Protein AF-A0A9Q8SFB6-F1 (afdb_monomer_lite)

Structure (mmCIF, N/CA/C/O backbone):
data_AF-A0A9Q8SFB6-F1
#
_entry.id   AF-A0A9Q8SFB6-F1
#
loop_
_atom_site.group_PDB
_atom_site.id
_atom_site.type_symbol
_atom_site.label_atom_id
_atom_site.label_alt_id
_atom_site.label_comp_id
_atom_site.label_asym_id
_atom_site.label_entity_id
_atom_site.label_seq_id
_atom_site.pdbx_PDB_ins_code
_atom_site.Cartn_x
_atom_site.Cartn_y
_atom_site.Cartn_z
_atom_site.occupancy
_atom_site.B_iso_or_equiv
_atom_site.auth_seq_id
_atom_site.auth_comp_id
_atom_site.auth_asym_id
_atom_site.auth_atom_id
_atom_site.pdbx_PDB_model_num
ATOM 1 N N . MET A 1 1 ? -14.618 -20.989 0.904 1.00 83.88 1 MET A N 1
ATOM 2 C CA . MET A 1 1 ? -14.887 -22.367 0.418 1.00 83.88 1 MET A CA 1
ATOM 3 C C . MET A 1 1 ? -16.384 -22.543 0.199 1.00 83.88 1 MET A C 1
ATOM 5 O O . MET A 1 1 ? -17.144 -21.898 0.906 1.00 83.88 1 MET A O 1
ATOM 9 N N . TYR A 1 2 ? -16.826 -23.369 -0.749 1.00 93.81 2 TYR A N 1
ATOM 10 C CA . TYR A 1 2 ? -18.252 -23.542 -1.074 1.00 93.81 2 TYR A CA 1
ATOM 11 C C . TYR A 1 2 ? -18.615 -25.008 -1.316 1.00 93.81 2 TYR A C 1
ATOM 13 O O . TYR A 1 2 ? -17.734 -25.842 -1.514 1.00 93.81 2 TYR A O 1
ATOM 21 N N . GLY A 1 3 ? -19.912 -25.303 -1.316 1.00 96.56 3 GLY A N 1
ATOM 22 C CA . GLY A 1 3 ? -20.476 -26.582 -1.735 1.00 96.56 3 GLY A CA 1
ATOM 23 C C . GLY A 1 3 ? -21.276 -26.470 -3.030 1.00 96.56 3 GLY A C 1
ATOM 24 O O . GLY A 1 3 ? -21.770 -25.393 -3.387 1.00 96.56 3 GLY A O 1
ATOM 25 N N . ARG A 1 4 ? -21.423 -27.603 -3.723 1.00 97.38 4 ARG A N 1
ATOM 26 C CA . ARG A 1 4 ? -22.316 -27.753 -4.881 1.00 97.38 4 ARG A CA 1
ATOM 27 C C . ARG A 1 4 ? -23.401 -28.768 -4.588 1.00 97.38 4 ARG A C 1
ATOM 29 O O . ARG A 1 4 ? -23.108 -29.861 -4.103 1.00 97.38 4 ARG A O 1
ATOM 36 N N . GLY A 1 5 ? -24.642 -28.390 -4.869 1.00 96.94 5 GLY A N 1
ATOM 37 C CA . GLY A 1 5 ? -25.808 -29.166 -4.468 1.00 96.94 5 GLY A CA 1
ATOM 38 C C . GLY A 1 5 ? -26.804 -29.418 -5.585 1.00 96.94 5 GLY A C 1
ATOM 39 O O . GLY A 1 5 ? -26.827 -28.726 -6.607 1.00 96.94 5 GLY A O 1
ATOM 40 N N . TYR A 1 6 ? -27.654 -30.412 -5.347 1.00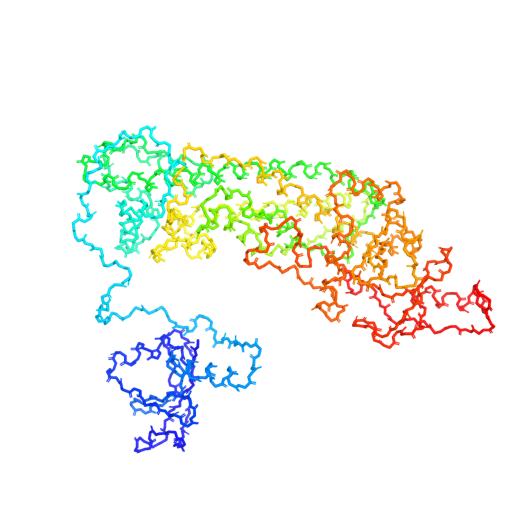 97.38 6 TYR A N 1
ATOM 41 C CA . TYR A 1 6 ? -28.653 -30.923 -6.272 1.00 97.38 6 TYR A CA 1
ATOM 42 C C . TYR A 1 6 ? -29.978 -31.204 -5.563 1.00 97.38 6 TYR A C 1
ATOM 44 O O . TYR A 1 6 ? -30.011 -31.518 -4.373 1.00 97.38 6 TYR A O 1
ATOM 52 N N . THR A 1 7 ? -31.073 -31.107 -6.314 1.00 97.69 7 THR A N 1
ATOM 53 C CA . THR A 1 7 ? -32.379 -31.635 -5.910 1.00 97.69 7 THR A CA 1
ATOM 54 C C . THR A 1 7 ? -32.471 -33.085 -6.381 1.00 97.69 7 THR A C 1
ATOM 56 O O . THR A 1 7 ? -32.359 -33.334 -7.583 1.00 97.69 7 THR A O 1
ATOM 59 N N . VAL A 1 8 ? -32.644 -34.045 -5.472 1.00 97.00 8 VAL A N 1
ATOM 60 C CA . VAL A 1 8 ? -32.699 -35.476 -5.818 1.00 97.00 8 VAL A CA 1
ATOM 61 C C . VAL A 1 8 ? -34.002 -35.821 -6.541 1.00 97.00 8 VAL A C 1
ATOM 63 O O . VAL A 1 8 ? -35.068 -35.302 -6.207 1.00 97.00 8 VAL A O 1
ATOM 66 N N . SER A 1 9 ? -33.930 -36.699 -7.545 1.00 95.69 9 SER A N 1
ATOM 67 C CA . SER A 1 9 ? -35.108 -37.160 -8.297 1.00 95.69 9 SER A CA 1
ATOM 68 C C . SER A 1 9 ? -35.996 -38.092 -7.475 1.00 95.69 9 SER A C 1
ATOM 70 O O . SER A 1 9 ? -37.211 -38.105 -7.660 1.00 95.69 9 SER A O 1
ATOM 72 N N . ASP A 1 10 ? -35.388 -38.865 -6.576 1.00 93.69 10 ASP A N 1
ATOM 73 C CA . ASP A 1 10 ? -36.061 -39.794 -5.677 1.00 93.69 10 ASP A CA 1
ATOM 74 C C . ASP A 1 10 ? -35.590 -39.524 -4.247 1.00 93.69 10 ASP A C 1
ATOM 76 O O . ASP A 1 10 ? -34.417 -39.690 -3.930 1.00 93.69 10 ASP A O 1
ATOM 80 N N . LYS A 1 11 ? -36.509 -39.119 -3.366 1.00 91.81 11 LYS A N 1
ATOM 81 C CA . LYS A 1 11 ? -36.201 -38.829 -1.955 1.00 91.81 11 LYS A CA 1
ATOM 82 C C . LYS A 1 11 ? -35.720 -40.053 -1.174 1.00 91.81 11 LYS A C 1
ATOM 84 O O . LYS A 1 11 ? -35.138 -39.878 -0.108 1.00 91.81 11 LYS A O 1
ATOM 89 N N . SER A 1 12 ? -35.980 -41.265 -1.667 1.00 93.31 12 SER A N 1
ATOM 90 C CA . SER A 1 12 ? -35.462 -42.498 -1.068 1.00 93.31 12 SER A CA 1
ATOM 91 C C . SER A 1 12 ? -33.989 -42.760 -1.407 1.00 93.31 12 SER A C 1
ATOM 93 O O . SER A 1 12 ? -33.356 -43.563 -0.729 1.00 93.31 12 SER A O 1
ATOM 95 N N . CYS A 1 13 ? -33.433 -42.050 -2.398 1.00 91.44 13 CYS A N 1
ATOM 96 C CA . CYS A 1 13 ? -32.020 -42.069 -2.765 1.00 91.44 13 CYS A CA 1
ATOM 97 C C . CYS A 1 13 ? -31.427 -40.669 -2.553 1.00 91.44 13 CYS A C 1
ATOM 99 O O . CYS A 1 13 ? -31.510 -39.797 -3.420 1.00 91.44 13 CYS A O 1
ATOM 101 N N . ASN A 1 14 ? -30.819 -40.447 -1.390 1.00 87.00 14 ASN A N 1
ATOM 102 C CA . ASN A 1 14 ? -30.248 -39.160 -0.998 1.00 87.00 14 ASN A CA 1
ATOM 103 C C . ASN A 1 14 ? -28.756 -39.252 -0.649 1.00 87.00 14 ASN A C 1
ATOM 105 O O . ASN A 1 14 ? -28.289 -38.522 0.208 1.00 87.00 14 ASN A O 1
ATOM 109 N N . GLU A 1 15 ? -28.000 -40.113 -1.319 1.00 89.00 15 GLU A N 1
ATOM 110 C CA . GLU A 1 15 ? -26.552 -40.256 -1.133 1.00 89.00 15 GLU A CA 1
ATOM 111 C C . GLU A 1 15 ? -25.795 -39.840 -2.402 1.00 89.00 15 GLU A C 1
ATOM 113 O O . GLU A 1 15 ? -26.385 -39.590 -3.463 1.00 89.00 15 GLU A O 1
ATOM 118 N N . LEU A 1 16 ? -24.466 -39.771 -2.310 1.00 88.62 16 LEU A N 1
ATOM 119 C CA . LEU A 1 16 ? -23.606 -39.644 -3.484 1.00 88.62 16 LEU A CA 1
ATOM 120 C C . LEU A 1 16 ? -23.986 -40.696 -4.554 1.00 88.62 16 LEU A C 1
ATOM 122 O O . LEU A 1 16 ? -24.222 -41.857 -4.240 1.00 88.62 16 LEU A O 1
ATOM 126 N N . LEU A 1 17 ? -23.996 -40.287 -5.830 1.00 89.06 17 LEU A N 1
ATOM 127 C CA . LEU A 1 17 ? -24.394 -41.081 -7.013 1.00 89.06 17 LEU A CA 1
ATOM 128 C C . LEU A 1 17 ? -25.907 -41.272 -7.238 1.00 89.06 17 LEU A C 1
ATOM 130 O O . LEU A 1 17 ? -26.291 -41.852 -8.257 1.00 89.06 17 LEU A O 1
ATOM 134 N N . CYS A 1 18 ? -26.777 -40.737 -6.381 1.00 92.38 18 CYS A N 1
ATOM 135 C CA . CYS A 1 18 ? -28.214 -40.696 -6.665 1.00 92.38 18 CYS A CA 1
ATOM 136 C C . CYS A 1 18 ? -28.558 -39.750 -7.834 1.00 92.38 18 CYS A C 1
ATOM 138 O O . CYS A 1 18 ? -27.891 -38.742 -8.077 1.00 92.38 18 CYS A O 1
ATOM 140 N N . SER A 1 19 ? -29.630 -40.069 -8.573 1.00 93.62 19 SER A N 1
ATOM 141 C CA . SER A 1 19 ? -30.113 -39.232 -9.685 1.00 93.62 19 SER A CA 1
ATOM 142 C C . SER A 1 19 ? -30.708 -37.912 -9.182 1.00 93.62 19 SER A C 1
ATOM 144 O O . SER A 1 19 ? -31.393 -37.888 -8.158 1.00 93.62 19 SER A O 1
ATOM 146 N N . PHE A 1 20 ? -30.490 -36.820 -9.920 1.00 96.62 20 PHE A N 1
ATOM 147 C CA . PHE A 1 20 ? -30.992 -35.485 -9.585 1.00 96.62 20 PHE A CA 1
ATOM 148 C C . PHE A 1 20 ? -31.896 -34.901 -10.676 1.00 96.62 20 PHE A C 1
ATOM 150 O O . PHE A 1 20 ? -31.687 -35.116 -11.868 1.00 96.62 20 PHE A O 1
ATOM 157 N N . SER A 1 21 ? -32.892 -34.113 -10.267 1.00 95.62 21 SER A N 1
ATOM 158 C CA . SER A 1 21 ? -33.804 -33.396 -11.167 1.00 95.62 21 SER A CA 1
ATOM 159 C C . SER A 1 21 ? -33.327 -31.982 -11.506 1.00 95.62 21 SER A C 1
ATOM 161 O O . SER A 1 21 ? -33.874 -31.349 -12.408 1.00 95.62 21 SER A O 1
ATOM 163 N N . GLY A 1 22 ? -32.326 -31.463 -10.790 1.00 95.81 22 GLY A N 1
ATOM 164 C CA . GLY A 1 22 ? -31.778 -30.130 -11.021 1.00 95.81 22 GLY A CA 1
ATOM 165 C C . GLY A 1 22 ? -30.812 -29.668 -9.927 1.00 95.81 22 GLY A C 1
ATOM 166 O O . GLY A 1 22 ? -30.510 -30.437 -9.012 1.00 95.81 22 GLY A O 1
ATOM 167 N N . PRO A 1 23 ? -30.318 -28.418 -10.003 1.00 97.12 23 PRO A N 1
ATOM 168 C CA . PRO A 1 23 ? -29.475 -27.839 -8.959 1.00 97.12 23 PRO A CA 1
ATOM 169 C C . PRO A 1 23 ? -30.231 -27.727 -7.626 1.00 97.12 23 PRO A C 1
ATOM 171 O O . PRO A 1 23 ? -31.465 -27.683 -7.599 1.00 97.12 23 PRO A O 1
ATOM 174 N N . SER A 1 24 ? -29.502 -27.663 -6.511 1.00 97.31 24 SER A N 1
ATOM 175 C CA . SER A 1 24 ? -30.114 -27.367 -5.215 1.00 97.31 24 SER A CA 1
ATOM 176 C C . SER A 1 24 ? -30.698 -25.956 -5.198 1.00 97.31 24 SER A C 1
ATOM 178 O O . SER A 1 24 ? -30.277 -25.063 -5.941 1.00 97.31 24 SER A O 1
ATOM 180 N N . LYS A 1 25 ? -31.652 -25.734 -4.300 1.00 96.00 25 LYS A N 1
ATOM 181 C CA . LYS A 1 25 ? -32.193 -24.412 -3.986 1.00 96.00 25 LYS A CA 1
ATOM 182 C C . LYS A 1 25 ? -31.049 -23.483 -3.560 1.00 96.00 25 LYS A C 1
ATOM 184 O O . LYS A 1 25 ? -30.144 -23.904 -2.839 1.00 96.00 25 LYS A O 1
ATOM 189 N N . LYS A 1 26 ? -31.084 -22.238 -4.039 1.00 94.25 26 LYS A N 1
ATOM 190 C CA . LYS A 1 26 ? -30.093 -21.202 -3.718 1.00 94.25 26 LYS A CA 1
ATOM 191 C C . LYS A 1 26 ? -29.981 -20.920 -2.217 1.00 94.25 26 LYS A C 1
ATOM 193 O O . LYS A 1 26 ? -30.991 -20.940 -1.513 1.00 94.25 26 LYS A O 1
ATOM 198 N N . GLY A 1 27 ? -28.767 -20.612 -1.763 1.00 87.88 27 GLY A N 1
ATOM 199 C CA . GLY A 1 27 ? -28.519 -20.065 -0.429 1.00 87.88 27 GLY A CA 1
ATOM 200 C C . GLY A 1 27 ? -28.997 -18.614 -0.282 1.00 87.88 27 GLY A C 1
ATOM 201 O O . GLY A 1 27 ? -29.212 -17.914 -1.276 1.00 87.88 27 GLY A O 1
ATOM 202 N N . GLU A 1 28 ? -29.193 -18.177 0.963 1.00 85.56 28 GLU A N 1
ATOM 203 C CA . GLU A 1 28 ? -29.707 -16.843 1.307 1.00 85.56 28 GLU A CA 1
ATOM 204 C C . GLU A 1 28 ? -28.760 -15.702 0.901 1.00 85.56 28 GLU A C 1
ATOM 206 O O . GLU A 1 28 ? -29.216 -14.646 0.467 1.00 85.56 28 GLU A O 1
ATOM 211 N N . CYS A 1 29 ? -27.449 -15.913 1.007 1.00 83.94 29 CYS A N 1
ATOM 212 C CA . CYS A 1 29 ? -26.411 -14.927 0.716 1.00 83.94 29 CYS A CA 1
ATOM 213 C C . CYS A 1 29 ? -25.871 -15.065 -0.711 1.00 83.94 29 CYS A C 1
ATOM 215 O O . CYS A 1 29 ? -25.777 -14.078 -1.436 1.00 83.94 29 CYS A O 1
ATOM 217 N N . THR A 1 30 ? -25.520 -16.283 -1.133 1.00 87.19 30 THR A N 1
ATOM 218 C CA . THR A 1 30 ? -24.964 -16.539 -2.474 1.00 87.19 30 THR A CA 1
ATOM 219 C C . THR A 1 30 ? -26.005 -16.375 -3.575 1.00 87.19 30 THR A C 1
ATOM 221 O O . THR A 1 30 ? -25.642 -16.079 -4.713 1.00 87.19 30 THR A O 1
ATOM 224 N N . ASN A 1 31 ? -27.294 -16.548 -3.252 1.00 92.25 31 ASN A N 1
ATOM 225 C CA . ASN A 1 31 ? -28.438 -16.295 -4.132 1.00 92.25 31 ASN A CA 1
ATOM 226 C C . ASN A 1 31 ? -28.326 -16.970 -5.521 1.00 92.25 31 ASN A C 1
ATOM 228 O O . ASN A 1 31 ? -28.889 -16.492 -6.506 1.00 92.25 31 ASN A O 1
ATOM 232 N N . SER A 1 32 ? -27.624 -18.105 -5.597 1.00 91.94 32 SER A N 1
ATOM 233 C CA . SER A 1 32 ? -27.374 -18.866 -6.822 1.00 91.94 32 SER A CA 1
ATOM 234 C C . SER A 1 32 ? -27.757 -20.335 -6.637 1.00 91.94 32 SER A C 1
ATOM 236 O O . SER A 1 32 ? -27.365 -20.964 -5.657 1.00 91.94 32 SER A O 1
ATOM 238 N N . ASN A 1 33 ? -28.553 -20.894 -7.555 1.00 95.62 33 ASN A N 1
ATOM 239 C CA . ASN A 1 33 ? -28.966 -22.297 -7.466 1.00 95.62 33 ASN A CA 1
ATOM 240 C C . ASN A 1 33 ? -27.755 -23.228 -7.638 1.00 95.62 33 ASN A C 1
ATOM 242 O O . ASN A 1 33 ? -26.897 -23.005 -8.491 1.00 95.62 33 ASN A O 1
ATOM 246 N N . GLY A 1 34 ? -27.714 -24.301 -6.852 1.00 95.44 34 GLY A N 1
ATOM 247 C CA . GLY A 1 34 ? -26.655 -25.308 -6.903 1.00 95.44 34 GLY A CA 1
ATOM 248 C C . GLY A 1 34 ? -25.343 -24.889 -6.243 1.00 95.44 34 GLY A C 1
ATOM 249 O O . GLY A 1 34 ? -24.379 -25.649 -6.319 1.00 95.44 34 GLY A O 1
ATOM 250 N N . VAL A 1 35 ? -25.283 -23.714 -5.607 1.00 96.62 35 VAL A N 1
ATOM 251 C CA . VAL A 1 35 ? -24.105 -23.212 -4.887 1.00 96.62 35 VAL A CA 1
ATOM 252 C C . VAL A 1 35 ? -24.526 -22.716 -3.507 1.00 96.62 35 VAL A C 1
ATOM 254 O O . VAL A 1 35 ? -25.525 -22.014 -3.374 1.00 96.62 35 VAL A O 1
ATOM 257 N N . MET A 1 36 ? -23.744 -23.063 -2.486 1.00 95.88 36 MET A N 1
ATOM 258 C CA . MET A 1 36 ? -23.828 -22.451 -1.158 1.00 95.88 36 MET A CA 1
ATOM 259 C C . MET A 1 36 ? -22.422 -22.207 -0.614 1.00 95.88 36 MET A C 1
ATOM 261 O O . MET A 1 36 ? -21.542 -23.059 -0.749 1.00 95.88 36 MET A O 1
ATOM 265 N N . SER A 1 37 ? -22.205 -21.058 0.016 1.00 94.88 37 SER A N 1
ATOM 266 C CA . SER A 1 37 ? -20.987 -20.782 0.782 1.00 94.88 37 SER A CA 1
ATOM 267 C C . SER A 1 37 ? -20.881 -21.715 1.993 1.00 94.88 37 SER A C 1
ATOM 269 O O . SER A 1 37 ? -21.890 -22.215 2.497 1.00 94.88 37 SER A O 1
ATOM 271 N N . LEU A 1 38 ? -19.669 -21.941 2.508 1.00 93.06 38 LEU A N 1
ATOM 272 C CA . LEU A 1 38 ? -19.486 -22.722 3.734 1.00 93.06 38 LEU A CA 1
ATOM 273 C C . LEU A 1 38 ? -20.235 -22.093 4.920 1.00 93.06 38 LEU A C 1
ATOM 275 O O . LEU A 1 38 ? -20.809 -22.820 5.728 1.00 93.06 38 LEU A O 1
ATOM 279 N N . GLY A 1 39 ? -20.289 -20.760 4.994 1.00 88.62 39 GLY A N 1
ATOM 280 C CA . GLY A 1 39 ? -21.095 -20.049 5.991 1.00 88.62 39 GLY A CA 1
ATOM 281 C C . GLY A 1 39 ? -22.582 -20.414 5.930 1.00 88.62 39 GLY A C 1
ATOM 282 O O . GLY A 1 39 ? -23.176 -20.768 6.947 1.00 88.62 39 GLY A O 1
ATOM 283 N N . GLU A 1 40 ? -23.175 -20.405 4.734 1.00 93.50 40 GLU A N 1
ATOM 284 C CA . GLU A 1 40 ? -24.574 -20.811 4.534 1.00 93.50 40 GLU A CA 1
ATOM 285 C C . GLU A 1 40 ? -24.804 -22.286 4.867 1.00 93.50 40 GLU A C 1
ATOM 287 O O . GLU A 1 40 ? -25.806 -22.616 5.498 1.00 93.50 40 GLU A O 1
ATOM 292 N N . ILE A 1 41 ? -23.870 -23.170 4.504 1.00 95.19 41 ILE A N 1
ATOM 293 C CA . ILE A 1 41 ? -23.963 -24.602 4.817 1.00 95.19 41 ILE A CA 1
ATOM 294 C C . ILE A 1 41 ? -23.915 -24.823 6.334 1.00 95.19 41 ILE A C 1
ATOM 296 O O . ILE A 1 41 ? -24.733 -25.569 6.868 1.00 95.19 41 ILE A O 1
ATOM 300 N N . LYS A 1 42 ? -23.017 -24.143 7.058 1.00 92.06 42 LYS A N 1
ATOM 301 C CA . LYS A 1 42 ? -22.950 -24.210 8.530 1.00 92.06 42 LYS A CA 1
ATOM 302 C C . LYS A 1 42 ? -24.231 -23.699 9.186 1.00 92.06 42 LYS A C 1
ATOM 304 O O . LYS A 1 42 ? -24.751 -24.351 10.092 1.00 92.06 42 LYS A O 1
ATOM 309 N N . ASN A 1 43 ? -24.775 -22.585 8.698 1.00 88.81 43 ASN A N 1
ATOM 310 C CA . ASN A 1 43 ? -26.053 -22.058 9.176 1.00 88.81 43 ASN A CA 1
ATOM 311 C C . ASN A 1 43 ? -27.202 -23.035 8.908 1.00 88.81 43 ASN A C 1
ATOM 313 O O . ASN A 1 43 ? -28.033 -23.253 9.785 1.00 88.81 43 ASN A O 1
ATOM 317 N N . LEU A 1 44 ? -27.227 -23.679 7.740 1.00 92.69 44 LEU A N 1
ATOM 318 C CA . LEU A 1 44 ? -28.223 -24.690 7.390 1.00 92.69 44 LEU A CA 1
ATOM 319 C C . LEU A 1 44 ? -28.155 -25.908 8.322 1.00 92.69 44 LEU A C 1
ATOM 321 O O . LEU A 1 44 ? -29.189 -26.333 8.838 1.00 92.69 44 LEU A O 1
ATOM 325 N N 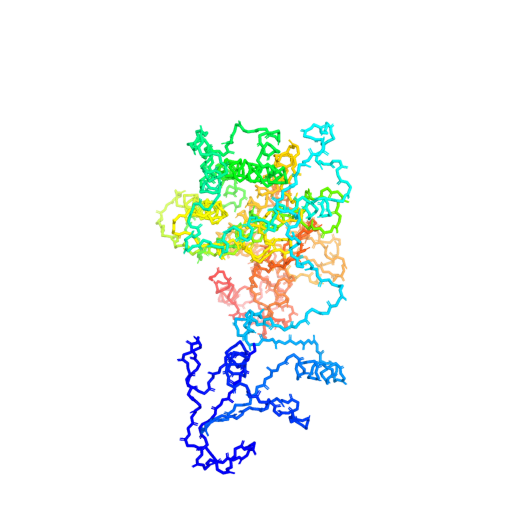. ILE A 1 45 ? -26.950 -26.433 8.575 1.00 93.69 45 ILE A N 1
ATOM 326 C CA . ILE A 1 45 ? -26.707 -27.538 9.517 1.00 93.69 45 ILE A CA 1
ATOM 327 C C . ILE A 1 45 ? -27.250 -27.177 10.896 1.00 93.69 45 ILE A C 1
ATOM 329 O O . ILE A 1 45 ? -28.036 -27.938 11.460 1.00 93.69 45 ILE A O 1
ATOM 333 N N . LYS A 1 46 ? -26.879 -25.999 11.410 1.00 87.56 46 LYS A N 1
ATOM 334 C CA . LYS A 1 46 ? -27.307 -25.519 12.726 1.00 87.56 46 LYS A CA 1
ATOM 335 C C . LYS A 1 46 ? -28.822 -25.339 12.809 1.00 87.56 46 LYS A C 1
ATOM 337 O O . LYS A 1 46 ? -29.450 -25.867 13.719 1.00 87.56 46 LYS A O 1
ATOM 342 N N . ASN A 1 47 ? -29.413 -24.616 11.860 1.00 87.12 47 ASN A N 1
ATOM 343 C CA . ASN A 1 47 ? -30.827 -24.240 11.902 1.00 87.12 47 ASN A CA 1
ATOM 344 C C . ASN A 1 47 ? -31.763 -25.443 11.740 1.00 87.12 47 ASN A C 1
ATOM 346 O O . ASN A 1 47 ? -32.869 -25.431 12.275 1.00 87.12 47 ASN A O 1
ATOM 350 N N . LYS A 1 48 ? -31.333 -26.478 11.011 1.00 91.81 48 LYS A N 1
ATOM 351 C CA . LYS A 1 48 ? -32.122 -27.697 10.780 1.00 91.81 48 LYS A CA 1
ATOM 352 C C . LYS A 1 48 ? -31.682 -28.899 11.626 1.00 91.81 48 LYS A C 1
ATOM 354 O O . LYS A 1 48 ? -32.297 -29.955 11.513 1.00 91.81 48 LYS A O 1
ATOM 359 N N . GLY A 1 49 ? -30.643 -28.766 12.454 1.00 92.25 49 GLY A N 1
ATOM 360 C CA . GLY A 1 49 ? -30.104 -29.868 13.261 1.00 92.25 49 GLY A CA 1
ATOM 361 C C . GLY A 1 49 ? -29.609 -31.053 12.422 1.00 92.25 49 GLY A C 1
ATOM 362 O O . GLY A 1 49 ? -29.783 -32.207 12.814 1.00 92.25 49 GLY A O 1
ATOM 363 N N . LEU A 1 50 ? -29.051 -30.782 11.240 1.00 93.12 50 LEU A N 1
ATOM 364 C CA . LEU A 1 50 ? -28.629 -31.818 10.294 1.00 93.12 50 LEU A CA 1
ATOM 365 C C . LEU A 1 50 ? -27.278 -32.414 10.699 1.00 93.12 50 LEU A C 1
ATOM 367 O O . LEU A 1 50 ? -26.455 -31.756 11.331 1.00 93.12 50 LEU A O 1
ATOM 371 N N . LYS A 1 51 ? -27.020 -33.658 10.291 1.00 92.50 51 LYS A N 1
ATOM 372 C CA . LYS A 1 51 ? -25.740 -34.334 10.529 1.00 92.50 51 LYS A CA 1
ATOM 373 C C . LYS A 1 51 ? -25.003 -34.544 9.205 1.00 92.50 51 LYS A C 1
ATOM 375 O O . LYS A 1 51 ? -25.488 -35.320 8.387 1.00 92.50 51 LYS A O 1
ATOM 380 N N . PRO A 1 52 ? -23.852 -33.887 8.988 1.00 94.94 52 PRO A N 1
ATOM 381 C CA . PRO A 1 52 ? -23.023 -34.154 7.819 1.00 94.94 52 PRO A CA 1
ATOM 382 C C . PRO A 1 52 ? -22.434 -35.564 7.854 1.00 94.94 52 PRO A C 1
ATOM 384 O O . PRO A 1 52 ? -21.950 -36.003 8.901 1.00 94.94 52 PRO A O 1
ATOM 387 N N . ASN A 1 53 ? -22.397 -36.238 6.709 1.00 94.75 53 ASN A N 1
ATOM 388 C CA . ASN A 1 53 ? -21.697 -37.508 6.549 1.00 94.75 53 ASN A CA 1
ATOM 389 C C . ASN A 1 53 ? -20.306 -37.268 5.941 1.00 94.75 53 ASN A C 1
ATOM 391 O O . ASN A 1 53 ? -20.148 -36.462 5.024 1.00 94.75 53 ASN A O 1
ATOM 395 N N . TYR A 1 54 ? -19.278 -37.933 6.477 1.00 96.06 54 TYR A N 1
ATOM 396 C CA . TYR A 1 54 ? -17.914 -37.824 5.958 1.00 96.06 54 TYR A CA 1
ATOM 397 C C . TYR A 1 54 ? -17.600 -38.976 5.005 1.00 96.06 54 TYR A C 1
ATOM 399 O O . TYR A 1 54 ? -17.366 -40.105 5.435 1.00 96.06 54 TYR A O 1
ATOM 407 N N . LEU A 1 55 ? -17.505 -38.659 3.716 1.00 94.31 55 LEU A N 1
ATOM 408 C CA . LEU A 1 55 ? -17.043 -39.564 2.673 1.00 94.31 55 LEU A CA 1
ATOM 409 C C . LEU A 1 55 ? -15.507 -39.582 2.638 1.00 94.31 55 LEU A C 1
ATOM 411 O O . LEU A 1 55 ? -14.879 -38.840 1.878 1.00 94.31 55 LEU A O 1
ATOM 415 N N . ARG A 1 56 ? -14.897 -40.422 3.486 1.00 91.56 56 ARG A N 1
ATOM 416 C CA . ARG A 1 56 ? -13.430 -40.506 3.650 1.00 91.56 56 ARG A CA 1
ATOM 417 C C . ARG A 1 56 ? -12.690 -40.808 2.349 1.00 91.56 56 ARG A C 1
ATOM 419 O O . ARG A 1 56 ? -11.678 -40.174 2.084 1.00 91.56 56 ARG A O 1
ATOM 426 N N . ASP A 1 57 ? -13.227 -41.695 1.515 1.00 90.06 57 ASP A N 1
ATOM 427 C CA . ASP A 1 57 ? -12.597 -42.070 0.241 1.00 90.06 57 ASP A CA 1
ATOM 428 C C . ASP A 1 57 ? -12.496 -40.891 -0.741 1.00 90.06 57 ASP A C 1
ATOM 430 O O . ASP A 1 57 ? -11.633 -40.873 -1.613 1.00 90.06 57 ASP A O 1
ATOM 434 N N . SER A 1 58 ? -13.370 -39.889 -0.596 1.00 90.25 58 SER A N 1
ATOM 435 C CA . SER A 1 58 ? -13.410 -38.690 -1.444 1.00 90.25 58 SER A CA 1
ATOM 436 C C . SER A 1 58 ? -12.905 -37.426 -0.742 1.00 90.25 58 SER A C 1
ATOM 438 O O . SER A 1 58 ? -12.917 -36.353 -1.348 1.00 90.25 58 SER A O 1
ATOM 440 N N . LEU A 1 59 ? -12.494 -37.528 0.529 1.00 93.19 59 LEU A N 1
ATOM 441 C CA . LEU A 1 59 ? -12.104 -36.399 1.380 1.00 93.19 59 LEU A CA 1
ATOM 442 C C . LEU A 1 59 ? -13.107 -35.229 1.304 1.00 93.19 59 LEU A C 1
ATOM 444 O O . LEU A 1 59 ? -12.716 -34.073 1.158 1.00 93.19 59 LEU A O 1
ATOM 448 N N . MET A 1 60 ? -14.412 -35.520 1.342 1.00 95.88 60 MET A N 1
ATOM 449 C CA . MET A 1 60 ? -15.471 -34.502 1.297 1.00 95.88 60 MET A CA 1
ATOM 450 C C . MET A 1 60 ? -16.608 -34.815 2.270 1.00 95.88 60 MET A C 1
ATOM 452 O O . MET A 1 60 ? -16.815 -35.969 2.651 1.00 95.88 60 MET A O 1
ATOM 456 N N . LYS A 1 61 ? -17.385 -33.798 2.638 1.00 96.62 61 LYS A N 1
ATOM 457 C CA . LYS A 1 61 ? -18.630 -33.969 3.388 1.00 96.62 61 LYS A CA 1
ATOM 458 C C . LYS A 1 61 ? -19.813 -33.978 2.431 1.00 96.62 61 LYS A C 1
ATOM 460 O O . LYS A 1 61 ? -19.840 -33.222 1.460 1.00 96.62 61 LYS A O 1
ATOM 465 N N . GLU A 1 62 ? -20.813 -34.779 2.757 1.00 96.25 62 GLU A N 1
ATOM 466 C CA . GLU A 1 62 ? -22.145 -34.667 2.176 1.00 96.25 62 GLU A CA 1
ATOM 467 C C . GLU A 1 62 ? -23.164 -34.271 3.246 1.00 96.25 62 GLU A C 1
ATOM 469 O O . GLU A 1 62 ? -23.007 -34.562 4.438 1.00 96.25 62 GLU A O 1
ATOM 474 N N . LEU A 1 63 ? -24.212 -33.577 2.818 1.00 96.69 63 LEU A N 1
ATOM 475 C CA . LEU A 1 63 ? -25.309 -33.149 3.671 1.00 96.69 63 LEU A CA 1
ATOM 476 C C . LEU A 1 63 ? -26.625 -33.230 2.898 1.00 96.69 63 LEU A C 1
ATOM 478 O O . LEU A 1 63 ? -26.703 -32.800 1.748 1.00 96.69 63 LEU A O 1
ATOM 482 N N . THR A 1 64 ? -27.666 -33.745 3.549 1.00 95.75 64 THR A N 1
ATOM 483 C CA . THR A 1 64 ? -28.988 -33.971 2.953 1.00 95.75 64 THR A CA 1
ATOM 484 C C . THR A 1 64 ? -30.089 -33.320 3.774 1.00 95.75 64 THR A C 1
ATOM 486 O O . THR A 1 64 ? -30.029 -33.291 5.004 1.00 95.75 64 THR A O 1
ATOM 489 N N . TRP A 1 65 ? -31.103 -32.770 3.102 1.00 94.69 65 TRP A N 1
ATOM 490 C CA . TRP A 1 65 ? -32.307 -32.229 3.739 1.00 94.69 65 TRP A CA 1
ATOM 491 C C . TRP A 1 65 ? -33.461 -32.143 2.740 1.00 94.69 65 TRP A C 1
ATOM 493 O O . TRP A 1 65 ? -33.256 -31.767 1.596 1.00 94.69 65 TRP A O 1
ATOM 503 N N . ASP A 1 66 ? -34.694 -32.415 3.165 1.00 93.50 66 ASP A N 1
ATOM 504 C CA . ASP A 1 66 ? -35.887 -32.376 2.304 1.00 93.50 66 ASP A CA 1
ATOM 505 C C . ASP A 1 66 ? -35.739 -33.214 1.007 1.00 93.50 66 ASP A C 1
ATOM 507 O O . ASP A 1 66 ? -35.823 -34.437 1.035 1.00 93.50 66 ASP A O 1
ATOM 511 N N . ASP A 1 67 ? -35.568 -32.551 -0.137 1.00 95.75 67 ASP A N 1
ATOM 512 C CA . ASP A 1 67 ? -35.274 -33.097 -1.467 1.00 95.75 67 ASP A CA 1
ATOM 513 C C . ASP A 1 67 ? -33.890 -32.660 -1.979 1.00 95.75 67 ASP A C 1
ATOM 515 O O . ASP A 1 67 ? -33.646 -32.671 -3.179 1.00 95.75 67 ASP A O 1
ATOM 519 N N . GLN A 1 68 ? -33.000 -32.217 -1.095 1.00 97.56 68 GLN A N 1
ATOM 520 C CA . GLN A 1 68 ? -31.730 -31.574 -1.411 1.00 97.56 68 GLN A CA 1
ATOM 521 C C . GLN A 1 68 ? -30.546 -32.400 -0.900 1.00 97.56 68 GLN A C 1
ATOM 523 O O . GLN A 1 68 ? -30.586 -32.971 0.193 1.00 97.56 68 GLN A O 1
ATOM 528 N N . TRP A 1 69 ? -29.470 -32.397 -1.678 1.00 97.44 69 TRP A N 1
ATOM 529 C CA . TRP A 1 69 ? -28.167 -32.959 -1.334 1.00 97.44 69 TRP A CA 1
ATOM 530 C C . TRP A 1 69 ? -27.081 -31.935 -1.683 1.00 97.44 69 TRP A C 1
ATOM 532 O O . TRP A 1 69 ? -27.180 -31.265 -2.714 1.00 97.44 69 TRP A O 1
ATOM 542 N N . ILE A 1 70 ? -26.045 -31.789 -0.855 1.00 97.62 70 ILE A N 1
ATOM 543 C CA . ILE A 1 70 ? -24.886 -30.932 -1.141 1.00 97.62 70 ILE A CA 1
ATOM 544 C C . ILE A 1 70 ? -23.579 -31.620 -0.751 1.00 97.62 70 ILE A C 1
ATOM 546 O O . ILE A 1 70 ? -23.432 -32.112 0.368 1.00 97.62 70 ILE A O 1
ATOM 550 N N . GLY A 1 71 ? -22.621 -31.614 -1.678 1.00 97.25 71 GLY A N 1
ATOM 551 C CA . GLY A 1 71 ? -21.235 -31.997 -1.430 1.00 97.25 71 GLY A CA 1
ATOM 552 C C . GLY A 1 71 ? -20.402 -30.751 -1.150 1.00 97.25 71 GLY A C 1
ATOM 553 O O . GLY A 1 71 ? -20.501 -29.759 -1.883 1.00 97.25 71 GLY A O 1
ATOM 554 N N . TYR A 1 72 ? -19.610 -30.767 -0.081 1.00 96.69 72 TYR A N 1
ATOM 555 C CA . TYR A 1 72 ? -18.867 -29.592 0.368 1.00 96.69 72 TYR A CA 1
ATOM 556 C C . TYR A 1 72 ? -17.597 -29.940 1.152 1.00 96.69 72 TYR A C 1
ATOM 558 O O . TYR A 1 72 ? -17.373 -31.082 1.558 1.00 96.69 72 TYR A O 1
ATOM 566 N N . ASP A 1 73 ? -16.774 -28.916 1.373 1.00 95.00 73 ASP A N 1
ATOM 567 C CA . ASP A 1 73 ? -15.587 -28.967 2.221 1.00 95.00 73 ASP A CA 1
ATOM 568 C C . ASP A 1 73 ? -15.775 -28.151 3.500 1.00 95.00 73 ASP A C 1
ATOM 570 O O . ASP A 1 73 ? -16.332 -27.052 3.463 1.00 95.00 73 ASP A O 1
ATOM 574 N N . ASN A 1 74 ? -15.267 -28.663 4.619 1.00 87.88 74 ASN A N 1
ATOM 575 C CA . ASN A 1 74 ? -15.152 -27.945 5.887 1.00 87.88 74 ASN A CA 1
ATOM 576 C C . ASN A 1 74 ? -13.705 -28.000 6.403 1.00 87.88 74 ASN A C 1
ATOM 578 O O . ASN A 1 74 ? -12.803 -28.481 5.723 1.00 87.88 74 ASN A O 1
ATOM 582 N N . GLU A 1 75 ? -13.468 -27.509 7.615 1.00 88.56 75 GLU A N 1
ATOM 583 C CA . GLU A 1 75 ? -12.139 -27.501 8.232 1.00 88.56 75 GLU A CA 1
ATOM 584 C C . GLU A 1 75 ? -11.508 -28.900 8.326 1.00 88.56 75 GLU A C 1
ATOM 586 O O . GLU A 1 75 ? -10.297 -29.034 8.161 1.00 88.56 75 GLU A O 1
ATOM 591 N N . GLU A 1 76 ? -12.316 -29.942 8.553 1.00 91.50 76 GLU A N 1
ATOM 592 C CA . GLU A 1 76 ? -11.849 -31.330 8.659 1.00 91.50 76 GLU A CA 1
ATOM 593 C C . GLU A 1 76 ? -11.378 -31.867 7.302 1.00 91.50 76 GLU A C 1
ATOM 595 O O . GLU A 1 76 ? -10.243 -32.323 7.180 1.00 91.50 76 GLU A O 1
ATOM 600 N N . THR A 1 77 ? -12.194 -31.737 6.252 1.00 93.06 77 THR A N 1
ATOM 601 C CA . THR A 1 77 ? -11.809 -32.207 4.910 1.00 93.06 77 THR A CA 1
ATOM 602 C C . THR A 1 77 ? -10.693 -31.366 4.304 1.00 93.06 77 THR A C 1
ATOM 604 O O . THR A 1 77 ? -9.832 -31.896 3.605 1.00 93.06 77 THR A O 1
ATOM 607 N N . PHE A 1 78 ? -10.652 -30.065 4.604 1.00 92.81 78 PHE A N 1
ATOM 608 C CA . PHE A 1 78 ? -9.557 -29.187 4.204 1.00 92.81 78 PHE A CA 1
ATOM 609 C C . PHE A 1 78 ? -8.234 -29.606 4.852 1.00 92.81 78 PHE A C 1
ATOM 611 O O . PHE A 1 78 ? -7.214 -29.679 4.163 1.00 92.81 78 PHE A O 1
ATOM 618 N N . LYS A 1 79 ? -8.244 -29.932 6.152 1.00 90.06 79 LYS A N 1
ATOM 619 C CA . LYS A 1 79 ? -7.070 -30.463 6.860 1.00 90.06 79 LYS A CA 1
ATOM 620 C C . LYS A 1 79 ? -6.575 -31.758 6.217 1.00 90.06 79 LYS A C 1
ATOM 622 O O . LYS A 1 79 ? -5.377 -31.879 5.969 1.00 90.06 79 LYS A O 1
ATOM 627 N N . ASP A 1 80 ? -7.478 -32.682 5.902 1.00 93.25 80 ASP A N 1
ATOM 628 C CA . ASP A 1 80 ? -7.106 -33.969 5.308 1.00 93.25 80 ASP A CA 1
ATOM 629 C C . ASP A 1 80 ? -6.610 -33.817 3.861 1.00 93.25 80 ASP A C 1
ATOM 631 O O . ASP A 1 80 ? -5.614 -34.432 3.480 1.00 93.25 80 ASP A O 1
ATOM 635 N N . LYS A 1 81 ? -7.218 -32.925 3.067 1.00 95.44 81 LYS A N 1
ATOM 636 C CA . LYS A 1 81 ? -6.735 -32.570 1.720 1.00 95.44 81 LYS A CA 1
ATOM 637 C C . LYS A 1 81 ? -5.361 -31.916 1.752 1.00 95.44 81 LYS A C 1
ATOM 639 O O . LYS A 1 81 ? -4.532 -32.213 0.895 1.00 95.44 81 LYS A O 1
ATOM 644 N N . LYS A 1 82 ? -5.105 -31.052 2.736 1.00 92.75 82 LYS A N 1
ATOM 645 C CA . LYS A 1 82 ? -3.787 -30.446 2.937 1.00 92.75 82 LYS A CA 1
ATOM 646 C C . LYS A 1 82 ? -2.751 -31.506 3.305 1.00 92.75 82 LYS A C 1
ATOM 648 O O . LYS A 1 82 ? -1.711 -31.560 2.666 1.00 92.75 82 LYS A O 1
ATOM 653 N N . ALA A 1 83 ? -3.063 -32.394 4.250 1.00 92.75 83 ALA A N 1
ATOM 654 C CA . ALA A 1 83 ? -2.173 -33.494 4.621 1.00 92.75 83 ALA A CA 1
ATOM 655 C C . ALA A 1 83 ? -1.878 -34.428 3.433 1.00 92.75 83 ALA A C 1
ATOM 657 O O . ALA A 1 83 ? -0.739 -34.850 3.238 1.00 92.75 83 ALA A O 1
ATOM 658 N N . TRP A 1 84 ? -2.886 -34.712 2.605 1.00 94.50 84 TRP A N 1
ATOM 659 C CA . TRP A 1 84 ? -2.706 -35.467 1.368 1.00 94.50 84 TRP A CA 1
ATOM 660 C C . TRP A 1 84 ? -1.793 -34.730 0.373 1.00 94.50 84 TRP A C 1
ATOM 662 O O . TRP A 1 84 ? -0.861 -35.336 -0.150 1.00 94.50 84 TRP A O 1
ATOM 672 N N . ALA A 1 85 ? -2.007 -33.427 0.155 1.00 94.31 85 ALA A N 1
ATOM 673 C CA . ALA A 1 85 ? -1.200 -32.598 -0.746 1.00 94.31 85 ALA A CA 1
ATOM 674 C C . ALA A 1 85 ? 0.260 -32.456 -0.280 1.00 94.31 85 ALA A C 1
ATOM 676 O O . ALA A 1 85 ? 1.176 -32.543 -1.101 1.00 94.31 85 ALA A O 1
ATOM 677 N N . ASP A 1 86 ? 0.481 -32.306 1.028 1.00 91.62 86 ASP A N 1
ATOM 678 C CA . ASP A 1 86 ? 1.810 -32.299 1.647 1.00 91.62 86 ASP A CA 1
ATOM 679 C C . ASP A 1 86 ? 2.529 -33.633 1.376 1.00 91.62 86 ASP A C 1
ATOM 681 O O . ASP A 1 86 ? 3.697 -33.651 0.982 1.00 91.62 86 ASP A O 1
ATOM 685 N N . GLY A 1 87 ? 1.806 -34.755 1.476 1.00 92.44 87 GLY A N 1
ATOM 686 C CA . GLY A 1 87 ? 2.307 -36.086 1.124 1.00 92.44 87 GLY A CA 1
ATOM 687 C C . GLY A 1 87 ? 2.648 -36.277 -0.361 1.00 92.44 87 GLY A C 1
ATOM 688 O O . GLY A 1 87 ? 3.357 -37.224 -0.695 1.00 92.44 87 GLY A O 1
ATOM 689 N N . GLN A 1 88 ? 2.172 -35.397 -1.249 1.00 95.38 88 GLN A N 1
ATOM 690 C CA . GLN A 1 88 ? 2.483 -35.388 -2.687 1.00 95.38 88 GLN A CA 1
ATOM 691 C C . GLN A 1 88 ? 3.474 -34.276 -3.084 1.00 95.38 88 GLN A C 1
ATOM 693 O O . GLN A 1 88 ? 3.736 -34.083 -4.271 1.00 95.38 88 GLN A O 1
ATOM 698 N N . CYS A 1 89 ? 4.029 -33.542 -2.112 1.00 90.62 89 CYS A N 1
ATOM 699 C CA . CYS A 1 89 ? 4.964 -32.432 -2.329 1.00 90.62 89 CYS A CA 1
ATOM 700 C C . CYS A 1 89 ? 4.408 -31.297 -3.214 1.00 90.62 89 CYS A C 1
ATOM 702 O O . CYS A 1 89 ? 5.137 -30.709 -4.016 1.00 90.62 89 CYS A O 1
ATOM 704 N N . PHE A 1 90 ? 3.122 -30.964 -3.084 1.00 91.31 90 PHE A N 1
ATOM 705 C CA . PHE A 1 90 ? 2.555 -29.801 -3.772 1.00 91.31 90 PHE A CA 1
ATOM 706 C C . PHE A 1 90 ? 3.113 -28.481 -3.214 1.00 91.31 90 PHE A C 1
ATOM 708 O O . PHE A 1 90 ? 3.318 -28.332 -2.015 1.00 91.31 90 PHE A O 1
ATOM 715 N N . GLY A 1 91 ? 3.334 -27.495 -4.092 1.00 86.19 91 GLY A N 1
ATOM 716 C CA . GLY A 1 91 ? 3.979 -26.219 -3.741 1.00 86.19 91 GLY A CA 1
ATOM 717 C C . GLY A 1 91 ? 3.122 -25.234 -2.932 1.00 86.19 91 GLY A C 1
ATOM 718 O O . GLY A 1 91 ? 3.590 -24.141 -2.621 1.00 86.19 91 GLY A O 1
ATOM 719 N N . GLY A 1 92 ? 1.871 -25.579 -2.617 1.00 83.56 92 GLY A N 1
ATOM 720 C CA . GLY A 1 92 ? 0.963 -24.739 -1.836 1.00 83.56 92 GLY A CA 1
ATOM 721 C C . GLY A 1 92 ? -0.514 -25.087 -2.030 1.00 83.56 92 GLY A C 1
ATOM 722 O O . GLY A 1 92 ? -0.868 -26.049 -2.710 1.00 83.56 92 GLY A O 1
ATOM 723 N N . THR A 1 93 ? -1.395 -24.282 -1.432 1.00 86.75 93 THR A N 1
ATOM 724 C CA . THR A 1 93 ? -2.857 -24.423 -1.521 1.00 86.75 93 THR A CA 1
ATOM 725 C C . THR A 1 93 ? -3.481 -23.100 -1.953 1.00 86.75 93 THR A C 1
ATOM 727 O O . THR A 1 93 ? -3.112 -22.046 -1.445 1.00 86.75 93 THR A O 1
ATOM 730 N N . MET A 1 94 ? -4.452 -23.154 -2.864 1.00 88.12 94 MET A N 1
ATOM 731 C CA . MET A 1 94 ? -5.282 -22.013 -3.255 1.00 88.12 94 MET A CA 1
ATOM 732 C C . MET A 1 94 ? -6.711 -22.245 -2.756 1.00 88.12 94 MET A C 1
ATOM 734 O O . MET A 1 94 ? -7.233 -23.353 -2.870 1.00 88.12 94 MET A O 1
ATOM 738 N N . ILE A 1 95 ? -7.336 -21.213 -2.184 1.00 83.12 95 ILE A N 1
ATOM 739 C CA . ILE A 1 95 ? -8.708 -21.270 -1.667 1.00 83.12 95 ILE A CA 1
ATOM 740 C C . ILE A 1 95 ? -9.603 -20.385 -2.531 1.00 83.12 95 ILE A C 1
ATOM 742 O O . ILE A 1 95 ? -9.379 -19.181 -2.631 1.00 83.12 95 ILE A O 1
ATOM 746 N N . TRP A 1 96 ? -10.670 -20.970 -3.080 1.00 81.88 96 TRP A N 1
ATOM 747 C CA . TRP A 1 96 ? -11.726 -20.233 -3.772 1.00 81.88 96 TRP A CA 1
ATOM 748 C C . TRP A 1 96 ? -13.049 -20.287 -2.989 1.00 81.88 96 TRP A C 1
ATOM 750 O O . TRP A 1 96 ? -13.631 -21.357 -2.790 1.00 81.88 96 TRP A O 1
ATOM 760 N N . SER A 1 97 ? -13.593 -19.170 -2.518 1.00 82.31 97 SER A N 1
ATOM 761 C CA . SER A 1 97 ? -12.958 -17.874 -2.243 1.00 82.31 97 SER A CA 1
ATOM 762 C C . SER A 1 97 ? -13.082 -17.545 -0.749 1.00 82.31 97 SER A C 1
ATOM 764 O O . SER A 1 97 ? -13.727 -18.289 0.010 1.00 82.31 97 SER A O 1
ATOM 766 N N . ILE A 1 98 ? -12.403 -16.482 -0.309 1.00 75.81 98 ILE A N 1
ATOM 767 C CA . ILE A 1 98 ? -12.332 -16.079 1.104 1.00 75.81 98 ILE A CA 1
ATOM 768 C C . ILE A 1 98 ? -13.691 -15.612 1.647 1.00 75.81 98 ILE A C 1
ATOM 770 O O . ILE A 1 98 ? -14.061 -15.971 2.762 1.00 75.81 98 ILE A O 1
ATOM 774 N N . ASP A 1 99 ? -14.488 -14.929 0.827 1.00 77.94 99 ASP A N 1
ATOM 775 C CA . ASP A 1 99 ? -15.833 -14.438 1.150 1.00 77.94 99 ASP A CA 1
ATOM 776 C C . ASP A 1 99 ? -16.841 -15.566 1.434 1.00 77.94 99 ASP A C 1
ATOM 778 O O . ASP A 1 99 ? -17.822 -15.364 2.147 1.00 77.94 99 ASP A O 1
ATOM 782 N N . PHE A 1 100 ? -16.572 -16.790 0.970 1.00 83.81 100 PHE A N 1
ATOM 783 C CA . PHE A 1 100 ? -17.442 -17.940 1.216 1.00 83.81 100 PHE A CA 1
ATOM 784 C C . PHE A 1 100 ? -17.181 -18.671 2.546 1.00 83.81 100 PHE A C 1
ATOM 786 O O . PHE A 1 100 ? -17.876 -19.641 2.844 1.00 83.81 100 PHE A O 1
ATOM 793 N N . GLN A 1 101 ? -16.188 -18.269 3.348 1.00 71.38 101 GLN A N 1
ATOM 794 C CA . GLN A 1 101 ? -15.850 -18.971 4.601 1.00 71.38 101 GLN A CA 1
ATOM 795 C C . GLN A 1 101 ? -16.907 -18.806 5.709 1.00 71.38 101 GLN A C 1
ATOM 797 O O . GLN A 1 101 ? -16.994 -19.667 6.582 1.00 71.38 101 GLN A O 1
ATOM 802 N N . GLY A 1 102 ? -17.752 -17.767 5.640 1.00 60.91 102 GLY A N 1
ATOM 803 C CA . GLY A 1 102 ? -18.682 -17.396 6.710 1.00 60.91 102 GLY A CA 1
ATOM 804 C C . GLY A 1 102 ? -17.943 -16.932 7.968 1.00 60.91 102 GLY A C 1
ATOM 805 O O . GLY A 1 102 ? -17.013 -17.587 8.434 1.00 60.91 102 GLY A O 1
ATOM 806 N N . SER A 1 103 ? -18.346 -15.808 8.563 1.00 47.56 103 SER A N 1
ATOM 807 C CA . SER A 1 103 ? -17.906 -15.526 9.929 1.00 47.56 103 SER A CA 1
ATOM 808 C C . SER A 1 103 ? -18.542 -16.583 10.833 1.00 47.56 103 SER A C 1
ATOM 810 O O . SER A 1 103 ? -19.752 -16.801 10.815 1.00 47.56 103 SER A O 1
ATOM 812 N N . SER A 1 104 ? -17.731 -17.317 11.582 1.00 38.94 104 SER A N 1
ATOM 813 C CA . SER A 1 104 ? -18.216 -18.258 12.584 1.00 38.94 104 SER A CA 1
ATOM 814 C C . SER A 1 104 ? -18.899 -17.486 13.720 1.00 38.94 104 SER A C 1
ATOM 816 O O . SER A 1 104 ? -18.292 -17.141 14.731 1.00 38.94 104 SER A O 1
ATOM 818 N N . THR A 1 105 ? -20.189 -17.199 13.561 1.00 39.47 105 THR A N 1
ATOM 819 C CA . THR A 1 105 ? -21.094 -16.800 14.644 1.00 39.47 105 THR A CA 1
ATOM 820 C C . THR A 1 105 ? -22.171 -17.861 14.831 1.00 39.47 105 THR A C 1
ATOM 822 O O . THR A 1 105 ? -23.360 -17.681 14.585 1.00 39.47 105 THR A O 1
ATOM 825 N N . SER A 1 106 ? -21.746 -18.997 15.375 1.00 32.31 106 SER A N 1
ATOM 826 C CA . SER A 1 106 ? -22.614 -19.837 16.187 1.00 32.31 106 SER A CA 1
ATOM 827 C C . SER A 1 106 ? -21.825 -20.396 17.357 1.00 32.31 106 SER A C 1
ATOM 829 O O . SER A 1 106 ? -20.970 -21.255 17.171 1.00 32.31 106 SER A O 1
ATOM 831 N N . ALA A 1 107 ? -22.122 -19.862 18.539 1.00 42.78 107 ALA A N 1
ATOM 832 C CA . ALA A 1 107 ? -21.625 -20.324 19.821 1.00 42.78 107 ALA A CA 1
ATOM 833 C C . ALA A 1 107 ? -21.930 -21.816 20.048 1.00 42.78 107 ALA A C 1
ATOM 835 O O . ALA A 1 107 ? -23.085 -22.225 19.943 1.00 42.78 107 ALA A O 1
ATOM 836 N N . GLU A 1 108 ? -20.893 -22.572 20.403 1.00 27.47 108 GLU A N 1
ATOM 837 C CA . GLU A 1 108 ? -20.922 -23.803 21.201 1.00 27.47 108 GLU A CA 1
ATOM 838 C C . GLU A 1 108 ? -19.711 -23.770 22.164 1.00 27.47 108 GLU A C 1
ATOM 840 O O . GLU A 1 108 ? -18.797 -22.968 21.948 1.00 27.47 108 GLU A O 1
ATOM 845 N N . PRO A 1 109 ? -19.755 -24.502 23.295 1.00 32.31 109 PRO A N 1
ATOM 846 C CA . PRO A 1 109 ? -19.146 -24.066 24.547 1.00 32.31 109 PRO A CA 1
ATOM 847 C C . PRO A 1 109 ? -17.615 -24.138 24.574 1.00 32.31 109 PRO A C 1
ATOM 849 O O . PRO A 1 109 ? -16.991 -25.071 24.083 1.00 32.31 109 PRO A O 1
ATOM 852 N N . VAL A 1 110 ? -17.076 -23.112 25.230 1.00 32.19 110 VAL A N 1
ATOM 853 C CA . VAL A 1 110 ? -15.695 -22.815 25.625 1.00 32.19 110 VAL A CA 1
ATOM 854 C C . VAL A 1 110 ? -14.808 -24.050 25.853 1.00 32.19 110 VAL A C 1
ATOM 856 O O . VAL A 1 110 ? -14.985 -24.775 26.833 1.00 32.19 110 VAL A O 1
ATOM 859 N N . GLU A 1 111 ? -13.765 -24.209 25.030 1.00 28.67 111 GLU A N 1
ATOM 860 C CA . GLU A 1 111 ? -12.529 -24.866 25.471 1.00 28.67 111 GLU A CA 1
ATOM 861 C C . GLU A 1 111 ? -11.745 -23.895 26.367 1.00 28.67 111 GLU A C 1
ATOM 863 O O . GLU A 1 111 ? -11.554 -22.720 26.048 1.00 28.67 111 GLU A O 1
ATOM 868 N N . GLN A 1 112 ? -11.326 -24.381 27.536 1.00 32.44 112 GLN A N 1
ATOM 869 C CA . GLN A 1 112 ? -10.587 -23.595 28.518 1.00 32.44 112 GLN A CA 1
ATOM 870 C C . GLN A 1 112 ? -9.197 -23.210 27.979 1.00 32.44 112 GLN A C 1
ATOM 872 O O . GLN A 1 112 ? -8.404 -24.082 27.635 1.00 32.44 112 GLN A O 1
ATOM 877 N N . ASN A 1 113 ? -8.905 -21.900 28.035 1.00 39.31 113 ASN A N 1
ATOM 878 C CA . ASN A 1 113 ? -7.625 -21.215 27.771 1.00 39.31 113 ASN A CA 1
ATOM 879 C C . ASN A 1 113 ? -7.321 -20.763 26.321 1.00 39.31 113 ASN A C 1
ATOM 881 O O . ASN A 1 113 ? -6.345 -21.219 25.731 1.00 39.31 113 ASN A O 1
ATOM 885 N N . SER A 1 114 ? -8.092 -19.785 25.803 1.00 29.00 114 SER A N 1
ATOM 886 C CA . SER A 1 114 ? -7.674 -18.556 25.053 1.00 29.00 114 SER A CA 1
ATOM 887 C C . SER A 1 114 ? -8.841 -17.984 24.214 1.00 29.00 114 SER A C 1
ATOM 889 O O . SER A 1 114 ? -9.592 -18.772 23.651 1.00 29.00 114 SER A O 1
ATOM 891 N N . PRO A 1 115 ? -8.935 -16.663 23.953 1.00 37.00 115 PRO A N 1
ATOM 892 C CA . PRO A 1 115 ? -8.954 -15.506 24.844 1.00 37.00 115 PRO A CA 1
ATOM 893 C C . PRO A 1 115 ? -10.390 -14.961 25.069 1.00 37.00 115 PRO A C 1
ATOM 895 O O . PRO A 1 115 ? -11.090 -14.598 24.130 1.00 37.00 115 PRO A O 1
ATOM 898 N N . GLY A 1 116 ? -10.764 -14.848 26.348 1.00 33.59 116 GLY A N 1
ATOM 899 C CA . GLY A 1 116 ? -11.569 -13.750 26.901 1.00 33.59 116 GLY A CA 1
ATOM 900 C C . GLY A 1 116 ? -13.061 -13.665 26.570 1.00 33.59 116 GLY A C 1
ATOM 901 O O . GLY A 1 116 ? -13.471 -12.827 25.777 1.00 33.59 116 GLY A O 1
ATOM 902 N N . GLU A 1 117 ? -13.897 -14.399 27.307 1.00 34.06 117 GLU A N 1
ATOM 903 C CA . GLU A 1 117 ? -15.248 -13.912 27.616 1.00 34.06 117 GLU A CA 1
ATOM 904 C C . GLU A 1 117 ? -15.113 -12.719 28.586 1.00 34.06 117 GLU A C 1
ATOM 906 O O . GLU A 1 117 ? -14.378 -12.816 29.573 1.00 34.06 117 GLU A O 1
ATOM 911 N N . ILE A 1 118 ? -15.766 -11.586 28.293 1.00 41.25 118 ILE A N 1
ATOM 912 C CA . ILE A 1 118 ? -15.686 -10.352 29.094 1.00 41.25 118 ILE A CA 1
ATOM 913 C C . ILE A 1 118 ? -16.272 -10.622 30.492 1.00 41.25 118 ILE A C 1
ATOM 915 O O . ILE A 1 118 ? -17.477 -10.856 30.629 1.00 41.25 118 ILE A O 1
ATOM 919 N N . PRO A 1 119 ? -15.473 -10.558 31.572 1.00 41.16 119 PRO A N 1
ATOM 920 C CA . PRO A 1 119 ? -15.997 -10.634 32.924 1.00 41.16 119 PRO A CA 1
ATOM 921 C C . PRO A 1 119 ? -16.890 -9.423 33.203 1.00 41.16 119 PRO A C 1
ATOM 923 O O . PRO A 1 119 ? -16.463 -8.279 33.047 1.00 41.16 119 PRO A O 1
ATOM 926 N N . LYS A 1 120 ? -18.098 -9.649 33.733 1.00 43.72 120 LYS A N 1
ATOM 927 C CA . LYS A 1 120 ? -19.007 -8.578 34.204 1.00 43.72 120 LYS A CA 1
ATOM 928 C C . LYS A 1 120 ? -18.363 -7.627 35.234 1.00 43.72 120 LYS A C 1
ATOM 930 O O . LYS A 1 120 ? -18.876 -6.539 35.468 1.00 43.72 120 LYS A O 1
ATOM 935 N N . SER A 1 121 ? -17.233 -8.015 35.829 1.00 46.47 121 SER A N 1
ATOM 936 C CA . SER A 1 121 ? -16.407 -7.199 36.724 1.00 46.47 121 SER A CA 1
ATOM 937 C C . SER A 1 121 ? -15.513 -6.165 36.021 1.00 46.47 121 SER A C 1
ATOM 939 O O . SER A 1 121 ? -15.021 -5.262 36.693 1.00 46.47 121 SER A O 1
ATOM 941 N N . LEU A 1 122 ? -15.300 -6.247 34.700 1.00 45.81 122 LEU A N 1
ATOM 942 C CA . LEU A 1 122 ? -14.443 -5.313 33.947 1.00 45.81 122 LEU A CA 1
ATOM 943 C C . LEU A 1 122 ? -15.154 -4.023 33.514 1.00 45.81 122 LEU A C 1
ATOM 945 O O . LEU A 1 122 ? -14.514 -3.116 32.992 1.00 45.81 122 LEU A O 1
ATOM 949 N N . LEU A 1 123 ? -16.455 -3.904 33.779 1.00 54.19 123 LEU A N 1
ATOM 950 C CA . LEU A 1 123 ? -17.253 -2.746 33.387 1.00 54.19 123 LEU A CA 1
ATOM 951 C C . LEU A 1 123 ? -17.121 -1.540 34.325 1.00 54.19 123 LEU A C 1
ATOM 953 O O . LEU A 1 123 ? -17.467 -0.449 33.897 1.00 54.19 123 LEU A O 1
ATOM 957 N N . ASN A 1 124 ? -16.593 -1.688 35.541 1.00 60.09 124 ASN A N 1
ATOM 958 C CA . ASN A 1 124 ? -16.460 -0.590 36.502 1.00 60.09 124 ASN A CA 1
ATOM 959 C C . ASN A 1 124 ? -15.044 -0.566 37.107 1.00 60.09 124 ASN A C 1
ATOM 961 O O . ASN A 1 124 ? -14.837 -0.984 38.247 1.00 60.09 124 ASN A O 1
ATOM 965 N N . LYS A 1 125 ? -14.038 -0.149 36.329 1.00 57.81 125 LYS A N 1
ATOM 966 C CA . LYS A 1 125 ? -12.634 -0.148 36.760 1.00 57.81 125 LYS A CA 1
ATOM 967 C C . LYS A 1 125 ? -12.150 1.273 37.025 1.00 57.81 125 LYS A C 1
ATOM 969 O O . LYS A 1 125 ? -11.861 2.027 36.097 1.00 57.81 125 LYS A O 1
ATOM 974 N N . LYS A 1 126 ? -12.000 1.610 38.310 1.00 59.69 126 LYS A N 1
ATOM 975 C CA . LYS A 1 126 ? -11.207 2.767 38.739 1.00 59.69 126 LYS A CA 1
ATOM 976 C C . LYS A 1 126 ? -9.729 2.477 38.488 1.00 59.69 126 LYS A C 1
ATOM 978 O O . LYS A 1 126 ? -9.201 1.482 38.985 1.00 59.69 126 LYS A O 1
ATOM 983 N N . LEU A 1 127 ? -9.061 3.333 37.726 1.00 61.56 127 LEU A N 1
ATOM 984 C CA . LEU A 1 127 ? -7.614 3.313 37.547 1.00 61.56 127 LEU A CA 1
ATOM 985 C C . LEU A 1 127 ? -6.957 3.903 38.806 1.00 61.56 127 LEU A C 1
ATOM 987 O O . LEU A 1 127 ? -7.167 5.085 39.078 1.00 61.56 127 LEU A O 1
ATOM 991 N N . PRO A 1 128 ? -6.178 3.124 39.587 1.00 51.94 128 PRO A N 1
ATOM 992 C CA . PRO A 1 128 ? -5.647 3.579 40.877 1.00 51.94 128 PRO A CA 1
ATOM 993 C C . PRO A 1 128 ? -4.720 4.795 40.757 1.00 51.94 128 PRO A C 1
ATOM 995 O O . PRO A 1 128 ? -4.603 5.569 41.699 1.00 51.94 128 PRO A O 1
ATOM 998 N N . ASN A 1 129 ? -4.100 4.969 39.586 1.00 57.19 129 ASN A N 1
ATOM 999 C CA . ASN A 1 129 ? -3.117 6.004 39.302 1.00 57.19 129 ASN A CA 1
ATOM 1000 C C . ASN A 1 129 ? -3.492 6.757 38.019 1.00 57.19 129 ASN A C 1
ATOM 1002 O O . ASN A 1 129 ? -2.816 6.634 37.003 1.00 57.19 129 ASN A O 1
ATOM 1006 N N . CYS A 1 130 ? -4.531 7.594 38.067 1.00 60.09 130 CYS A N 1
ATOM 1007 C CA . CYS A 1 130 ? -4.805 8.560 36.989 1.00 60.09 130 CYS A CA 1
ATOM 1008 C C . CYS A 1 130 ? -3.672 9.573 36.746 1.00 60.09 130 CYS A C 1
ATOM 1010 O O . CYS A 1 130 ? -3.712 10.347 35.792 1.00 60.09 130 CYS A O 1
ATOM 1012 N N . LYS A 1 131 ? -2.639 9.535 37.593 1.00 53.06 131 LYS A N 1
ATOM 1013 C CA . LYS A 1 131 ? -1.320 10.110 37.367 1.00 53.06 131 LYS A CA 1
ATOM 1014 C C . LYS A 1 131 ? -0.267 9.012 37.508 1.00 53.06 131 LYS A C 1
ATOM 1016 O O . LYS A 1 131 ? 0.218 8.779 38.611 1.00 53.06 131 LYS A O 1
ATOM 1021 N N . SER A 1 132 ? 0.142 8.371 36.428 1.00 47.88 132 SER A N 1
ATOM 1022 C CA . SER A 1 132 ? 1.504 7.842 36.370 1.00 47.88 132 SER A CA 1
ATOM 1023 C C . SER A 1 132 ? 2.231 8.697 35.356 1.00 47.88 132 SER A C 1
ATOM 1025 O O . SER A 1 132 ? 1.962 8.587 34.168 1.00 47.88 132 SER A O 1
ATOM 1027 N N . GLY A 1 133 ? 3.125 9.574 35.823 1.00 53.84 133 GLY A N 1
ATOM 1028 C CA . GLY A 1 133 ? 4.081 10.316 34.986 1.00 53.84 133 GLY A CA 1
ATOM 1029 C C . GLY A 1 133 ? 5.108 9.402 34.305 1.00 53.84 133 GLY A C 1
ATOM 1030 O O . GLY A 1 133 ? 6.262 9.777 34.134 1.00 53.84 133 GLY A O 1
ATOM 1031 N N . GLU A 1 134 ? 4.684 8.183 33.991 1.00 63.94 134 GLU A N 1
ATOM 1032 C CA . GLU A 1 134 ? 5.365 7.205 33.181 1.00 63.94 134 GLU A CA 1
ATOM 1033 C C . GLU A 1 134 ? 4.852 7.414 31.764 1.00 63.94 134 GLU A C 1
ATOM 1035 O O . GLU A 1 134 ? 3.653 7.343 31.499 1.00 63.94 134 GLU A O 1
ATOM 1040 N N . SER A 1 135 ? 5.791 7.737 30.889 1.00 77.50 135 SER A N 1
ATOM 1041 C CA . SER A 1 135 ? 5.592 7.819 29.451 1.00 77.50 135 SER A CA 1
ATOM 1042 C C . SER A 1 135 ? 4.874 6.563 28.938 1.00 77.50 135 SER A C 1
ATOM 1044 O O . SER A 1 135 ? 5.269 5.446 29.289 1.00 77.50 135 SER A O 1
ATOM 1046 N N . TYR A 1 136 ? 3.844 6.720 28.101 1.00 78.31 136 TYR A N 1
ATOM 1047 C CA . TYR A 1 136 ? 3.227 5.590 27.398 1.00 78.31 136 TYR A CA 1
ATOM 1048 C C . TYR A 1 136 ? 4.267 4.815 26.579 1.00 78.31 136 TYR A C 1
ATOM 1050 O O . TYR A 1 136 ? 4.226 3.585 26.530 1.00 78.31 136 TYR A O 1
ATOM 1058 N N . ASP A 1 137 ? 5.261 5.517 26.028 1.00 74.25 137 ASP A N 1
ATOM 1059 C CA . ASP A 1 137 ? 6.373 4.904 25.295 1.00 74.25 137 ASP A CA 1
ATOM 1060 C C . ASP A 1 137 ? 7.308 4.064 26.204 1.00 74.25 137 ASP A C 1
ATOM 1062 O O . ASP A 1 137 ? 8.094 3.256 25.706 1.00 74.25 137 ASP A O 1
ATOM 1066 N N . ALA A 1 138 ? 7.222 4.198 27.536 1.00 79.19 138 ALA A N 1
ATOM 1067 C CA . ALA A 1 138 ? 7.982 3.397 28.504 1.00 79.19 138 ALA A CA 1
ATOM 1068 C C . ALA A 1 138 ? 7.285 2.080 28.913 1.00 79.19 138 ALA A C 1
ATOM 1070 O O . ALA A 1 138 ? 7.871 1.267 29.641 1.00 79.19 138 ALA A O 1
ATOM 1071 N N . ILE A 1 139 ? 6.052 1.836 28.453 1.00 76.62 139 ILE A N 1
ATOM 1072 C CA . ILE A 1 139 ? 5.296 0.616 28.760 1.00 76.62 139 ILE A CA 1
ATOM 1073 C C . ILE A 1 139 ? 5.909 -0.572 28.005 1.00 76.62 139 ILE A C 1
ATOM 1075 O O . ILE A 1 139 ? 5.794 -0.693 26.789 1.00 76.62 139 ILE A O 1
ATOM 1079 N N . LYS A 1 140 ? 6.544 -1.494 28.744 1.00 75.50 140 LYS A N 1
ATOM 1080 C CA . LYS A 1 140 ? 7.261 -2.648 28.162 1.00 75.50 140 LYS A CA 1
ATOM 1081 C C . LYS A 1 140 ? 6.365 -3.636 27.410 1.00 75.50 140 LYS A C 1
ATOM 1083 O O . LYS A 1 140 ? 6.824 -4.254 26.457 1.00 75.50 140 LYS A O 1
ATOM 1088 N N . ASP A 1 141 ? 5.128 -3.813 27.866 1.00 76.19 141 ASP A N 1
ATOM 1089 C CA . ASP A 1 141 ? 4.144 -4.709 27.252 1.00 76.19 141 ASP A CA 1
ATOM 1090 C C . ASP A 1 141 ? 2.831 -3.951 27.031 1.00 76.19 141 ASP A C 1
ATOM 1092 O O . ASP A 1 141 ? 1.888 -4.027 27.826 1.00 76.19 141 ASP A O 1
ATOM 1096 N N . MET A 1 142 ? 2.817 -3.154 25.959 1.00 79.00 142 MET A N 1
ATOM 1097 C CA . MET A 1 142 ? 1.673 -2.320 25.590 1.00 79.00 142 MET A CA 1
ATOM 1098 C C . MET A 1 142 ? 0.433 -3.161 25.271 1.00 79.00 142 MET A C 1
ATOM 1100 O O . MET A 1 142 ? -0.668 -2.789 25.662 1.00 79.00 142 MET A O 1
ATOM 1104 N N . GLY A 1 143 ? 0.598 -4.324 24.635 1.00 77.19 143 GLY A N 1
ATOM 1105 C CA . GLY A 1 143 ? -0.519 -5.208 24.298 1.00 77.19 143 GLY A CA 1
ATOM 1106 C C . GLY A 1 143 ? -1.243 -5.713 25.546 1.00 77.19 143 GLY A C 1
ATOM 1107 O O . GLY A 1 143 ? -2.465 -5.587 25.645 1.00 77.19 143 GLY A O 1
ATOM 1108 N N . THR A 1 144 ? -0.496 -6.211 26.536 1.00 73.31 144 THR A N 1
ATOM 1109 C CA . THR A 1 144 ? -1.065 -6.644 27.820 1.00 73.31 144 THR A CA 1
ATOM 1110 C C . THR A 1 144 ? -1.652 -5.471 28.599 1.00 73.31 144 THR A C 1
ATOM 1112 O O . THR A 1 144 ? -2.736 -5.596 29.172 1.00 73.31 144 THR A O 1
ATOM 1115 N N . PHE A 1 145 ? -0.972 -4.322 28.627 1.00 78.00 145 PHE A N 1
ATOM 1116 C CA . PHE A 1 145 ? -1.484 -3.111 29.271 1.00 78.00 145 PHE A CA 1
ATOM 1117 C C . PHE A 1 145 ? -2.829 -2.679 28.673 1.00 78.00 145 PHE A C 1
ATOM 1119 O O . PHE A 1 145 ? -3.806 -2.492 29.404 1.00 78.00 145 PHE A O 1
ATOM 1126 N N . TRP A 1 146 ? -2.890 -2.592 27.345 1.00 81.19 146 TRP A N 1
ATOM 1127 C CA . TRP A 1 146 ? -4.077 -2.231 26.587 1.00 81.19 146 TRP A CA 1
ATOM 1128 C C . TRP A 1 146 ? -5.215 -3.218 26.820 1.00 81.19 146 TRP A C 1
ATOM 1130 O O . TRP A 1 146 ? -6.306 -2.810 27.211 1.00 81.19 146 TRP A O 1
ATOM 1140 N N . TYR A 1 147 ? -4.956 -4.519 26.691 1.00 78.75 147 TYR A N 1
ATOM 1141 C CA . TYR A 1 147 ? -5.964 -5.547 26.940 1.00 78.75 147 TYR A CA 1
ATOM 1142 C C . TYR A 1 147 ? -6.520 -5.460 28.372 1.00 78.75 147 TYR A C 1
ATOM 1144 O O . TYR A 1 147 ? -7.734 -5.485 28.577 1.00 78.75 147 TYR A O 1
ATOM 1152 N N . ASN A 1 148 ? -5.644 -5.273 29.366 1.00 76.06 148 ASN A N 1
ATOM 1153 C CA . ASN A 1 148 ? -6.017 -5.148 30.779 1.00 76.06 148 ASN A CA 1
ATOM 1154 C C . ASN A 1 148 ? -6.758 -3.846 31.116 1.00 76.06 148 ASN A C 1
ATOM 1156 O O . ASN A 1 148 ? -7.361 -3.750 32.196 1.00 76.06 148 ASN A O 1
ATOM 1160 N N . SER A 1 149 ? -6.708 -2.840 30.241 1.00 78.38 149 SER A N 1
ATOM 1161 C CA . SER A 1 149 ? -7.516 -1.629 30.387 1.00 78.38 149 SER A CA 1
ATOM 1162 C C . SER A 1 149 ? -9.008 -1.903 30.174 1.00 78.38 149 SER A C 1
ATOM 1164 O O . SER A 1 149 ? -9.833 -1.204 30.760 1.00 78.38 149 SER A O 1
ATOM 1166 N N . GLY A 1 150 ? -9.354 -2.929 29.387 1.00 77.50 150 GLY A N 1
ATOM 1167 C CA . GLY A 1 150 ? -10.732 -3.242 29.004 1.00 77.50 150 GLY A CA 1
ATOM 1168 C C . GLY A 1 150 ? -11.325 -2.284 27.963 1.00 77.50 150 GLY A C 1
ATOM 1169 O O . GLY A 1 150 ? -12.516 -2.374 27.666 1.00 77.50 150 GLY A O 1
ATOM 1170 N N . ALA A 1 151 ? -10.536 -1.334 27.450 1.00 77.50 151 ALA A N 1
ATOM 1171 C CA . ALA A 1 151 ? -11.052 -0.216 26.673 1.00 77.50 151 ALA A CA 1
ATOM 1172 C C . ALA A 1 151 ? -11.534 -0.630 25.273 1.00 77.50 151 ALA A C 1
ATOM 1174 O O . ALA A 1 151 ? -12.619 -0.220 24.859 1.00 77.50 151 ALA A O 1
ATOM 1175 N N . GLU A 1 152 ? -10.768 -1.473 24.567 1.00 79.75 152 GLU A N 1
ATOM 1176 C CA . GLU A 1 152 ? -11.162 -1.982 23.245 1.00 79.75 152 GLU A CA 1
ATOM 1177 C C . GLU A 1 152 ? -12.399 -2.880 23.328 1.00 79.75 152 GLU A C 1
ATOM 1179 O O . GLU A 1 152 ? -13.318 -2.749 22.529 1.00 79.75 152 GLU A O 1
ATOM 1184 N N . GLN A 1 153 ? -12.474 -3.749 24.334 1.00 81.19 153 GLN A N 1
ATOM 1185 C CA . GLN A 1 153 ? -13.573 -4.699 24.486 1.00 81.19 153 GLN A CA 1
ATOM 1186 C C . GLN A 1 153 ? -14.876 -3.966 24.799 1.00 81.19 153 GLN A C 1
ATOM 1188 O O . GLN A 1 153 ? -15.923 -4.285 24.241 1.00 81.19 153 GLN A O 1
ATOM 1193 N N . TRP A 1 154 ? -14.798 -2.944 25.654 1.00 80.69 154 TRP A N 1
ATOM 1194 C CA . TRP A 1 154 ? -15.946 -2.117 25.995 1.00 80.69 154 TRP A CA 1
ATOM 1195 C C . TRP A 1 154 ? -16.476 -1.357 24.775 1.00 80.69 154 TRP A C 1
ATOM 1197 O O . TRP A 1 154 ? -17.681 -1.344 24.532 1.00 80.69 154 TRP A O 1
ATOM 1207 N N . ALA A 1 155 ? -15.591 -0.731 23.993 1.00 85.50 155 ALA A N 1
ATOM 1208 C CA . ALA A 1 155 ? -16.005 0.012 22.806 1.00 85.50 155 ALA A CA 1
ATOM 1209 C C . ALA A 1 155 ? -16.555 -0.902 21.707 1.00 85.50 155 ALA A C 1
ATOM 1211 O O . ALA A 1 155 ? -17.538 -0.541 21.066 1.00 85.50 155 ALA A O 1
ATOM 1212 N N . ASP A 1 156 ? -15.972 -2.087 21.523 1.00 85.81 156 ASP A N 1
ATOM 1213 C CA . ASP A 1 156 ? -16.482 -3.099 20.594 1.00 85.81 156 ASP A CA 1
ATOM 1214 C C . ASP A 1 156 ? -17.910 -3.519 20.971 1.00 85.81 156 ASP A C 1
ATOM 1216 O O . ASP A 1 156 ? -18.810 -3.472 20.131 1.00 85.81 156 ASP A O 1
ATOM 1220 N N . GLU A 1 157 ? -18.151 -3.833 22.248 1.00 80.69 157 GLU A N 1
ATOM 1221 C CA . GLU A 1 157 ? -19.483 -4.176 22.758 1.00 80.69 157 GLU A CA 1
ATOM 1222 C C . GLU A 1 157 ? -20.473 -3.014 22.602 1.00 80.69 157 GLU A C 1
ATOM 1224 O O . GLU A 1 157 ? -21.589 -3.221 22.120 1.00 80.69 157 GLU A O 1
ATOM 1229 N N . TYR A 1 158 ? -20.061 -1.787 22.944 1.00 83.44 158 TYR A N 1
ATOM 1230 C CA . TYR A 1 158 ? -20.890 -0.596 22.775 1.00 83.44 158 TYR A CA 1
ATOM 1231 C C . TYR A 1 158 ? -21.333 -0.437 21.324 1.00 83.44 158 TYR A C 1
ATOM 1233 O O . TYR A 1 158 ? -22.536 -0.389 21.077 1.00 83.44 158 TYR A O 1
ATOM 1241 N N . ILE A 1 159 ? -20.399 -0.415 20.369 1.00 84.81 159 ILE A N 1
ATOM 1242 C CA . ILE A 1 159 ? -20.728 -0.230 18.949 1.00 84.81 159 ILE A CA 1
ATOM 1243 C C . ILE A 1 159 ? -21.650 -1.348 18.463 1.00 84.81 159 ILE A C 1
ATOM 1245 O O . ILE A 1 159 ? -22.661 -1.059 17.832 1.00 84.81 159 ILE A O 1
ATOM 1249 N N . ASN A 1 160 ? -21.344 -2.605 18.793 1.00 82.25 160 ASN A N 1
ATOM 1250 C CA . ASN A 1 160 ? -22.134 -3.759 18.357 1.00 82.25 160 ASN A CA 1
ATOM 1251 C C . ASN A 1 160 ? -23.545 -3.794 18.975 1.00 82.25 160 ASN A C 1
ATOM 1253 O O . ASN A 1 160 ? -24.431 -4.458 18.440 1.00 82.25 160 ASN A O 1
ATOM 1257 N N . SER A 1 161 ? -23.762 -3.102 20.098 1.00 78.56 161 SER A N 1
ATOM 1258 C CA . SER A 1 161 ? -25.085 -2.955 20.712 1.00 78.56 161 SER A CA 1
ATOM 1259 C C . SER A 1 161 ? -25.956 -1.882 20.048 1.00 78.56 161 SER A C 1
ATOM 1261 O O . SER A 1 161 ? -27.169 -1.867 20.268 1.00 78.56 161 SER A O 1
ATOM 1263 N N . GLN A 1 162 ? -25.368 -0.993 19.238 1.00 75.44 162 GLN A N 1
ATOM 1264 C CA . GLN A 1 162 ? -26.100 0.092 18.591 1.00 75.44 162 GLN A CA 1
ATOM 1265 C C . GLN A 1 162 ? -26.741 -0.365 17.271 1.00 75.44 162 GLN A C 1
ATOM 1267 O O . GLN A 1 162 ? -26.112 -1.068 16.484 1.00 75.44 162 GLN A O 1
ATOM 1272 N N . PRO A 1 163 ? -27.976 0.074 16.962 1.00 70.25 163 PRO A N 1
ATOM 1273 C CA . PRO A 1 163 ? -28.609 -0.197 15.670 1.00 70.25 163 PRO A CA 1
ATOM 1274 C C . PRO A 1 163 ? -28.009 0.635 14.523 1.00 70.25 163 PRO A C 1
ATOM 1276 O O . PRO A 1 163 ? -28.156 0.273 13.358 1.00 70.25 163 PRO A O 1
ATOM 1279 N N . ASP A 1 164 ? -27.358 1.754 14.852 1.00 76.19 164 ASP A N 1
ATOM 1280 C CA . ASP A 1 164 ? -26.656 2.639 13.928 1.00 76.19 164 ASP A CA 1
ATOM 1281 C C . ASP A 1 164 ? -25.253 2.912 14.475 1.00 76.19 164 ASP A C 1
ATOM 1283 O O . ASP A 1 164 ? -25.086 3.383 15.599 1.00 76.19 164 ASP A O 1
ATOM 1287 N N . HIS A 1 165 ? -24.237 2.597 13.675 1.00 81.31 165 HIS A N 1
ATOM 1288 C CA . HIS A 1 165 ? -22.835 2.796 14.042 1.00 81.31 165 HIS A CA 1
ATOM 1289 C C . HIS A 1 165 ? -22.341 4.200 13.646 1.00 81.31 165 HIS A C 1
ATOM 1291 O O . HIS A 1 165 ? -21.166 4.535 13.840 1.00 81.31 165 HIS A O 1
ATOM 1297 N N . SER A 1 166 ? -23.221 5.026 13.072 1.00 82.56 166 SER A N 1
ATOM 1298 C CA . SER A 1 166 ? -22.913 6.402 12.717 1.00 82.56 166 SER A CA 1
ATOM 1299 C C . SER A 1 166 ? -22.636 7.227 13.974 1.00 82.56 166 SER A C 1
ATOM 1301 O O . SER A 1 166 ? -23.356 7.165 14.968 1.00 82.56 166 SER A O 1
ATOM 1303 N N . ASN A 1 167 ? -21.581 8.032 13.922 1.00 86.31 167 ASN A N 1
ATOM 1304 C CA . ASN A 1 167 ? -21.081 8.895 14.983 1.00 86.31 167 ASN A CA 1
ATOM 1305 C C . ASN A 1 167 ? -20.787 8.150 16.294 1.00 86.31 167 ASN A C 1
ATOM 1307 O O . ASN A 1 167 ? -20.847 8.770 17.354 1.00 86.31 167 ASN A O 1
ATOM 1311 N N . TRP A 1 168 ? -20.467 6.848 16.248 1.00 88.94 168 TRP A N 1
ATOM 1312 C CA . TRP A 1 168 ? -20.343 6.018 17.453 1.00 88.94 168 TRP A CA 1
ATOM 1313 C C . TRP A 1 168 ? -19.434 6.640 18.522 1.00 88.94 168 TRP A C 1
ATOM 1315 O O . TRP A 1 168 ? -19.792 6.637 19.692 1.00 88.94 168 TRP A O 1
ATOM 1325 N N . ALA A 1 169 ? -18.296 7.228 18.134 1.00 91.25 169 ALA A N 1
ATOM 1326 C CA . ALA A 1 169 ? -17.337 7.801 19.077 1.00 91.25 169 ALA A CA 1
ATOM 1327 C C . ALA A 1 169 ? -17.892 9.058 19.767 1.00 91.25 169 ALA A C 1
ATOM 1329 O O . ALA A 1 169 ? -17.713 9.253 20.970 1.00 91.25 169 ALA A O 1
ATOM 1330 N N . GLN A 1 170 ? -18.614 9.899 19.022 1.00 89.50 170 GLN A N 1
ATOM 1331 C CA . GLN A 1 170 ? -19.259 11.090 19.572 1.00 89.50 170 GLN A CA 1
ATOM 1332 C C . GLN A 1 170 ? -20.494 10.730 20.410 1.00 89.50 170 GLN A C 1
ATOM 1334 O O . GLN A 1 170 ? -20.729 11.348 21.449 1.00 89.50 170 GLN A O 1
ATOM 1339 N N . ASN A 1 171 ? -21.266 9.723 19.993 1.00 87.06 171 ASN A N 1
ATOM 1340 C CA . ASN A 1 171 ? -22.399 9.200 20.759 1.00 87.06 171 ASN A CA 1
ATOM 1341 C C . ASN A 1 171 ? -21.917 8.592 22.076 1.00 87.06 171 ASN A C 1
ATOM 1343 O O . ASN A 1 171 ? -22.451 8.926 23.130 1.00 87.06 171 ASN A O 1
ATOM 1347 N N . LEU A 1 172 ? -20.828 7.823 22.028 1.00 87.81 172 LEU A N 1
ATOM 1348 C CA . LEU A 1 172 ? -20.177 7.282 23.209 1.00 87.81 172 LEU A CA 1
ATOM 1349 C C . LEU A 1 172 ? -19.785 8.395 24.188 1.00 87.81 172 LEU A C 1
ATOM 1351 O O . LEU A 1 172 ? -20.137 8.352 25.367 1.00 87.81 172 LEU A O 1
ATOM 1355 N N . TYR A 1 173 ? -19.094 9.427 23.701 1.00 88.75 173 TYR A N 1
ATOM 1356 C CA . TYR A 1 173 ? -18.724 10.578 24.524 1.00 88.75 173 TYR A CA 1
ATOM 1357 C C . TYR A 1 173 ? -19.947 11.257 25.161 1.00 88.75 173 TYR A C 1
ATOM 1359 O O . TYR A 1 173 ? -19.956 11.540 26.362 1.00 88.75 173 TYR A O 1
ATOM 1367 N N . ARG A 1 174 ? -21.005 11.470 24.371 1.00 88.12 174 ARG A N 1
ATOM 1368 C CA . ARG A 1 174 ? -22.260 12.092 24.808 1.00 88.12 174 ARG A CA 1
ATOM 1369 C C . ARG A 1 174 ? -22.975 11.283 25.886 1.00 88.12 174 ARG A C 1
ATOM 1371 O O . ARG A 1 174 ? -23.489 11.873 26.834 1.00 88.12 174 ARG A O 1
ATOM 1378 N N . GLU A 1 175 ? -23.016 9.964 25.743 1.00 86.06 175 GLU A N 1
ATOM 1379 C CA . GLU A 1 175 ? -23.673 9.061 26.690 1.00 86.06 175 GLU A CA 1
ATOM 1380 C C . GLU A 1 175 ? -22.913 8.956 28.013 1.00 86.06 175 GLU A C 1
ATOM 1382 O O . GLU A 1 175 ? -23.529 9.001 29.078 1.00 86.06 175 GLU A O 1
ATOM 1387 N N . LEU A 1 176 ? -21.580 8.875 27.962 1.00 85.56 176 LEU A N 1
ATOM 1388 C CA . LEU A 1 176 ? -20.748 8.831 29.167 1.00 85.56 176 LEU A CA 1
ATOM 1389 C C . LEU A 1 176 ? -20.764 10.163 29.927 1.00 85.56 176 LEU A C 1
ATOM 1391 O O . LEU A 1 176 ? -20.757 10.175 31.159 1.00 85.56 176 LEU A O 1
ATOM 1395 N N . PHE A 1 177 ? -20.805 11.290 29.208 1.00 88.00 177 PHE A N 1
ATOM 1396 C CA . PHE A 1 177 ? -20.651 12.624 29.789 1.00 88.00 177 PHE A CA 1
ATOM 1397 C C . PHE A 1 177 ? -21.724 13.612 29.301 1.00 88.00 177 PHE A C 1
ATOM 1399 O O . PHE A 1 177 ? -21.409 14.619 28.661 1.00 88.00 177 PHE A O 1
ATOM 1406 N N . PRO A 1 178 ? -23.004 13.424 29.670 1.00 86.44 178 PRO A N 1
ATOM 1407 C CA . PRO A 1 178 ? -24.126 14.188 29.109 1.00 86.44 178 PRO A CA 1
ATOM 1408 C C . PRO A 1 178 ? -24.101 15.692 29.423 1.00 86.44 178 PRO A C 1
ATOM 1410 O O . PRO A 1 178 ? -24.798 16.465 28.775 1.00 86.44 178 PRO A O 1
ATOM 1413 N N . LYS A 1 179 ? -23.318 16.122 30.422 1.00 86.81 179 LYS A N 1
ATOM 1414 C CA . LYS A 1 179 ? -23.210 17.527 30.858 1.00 86.81 179 LYS A CA 1
ATOM 1415 C C . LYS A 1 179 ? -22.036 18.291 30.231 1.00 86.81 179 LYS A C 1
ATOM 1417 O O . LYS A 1 179 ? -21.868 19.469 30.536 1.00 86.81 179 LYS A O 1
ATOM 1422 N N . LYS A 1 180 ? -21.184 17.625 29.449 1.00 86.31 180 LYS A N 1
ATOM 1423 C CA . LYS A 1 180 ? -20.000 18.233 28.823 1.00 86.31 180 LYS A CA 1
ATOM 1424 C C . LYS A 1 180 ? -20.342 18.801 27.445 1.00 86.31 180 LYS A C 1
ATOM 1426 O O . LYS A 1 180 ? -21.373 18.470 26.870 1.00 86.31 180 LYS A O 1
ATOM 1431 N N . ASP A 1 181 ? -19.482 19.680 26.939 1.00 84.38 181 ASP A N 1
ATOM 1432 C CA . ASP A 1 181 ? -19.609 20.228 25.590 1.00 84.38 181 ASP A CA 1
ATOM 1433 C C . ASP A 1 181 ? -19.141 19.194 24.557 1.00 84.38 181 ASP A C 1
ATOM 1435 O O . ASP A 1 181 ? -17.958 18.879 24.461 1.00 84.38 181 ASP A O 1
ATOM 1439 N N . HIS A 1 182 ? -20.080 18.653 23.780 1.00 83.19 182 HIS A N 1
ATOM 1440 C CA . HIS A 1 182 ? -19.801 17.606 22.789 1.00 83.19 182 HIS A CA 1
ATOM 1441 C C . HIS A 1 182 ? -19.319 18.137 21.439 1.00 83.19 182 HIS A C 1
ATOM 1443 O O . HIS A 1 182 ? -18.970 17.339 20.570 1.00 83.19 182 HIS A O 1
ATOM 1449 N N . THR A 1 183 ? -19.286 19.458 21.242 1.00 82.94 183 THR A N 1
ATOM 1450 C CA . THR A 1 183 ? -18.853 20.062 19.969 1.00 82.94 183 THR A CA 1
ATOM 1451 C C . THR A 1 183 ? -17.344 19.963 19.748 1.00 82.94 183 THR A C 1
ATOM 1453 O O . THR A 1 183 ? -16.887 20.003 18.607 1.00 82.94 183 THR A O 1
ATOM 1456 N N . LYS A 1 184 ? -16.575 19.774 20.824 1.00 82.62 184 LYS A N 1
ATOM 1457 C CA . LYS A 1 184 ? -15.111 19.663 20.791 1.00 82.62 184 LYS A CA 1
ATOM 1458 C C . LYS A 1 184 ? -14.600 18.271 20.418 1.00 82.62 184 LYS A C 1
ATOM 1460 O O . LYS A 1 184 ? -13.471 18.152 19.949 1.00 82.62 184 LYS A O 1
ATOM 1465 N N . PHE A 1 185 ? -15.443 17.246 20.561 1.00 89.81 185 PHE A N 1
ATOM 1466 C CA . PHE A 1 185 ? -15.116 15.859 20.238 1.00 89.81 185 PHE A CA 1
ATOM 1467 C C . PHE A 1 185 ? -15.839 15.424 18.955 1.00 89.81 185 PHE A C 1
ATOM 1469 O O . PHE A 1 185 ? -16.855 14.727 18.979 1.00 89.81 185 PHE A O 1
ATOM 1476 N N . SER A 1 186 ? -15.334 15.897 17.817 1.00 88.25 186 SER A N 1
ATOM 1477 C CA . SER A 1 186 ? -15.893 15.717 16.473 1.00 88.25 186 SER A CA 1
ATOM 1478 C C . SER A 1 186 ? -14.822 15.221 15.490 1.00 88.25 186 SER A C 1
ATOM 1480 O O . SER A 1 186 ? -14.589 15.809 14.436 1.00 88.25 186 SER A O 1
ATOM 1482 N N . CYS A 1 187 ? -14.195 14.093 15.818 1.00 92.06 187 CYS A N 1
ATOM 1483 C CA . CYS A 1 187 ? -13.019 13.521 15.147 1.00 92.06 187 CYS A CA 1
ATOM 1484 C C . CYS A 1 187 ? -13.240 13.008 13.705 1.00 92.06 187 CYS A C 1
ATOM 1486 O O . CYS A 1 187 ? -12.417 12.282 13.165 1.00 92.06 187 CYS A O 1
ATOM 1488 N N . GLN A 1 188 ? -14.372 13.303 13.074 1.00 91.19 188 GLN A N 1
ATOM 1489 C CA . GLN A 1 188 ? -14.823 12.610 11.860 1.00 91.19 188 GLN A CA 1
ATOM 1490 C C . GLN A 1 188 ? -14.164 13.098 10.571 1.00 91.19 188 GLN A C 1
ATOM 1492 O O . GLN A 1 188 ? -14.297 12.455 9.534 1.00 91.19 188 GLN A O 1
ATOM 1497 N N . GLU A 1 189 ? -13.462 14.225 10.639 1.00 90.31 189 GLU A N 1
ATOM 1498 C CA . GLU A 1 189 ? -12.709 14.805 9.534 1.00 90.31 189 GLU A CA 1
ATOM 1499 C C . GLU A 1 189 ? -11.294 15.150 9.998 1.00 90.31 189 GLU A C 1
ATOM 1501 O O . GLU A 1 189 ? -11.132 15.625 11.128 1.00 90.31 189 GLU A O 1
ATOM 1506 N N . PRO A 1 190 ? -10.269 14.982 9.146 1.00 88.12 190 PRO A N 1
ATOM 1507 C CA . PRO A 1 190 ? -8.945 15.536 9.408 1.00 88.12 190 PRO A CA 1
ATOM 1508 C C . PRO A 1 190 ? -9.027 17.036 9.733 1.00 88.12 190 PRO A C 1
ATOM 1510 O O . PRO A 1 190 ? -9.723 17.789 9.051 1.00 88.12 190 PRO A O 1
ATOM 1513 N N . GLY A 1 191 ? -8.337 17.469 10.788 1.00 87.19 191 GLY A N 1
ATOM 1514 C CA . GLY A 1 191 ? -8.326 18.858 11.260 1.00 87.19 191 GLY A CA 1
ATOM 1515 C C . GLY A 1 191 ? -9.568 19.302 12.044 1.00 87.19 191 GLY A C 1
ATOM 1516 O O . GLY A 1 191 ? -9.590 20.426 12.544 1.00 87.19 191 GLY A O 1
ATOM 1517 N N . ALA A 1 192 ? -10.594 18.456 12.186 1.00 90.50 192 ALA A N 1
ATOM 1518 C CA . ALA A 1 192 ? -11.720 18.752 13.068 1.00 90.50 192 ALA A CA 1
ATOM 1519 C C . ALA A 1 192 ? -11.308 18.689 14.553 1.00 90.50 192 ALA A C 1
ATOM 1521 O O . ALA A 1 192 ? -10.360 17.984 14.896 1.00 90.50 192 ALA A O 1
ATOM 1522 N N . PRO A 1 193 ? -12.017 19.378 15.462 1.00 88.00 193 PRO A N 1
ATOM 1523 C CA . PRO A 1 193 ? -11.786 19.221 16.893 1.00 88.00 193 PRO A CA 1
ATOM 1524 C C . PRO A 1 193 ? -11.953 17.753 17.314 1.00 88.00 193 PRO A C 1
ATOM 1526 O O . PRO A 1 193 ? -12.994 17.151 17.057 1.00 88.00 193 PRO A O 1
ATOM 1529 N N . CYS A 1 194 ? -10.934 17.177 17.949 1.00 90.56 194 CYS A N 1
ATOM 1530 C CA . CYS A 1 194 ? -10.964 15.826 18.515 1.00 90.56 194 CYS A CA 1
ATOM 1531 C C . CYS A 1 194 ? -10.455 15.843 19.965 1.00 90.56 194 CYS A C 1
ATOM 1533 O O . CYS A 1 194 ? -9.626 15.032 20.370 1.00 90.56 194 CYS A O 1
ATOM 1535 N N . ASP A 1 195 ? -10.940 16.815 20.737 1.00 84.06 195 ASP A N 1
ATOM 1536 C CA . ASP A 1 195 ? -10.621 16.983 22.153 1.00 84.06 195 ASP A CA 1
ATOM 1537 C C . ASP A 1 195 ? -11.879 16.756 22.995 1.00 84.06 195 ASP A C 1
ATOM 1539 O O . ASP A 1 195 ? -12.995 17.088 22.597 1.00 84.06 195 ASP A O 1
ATOM 1543 N N . HIS A 1 196 ? -11.706 16.161 24.164 1.00 83.56 196 HIS A N 1
ATOM 1544 C CA . HIS A 1 196 ? -12.783 15.873 25.094 1.00 83.56 196 HIS A CA 1
ATOM 1545 C C . HIS A 1 196 ? -12.720 16.716 26.378 1.00 83.56 196 HIS A C 1
ATOM 1547 O O . HIS A 1 196 ? -13.675 16.650 27.150 1.00 83.56 196 HIS A O 1
ATOM 1553 N N . ASP A 1 197 ? -11.664 17.504 26.639 1.00 82.62 197 ASP A N 1
ATOM 1554 C CA . ASP A 1 197 ? -11.495 18.311 27.872 1.00 82.62 197 ASP A CA 1
ATOM 1555 C C . ASP A 1 197 ? -11.741 17.505 29.172 1.00 82.62 197 ASP A C 1
ATOM 1557 O O . ASP A 1 197 ? -12.216 18.020 30.193 1.00 82.62 197 ASP A O 1
ATOM 1561 N N . LEU A 1 198 ? -11.479 16.198 29.123 1.00 86.38 198 LEU A N 1
ATOM 1562 C CA . LEU A 1 198 ? -11.648 15.290 30.257 1.00 86.38 198 LEU A CA 1
ATOM 1563 C C . LEU A 1 198 ? -10.296 14.846 30.768 1.00 86.38 198 LEU A C 1
ATOM 1565 O O . LEU A 1 198 ? -9.319 14.776 30.027 1.00 86.38 198 LEU A O 1
ATOM 1569 N N . THR A 1 199 ? -10.282 14.490 32.037 1.00 87.75 199 THR A N 1
ATOM 1570 C CA . THR A 1 199 ? -9.159 13.880 32.730 1.00 87.75 199 THR A CA 1
ATOM 1571 C C . THR A 1 199 ? -9.458 12.409 32.992 1.00 87.75 199 THR A C 1
ATOM 1573 O O . THR A 1 199 ? -10.615 11.990 33.019 1.00 87.75 199 THR A O 1
ATOM 1576 N N . CYS A 1 200 ? -8.426 11.612 33.262 1.00 86.31 200 CYS A N 1
ATOM 1577 C CA . CYS A 1 200 ? -8.621 10.244 33.741 1.00 86.31 200 CYS A CA 1
ATOM 1578 C C . CYS A 1 200 ? -9.512 10.195 35.003 1.00 86.31 200 CYS A C 1
ATOM 1580 O O . CYS A 1 200 ? -10.321 9.278 35.148 1.00 86.31 200 CYS A O 1
ATOM 1582 N N . ASP A 1 201 ? -9.431 11.206 35.881 1.00 87.69 201 ASP A N 1
ATOM 1583 C CA . ASP A 1 201 ? -10.267 11.294 37.083 1.00 87.69 201 ASP A CA 1
ATOM 1584 C C . ASP A 1 201 ? -11.762 11.425 36.741 1.00 87.69 201 ASP A C 1
ATOM 1586 O O . ASP A 1 201 ? -12.595 10.814 37.413 1.00 87.69 201 ASP A O 1
ATOM 1590 N N . ASP A 1 202 ? -12.112 12.136 35.662 1.00 89.12 202 ASP A N 1
ATOM 1591 C CA . ASP A 1 202 ? -13.495 12.217 35.172 1.00 89.12 202 ASP A CA 1
ATOM 1592 C C . ASP A 1 202 ? -14.018 10.836 34.736 1.00 89.12 202 ASP A C 1
ATOM 1594 O O . ASP A 1 202 ? -15.144 10.462 35.069 1.00 89.12 202 ASP A O 1
ATOM 1598 N N . PHE A 1 203 ? -13.195 10.045 34.038 1.00 88.25 203 PHE A N 1
ATOM 1599 C CA . PHE A 1 203 ? -13.540 8.673 33.644 1.00 88.25 203 PHE A CA 1
ATOM 1600 C C . PHE A 1 203 ? -13.646 7.738 34.853 1.00 88.25 203 PHE A C 1
ATOM 1602 O O . PHE A 1 203 ? -14.562 6.918 34.936 1.00 88.25 203 PHE A O 1
ATOM 1609 N N . ASN A 1 204 ? -12.754 7.879 35.832 1.00 86.25 204 ASN A N 1
ATOM 1610 C CA . ASN A 1 204 ? -12.816 7.137 37.090 1.00 86.25 204 ASN A CA 1
ATOM 1611 C C . ASN A 1 204 ? -14.061 7.461 37.920 1.00 86.25 204 ASN A C 1
ATOM 1613 O O . ASN A 1 204 ? -14.567 6.580 38.617 1.00 86.25 204 ASN A O 1
ATOM 1617 N N . ALA A 1 205 ? -14.553 8.700 37.871 1.00 87.88 205 ALA A N 1
ATOM 1618 C CA . ALA A 1 205 ? -15.733 9.123 38.621 1.00 87.88 205 ALA A CA 1
ATOM 1619 C C . ALA A 1 205 ? -17.015 8.398 38.176 1.00 87.88 205 ALA A C 1
ATOM 1621 O O . ALA A 1 205 ? -17.939 8.259 38.975 1.00 87.88 205 ALA A O 1
ATOM 1622 N N . ILE A 1 206 ? -17.051 7.906 36.934 1.00 86.06 206 ILE A N 1
ATOM 1623 C CA . ILE A 1 206 ? -18.138 7.081 36.382 1.00 86.06 206 ILE A CA 1
ATOM 1624 C C . ILE A 1 206 ? -17.773 5.588 36.314 1.00 86.06 206 ILE A C 1
ATOM 1626 O O . ILE A 1 206 ? -18.412 4.821 35.599 1.00 86.06 206 ILE A O 1
ATOM 1630 N N . ASP A 1 207 ? -16.718 5.184 37.029 1.00 83.12 207 ASP A N 1
ATOM 1631 C CA . ASP A 1 207 ? -16.136 3.840 37.029 1.00 83.12 207 ASP A CA 1
ATOM 1632 C C . ASP A 1 207 ? -15.666 3.344 35.641 1.00 83.12 207 ASP A C 1
ATOM 1634 O O . ASP A 1 207 ? -15.432 2.156 35.440 1.00 83.12 207 ASP A O 1
ATOM 1638 N N . LYS A 1 208 ? -15.447 4.235 34.669 1.00 81.81 208 LYS A N 1
ATOM 1639 C CA . LYS A 1 208 ? -14.979 3.899 33.310 1.00 81.81 208 LYS A CA 1
ATOM 1640 C C . LYS A 1 208 ? -13.526 4.294 33.061 1.00 81.81 208 LYS A C 1
ATOM 1642 O O . LYS A 1 208 ? -13.176 4.657 31.942 1.00 81.81 208 LYS A O 1
ATOM 1647 N N . GLY A 1 209 ? -12.666 4.197 34.076 1.00 83.06 209 GLY A N 1
ATOM 1648 C CA . GLY A 1 209 ? -11.264 4.614 33.997 1.00 83.06 209 GLY A CA 1
ATOM 1649 C C . GLY A 1 209 ? -10.527 4.065 32.774 1.00 83.06 209 GLY A C 1
ATOM 1650 O O . GLY A 1 209 ? -9.852 4.818 32.086 1.00 83.06 209 GLY A O 1
ATOM 1651 N N . GLY A 1 210 ? -10.721 2.786 32.434 1.00 80.44 210 GLY A N 1
ATOM 1652 C CA . GLY A 1 210 ? -10.094 2.158 31.263 1.00 80.44 210 GLY A CA 1
ATOM 1653 C C . GLY A 1 210 ? -10.357 2.871 29.929 1.00 80.44 210 GLY A C 1
ATOM 1654 O O . GLY A 1 210 ? -9.453 2.954 29.101 1.00 80.44 210 GLY A O 1
ATOM 1655 N N . LEU A 1 211 ? -11.546 3.465 29.744 1.00 86.50 211 LEU A N 1
ATOM 1656 C CA . LEU A 1 211 ? -11.897 4.189 28.514 1.00 86.50 211 LEU A CA 1
ATOM 1657 C C . LEU A 1 211 ? -11.053 5.447 28.298 1.00 86.50 211 LEU A C 1
ATOM 1659 O O . LEU A 1 211 ? -10.939 5.893 27.160 1.00 86.50 211 LEU A O 1
ATOM 1663 N N . TRP A 1 212 ? -10.399 5.971 29.337 1.00 88.69 212 TRP A N 1
ATOM 1664 C CA . TRP A 1 212 ? -9.414 7.042 29.199 1.00 88.69 212 TRP A CA 1
ATOM 1665 C C . TRP A 1 212 ? -8.387 6.742 28.101 1.00 88.69 212 TRP A C 1
ATOM 1667 O O . TRP A 1 212 ? -8.159 7.571 27.224 1.00 88.69 212 TRP A O 1
ATOM 1677 N N . TYR A 1 213 ? -7.811 5.536 28.103 1.00 87.25 213 TYR A N 1
ATOM 1678 C CA . TYR A 1 213 ? -6.769 5.159 27.145 1.00 87.25 213 TYR A CA 1
ATOM 1679 C C . TYR A 1 213 ? -7.298 5.047 25.712 1.00 87.25 213 TYR A C 1
ATOM 1681 O O . TYR A 1 213 ? -6.573 5.358 24.766 1.00 87.25 213 TYR A O 1
ATOM 1689 N N . LEU A 1 214 ? -8.568 4.667 25.541 1.00 88.88 214 LEU A N 1
ATOM 1690 C CA . LEU A 1 214 ? -9.215 4.675 24.231 1.00 88.88 214 LEU A CA 1
ATOM 1691 C C . LEU A 1 214 ? -9.411 6.100 23.717 1.00 88.88 214 LEU A C 1
ATOM 1693 O O . LEU A 1 214 ? -9.084 6.371 22.568 1.00 88.88 214 LEU A O 1
ATOM 1697 N N . PHE A 1 215 ? -9.893 7.019 24.556 1.00 91.12 215 PHE A N 1
ATOM 1698 C CA . PHE A 1 215 ? -10.056 8.422 24.169 1.00 91.12 215 PHE A CA 1
ATOM 1699 C C . PHE A 1 215 ? -8.717 9.097 23.844 1.00 91.12 215 PHE A C 1
ATOM 1701 O O . PHE A 1 215 ? -8.629 9.807 22.842 1.00 91.12 215 PHE A O 1
ATOM 1708 N N . GLN A 1 216 ? -7.656 8.783 24.593 1.00 88.75 216 GLN A N 1
ATOM 1709 C CA . GLN A 1 216 ? -6.293 9.212 24.262 1.00 88.75 216 GLN A CA 1
ATOM 1710 C C . GLN A 1 216 ? -5.812 8.647 22.921 1.00 88.75 216 GLN A C 1
ATOM 1712 O O . GLN A 1 216 ? -5.288 9.385 22.092 1.00 88.75 216 GLN A O 1
ATOM 1717 N N . SER A 1 217 ? -6.056 7.360 22.665 1.00 88.88 217 SER A N 1
ATOM 1718 C CA . SER A 1 217 ? -5.704 6.713 21.393 1.00 88.88 217 SER A CA 1
ATOM 1719 C C . SER A 1 217 ? -6.477 7.301 20.208 1.00 88.88 217 SER A C 1
ATOM 1721 O O . SER A 1 217 ? -5.904 7.518 19.143 1.00 88.88 217 SER A O 1
ATOM 1723 N N . MET A 1 218 ? -7.763 7.613 20.395 1.00 92.31 218 MET A N 1
ATOM 1724 C CA . MET A 1 218 ? -8.601 8.289 19.401 1.00 92.31 218 MET A CA 1
ATOM 1725 C C . MET A 1 218 ? -8.054 9.677 19.049 1.00 92.31 218 MET A C 1
ATOM 1727 O O . MET A 1 218 ? -7.901 9.987 17.867 1.00 92.31 218 MET A O 1
ATOM 1731 N N . ALA A 1 219 ? -7.713 10.487 20.055 1.00 90.62 219 ALA A N 1
ATOM 1732 C CA . ALA A 1 219 ? -7.142 11.817 19.851 1.00 90.62 219 ALA A CA 1
ATOM 1733 C C . ALA A 1 219 ? -5.758 11.755 19.179 1.00 90.62 219 ALA A C 1
ATOM 1735 O O . ALA A 1 219 ? -5.491 12.493 18.231 1.00 90.62 219 ALA A O 1
ATOM 1736 N N . ALA A 1 220 ? -4.896 10.832 19.614 1.00 87.88 220 ALA A N 1
ATOM 1737 C CA . ALA A 1 220 ? -3.577 10.599 19.031 1.00 87.88 220 ALA A CA 1
ATOM 1738 C C . ALA A 1 220 ? -3.654 10.184 17.553 1.00 87.88 220 ALA A C 1
ATOM 1740 O O . ALA A 1 220 ? -2.967 10.767 16.712 1.00 87.88 220 ALA A O 1
ATOM 1741 N N . PHE A 1 221 ? -4.525 9.226 17.225 1.00 89.00 221 PHE A N 1
ATOM 1742 C CA . PHE A 1 221 ? -4.792 8.805 15.849 1.00 89.00 221 PHE A CA 1
ATOM 1743 C C . PHE A 1 221 ? -5.289 9.959 14.983 1.00 89.00 221 PHE A C 1
ATOM 1745 O O . PHE A 1 221 ? -4.774 10.190 13.890 1.00 89.00 221 PHE A O 1
ATOM 1752 N N . HIS A 1 222 ? -6.285 10.700 15.471 1.00 91.50 222 HIS A N 1
ATOM 1753 C CA . HIS A 1 222 ? -6.862 11.822 14.739 1.00 91.50 222 HIS A CA 1
ATOM 1754 C C . HIS A 1 222 ? -5.831 12.924 14.476 1.00 91.50 222 HIS A C 1
ATOM 1756 O O . HIS A 1 222 ? -5.723 13.402 13.345 1.00 91.50 222 HIS A O 1
ATOM 1762 N N . SER A 1 223 ? -5.032 13.269 15.489 1.00 89.25 223 SER A N 1
ATOM 1763 C CA . SER A 1 223 ? -3.940 14.240 15.382 1.00 89.25 223 SER A CA 1
ATOM 1764 C C . SER A 1 223 ? -2.916 13.810 14.331 1.00 89.25 223 SER A C 1
ATOM 1766 O O . SER A 1 223 ? -2.603 14.576 13.419 1.00 89.25 223 SER A O 1
ATOM 1768 N N . PHE A 1 224 ? -2.480 12.548 14.381 1.00 87.31 224 PHE A N 1
ATOM 1769 C CA . PHE A 1 224 ? -1.557 11.994 13.397 1.00 87.31 224 PHE A CA 1
ATOM 1770 C C . PHE A 1 224 ? -2.121 12.045 11.974 1.00 87.31 224 PHE A C 1
ATOM 1772 O O . PHE A 1 224 ? -1.460 12.547 11.071 1.00 87.31 224 PHE A O 1
ATOM 1779 N N . MET A 1 225 ? -3.352 11.571 11.757 1.00 85.06 225 MET A N 1
ATOM 1780 C CA . MET A 1 225 ? -3.975 11.562 10.426 1.00 85.06 225 MET A CA 1
ATOM 1781 C C . MET A 1 225 ? -4.214 12.976 9.885 1.00 85.06 225 MET A C 1
ATOM 1783 O O . MET A 1 225 ? -4.119 13.205 8.678 1.00 85.06 225 MET A O 1
ATOM 1787 N N . SER A 1 226 ? -4.493 13.932 10.772 1.00 88.88 226 SER A N 1
ATOM 1788 C CA . SER A 1 226 ? -4.625 15.346 10.421 1.00 88.88 226 SER A CA 1
ATOM 1789 C C . SER A 1 226 ? -3.293 15.926 9.958 1.00 88.88 226 SER A C 1
ATOM 1791 O O . SER A 1 226 ? -3.234 16.531 8.887 1.00 88.88 226 SER A O 1
ATOM 1793 N N . GLN A 1 227 ? -2.219 15.690 10.712 1.00 85.75 227 GLN A N 1
ATOM 1794 C CA . GLN A 1 227 ? -0.892 16.190 10.364 1.00 85.75 227 GLN A CA 1
ATOM 1795 C C . GLN A 1 227 ? -0.329 15.500 9.112 1.00 85.75 227 GLN A C 1
ATOM 1797 O O . GLN A 1 227 ? 0.173 16.178 8.220 1.00 85.75 227 GLN A O 1
ATOM 1802 N N . LEU A 1 228 ? -0.523 14.184 8.972 1.00 83.25 228 LEU A N 1
ATOM 1803 C CA . LEU A 1 228 ? -0.209 13.435 7.751 1.00 83.25 228 LEU A CA 1
ATOM 1804 C C . LEU A 1 228 ? -0.899 14.048 6.526 1.00 83.25 228 LEU A C 1
ATOM 1806 O O . LEU A 1 228 ? -0.272 14.197 5.482 1.00 83.25 228 LEU A O 1
ATOM 1810 N N . SER A 1 229 ? -2.176 14.431 6.642 1.00 83.38 229 SER A N 1
ATOM 1811 C CA . SER A 1 229 ? -2.892 15.093 5.547 1.00 83.38 229 SER A CA 1
ATOM 1812 C C . SER A 1 229 ? -2.261 16.434 5.166 1.00 83.38 229 SER A C 1
ATOM 1814 O O . SER A 1 229 ? -2.230 16.762 3.985 1.00 83.38 229 SER A O 1
ATOM 1816 N N . ILE A 1 230 ? -1.791 17.219 6.136 1.00 86.38 230 ILE A N 1
ATOM 1817 C CA . ILE A 1 230 ? -1.177 18.532 5.888 1.00 86.38 230 ILE A CA 1
ATOM 1818 C C . ILE A 1 230 ? 0.190 18.362 5.221 1.00 86.38 230 ILE A C 1
ATOM 1820 O O . ILE A 1 230 ? 0.472 18.986 4.201 1.00 86.38 230 ILE A O 1
ATOM 1824 N N . GLU A 1 231 ? 1.037 17.497 5.769 1.00 83.62 231 GLU A N 1
ATOM 1825 C CA . GLU A 1 231 ? 2.399 17.300 5.271 1.00 83.62 231 GLU A CA 1
ATOM 1826 C C . GLU A 1 231 ? 2.440 16.560 3.932 1.00 83.62 231 GLU A C 1
ATOM 1828 O O . GLU A 1 231 ? 3.314 16.817 3.097 1.00 83.62 231 GLU A O 1
ATOM 1833 N N . PHE A 1 232 ? 1.456 15.695 3.669 1.00 80.06 232 PHE A N 1
ATOM 1834 C CA . PHE A 1 232 ? 1.280 15.106 2.348 1.00 80.06 232 PHE A CA 1
ATOM 1835 C C . PHE A 1 232 ? 0.953 16.171 1.289 1.00 80.06 232 PHE A C 1
ATOM 1837 O O . PHE A 1 232 ? 1.553 16.152 0.215 1.00 80.06 232 PHE A O 1
ATOM 1844 N N . ASP A 1 233 ? 0.074 17.133 1.590 1.00 82.88 233 ASP A N 1
ATOM 1845 C CA . ASP A 1 233 ? -0.236 18.252 0.683 1.00 82.88 233 ASP A CA 1
ATOM 1846 C C . ASP A 1 233 ? 0.996 19.101 0.372 1.00 82.88 233 ASP A C 1
ATOM 1848 O O . ASP A 1 233 ? 1.297 19.387 -0.789 1.00 82.88 233 ASP A O 1
ATOM 1852 N N . GLN A 1 234 ? 1.780 19.411 1.404 1.00 86.69 234 GLN A N 1
ATOM 1853 C CA . GLN A 1 234 ? 3.042 20.127 1.239 1.00 86.69 234 GLN A CA 1
ATOM 1854 C C . GLN A 1 234 ? 4.032 19.341 0.374 1.00 86.69 234 GLN A C 1
ATOM 1856 O O . GLN A 1 234 ? 4.646 19.911 -0.528 1.00 86.69 234 GLN A O 1
ATOM 1861 N N . SER A 1 235 ? 4.155 18.030 0.595 1.00 83.50 235 SER A N 1
ATOM 1862 C CA . SER A 1 235 ? 5.045 17.164 -0.187 1.00 83.50 235 SER A CA 1
ATOM 1863 C C . SER A 1 235 ? 4.652 17.116 -1.661 1.00 83.50 235 SER A C 1
ATOM 1865 O O . SER A 1 235 ? 5.518 17.244 -2.524 1.00 83.50 235 SER A O 1
ATOM 1867 N N . ILE A 1 236 ? 3.352 17.014 -1.958 1.00 82.44 236 ILE A N 1
ATOM 1868 C CA . ILE A 1 236 ? 2.820 17.094 -3.325 1.00 82.44 236 ILE A CA 1
ATOM 1869 C C . ILE A 1 236 ? 3.173 18.434 -3.973 1.00 82.44 236 ILE A C 1
ATOM 1871 O O . ILE A 1 236 ? 3.605 18.454 -5.127 1.00 82.44 236 ILE A O 1
ATOM 1875 N N . GLY A 1 237 ? 3.017 19.544 -3.246 1.00 85.25 237 GLY A N 1
ATOM 1876 C CA . GLY A 1 237 ? 3.398 20.873 -3.724 1.00 85.25 237 GLY A CA 1
ATOM 1877 C C . GLY A 1 237 ? 4.883 20.951 -4.083 1.00 85.25 237 GLY A C 1
ATOM 1878 O O . GLY A 1 237 ? 5.230 21.362 -5.189 1.00 85.25 237 GLY A O 1
ATOM 1879 N N . ILE A 1 238 ? 5.756 20.462 -3.199 1.00 88.88 238 ILE A N 1
ATOM 1880 C CA . ILE A 1 238 ? 7.205 20.456 -3.435 1.00 88.88 238 ILE A CA 1
ATOM 1881 C C . ILE A 1 238 ? 7.559 19.587 -4.649 1.00 88.88 238 ILE A C 1
ATOM 1883 O O . ILE A 1 238 ? 8.289 20.042 -5.528 1.00 88.88 238 ILE A O 1
ATOM 1887 N N . THR A 1 239 ? 7.027 18.366 -4.748 1.00 87.00 239 THR A N 1
ATOM 1888 C CA . THR A 1 239 ? 7.247 17.503 -5.921 1.00 87.00 239 THR A CA 1
ATOM 1889 C C . THR A 1 239 ? 6.749 18.175 -7.204 1.00 87.00 239 THR A C 1
ATOM 1891 O O . THR A 1 239 ? 7.444 18.150 -8.222 1.00 87.00 239 THR A O 1
ATOM 1894 N N . SER A 1 240 ? 5.582 18.830 -7.164 1.00 86.69 240 SER A N 1
ATOM 1895 C CA . SER A 1 240 ? 5.012 19.570 -8.299 1.00 86.69 240 SER A CA 1
ATOM 1896 C C . SER A 1 240 ? 5.955 20.663 -8.814 1.00 86.69 240 SER A C 1
ATOM 1898 O O . SER A 1 240 ? 6.125 20.824 -10.030 1.00 86.69 240 SER A O 1
ATOM 1900 N N . ASP A 1 241 ? 6.610 21.386 -7.906 1.00 88.69 241 ASP A N 1
ATOM 1901 C CA . ASP A 1 241 ? 7.583 22.425 -8.251 1.00 88.69 241 ASP A CA 1
ATOM 1902 C C . ASP A 1 241 ? 8.845 21.841 -8.903 1.00 88.69 241 ASP A C 1
ATOM 1904 O O . ASP A 1 241 ? 9.430 22.452 -9.803 1.00 88.69 241 ASP A O 1
ATOM 1908 N N . GLN A 1 242 ? 9.234 20.618 -8.528 1.00 89.94 242 GLN A N 1
ATOM 1909 C CA . GLN A 1 242 ? 10.412 19.950 -9.082 1.00 89.94 242 GLN A CA 1
ATOM 1910 C C . GLN A 1 242 ? 10.181 19.305 -10.463 1.00 89.94 242 GLN A C 1
ATOM 1912 O O . GLN A 1 242 ? 11.162 18.993 -11.145 1.00 89.94 242 GLN A O 1
ATOM 1917 N N . ILE A 1 243 ? 8.934 19.164 -10.943 1.00 87.12 243 ILE A N 1
ATOM 1918 C CA . ILE A 1 243 ? 8.621 18.576 -12.268 1.00 87.12 243 ILE A CA 1
ATOM 1919 C C . ILE A 1 243 ? 9.383 19.290 -13.393 1.00 87.12 243 ILE A C 1
ATOM 1921 O O . ILE A 1 243 ? 9.864 18.652 -14.332 1.00 87.12 243 ILE A O 1
ATOM 1925 N N . GLY A 1 244 ? 9.535 20.616 -13.305 1.00 86.81 244 GLY A N 1
ATOM 1926 C CA . GLY A 1 244 ? 10.298 21.391 -14.286 1.00 86.81 244 GLY A CA 1
ATOM 1927 C C . GLY A 1 244 ? 11.764 20.952 -14.370 1.00 86.81 244 GLY A C 1
ATOM 1928 O O . GLY A 1 244 ? 12.295 20.793 -15.472 1.00 86.81 244 GLY A O 1
ATOM 1929 N N . THR A 1 245 ? 12.384 20.693 -13.218 1.00 89.12 245 THR A N 1
ATOM 1930 C CA . THR A 1 245 ? 13.756 20.186 -13.097 1.00 89.12 245 THR A CA 1
ATOM 1931 C C . THR A 1 245 ? 13.859 18.751 -13.602 1.00 89.12 245 THR A C 1
ATOM 1933 O O . THR A 1 245 ? 14.726 18.469 -14.426 1.00 89.12 245 THR A O 1
ATOM 1936 N N . MET A 1 246 ? 12.935 17.863 -13.207 1.00 88.62 246 MET A N 1
ATOM 1937 C CA . MET A 1 246 ? 12.871 16.482 -13.717 1.00 88.62 246 MET A CA 1
ATOM 1938 C C . MET A 1 246 ? 12.786 16.464 -15.249 1.00 88.62 246 MET A C 1
ATOM 1940 O O . MET A 1 246 ? 13.509 15.734 -15.923 1.00 88.62 246 MET A O 1
ATOM 1944 N N . ARG A 1 247 ? 11.933 17.317 -15.827 1.00 86.69 247 ARG A N 1
ATOM 1945 C CA . ARG A 1 247 ? 11.754 17.439 -17.279 1.00 86.69 247 ARG A CA 1
ATOM 1946 C C . ARG A 1 247 ? 13.043 17.863 -17.982 1.00 86.69 247 ARG A C 1
ATOM 1948 O O . ARG A 1 247 ? 13.374 17.304 -19.029 1.00 86.69 247 ARG A O 1
ATOM 1955 N N . GLN A 1 248 ? 13.739 18.860 -17.432 1.00 85.44 248 GLN A N 1
ATOM 1956 C CA . GLN A 1 248 ? 15.009 19.345 -17.975 1.00 85.44 248 GLN A CA 1
ATOM 1957 C C . GLN A 1 248 ? 16.089 18.267 -17.900 1.00 85.44 248 GLN A C 1
ATOM 1959 O O . GLN A 1 248 ? 16.725 18.002 -18.918 1.00 85.44 248 GLN A O 1
ATOM 1964 N N . LEU A 1 249 ? 16.217 17.603 -16.748 1.00 87.06 249 LEU A N 1
ATOM 1965 C CA . LEU A 1 249 ? 17.168 16.514 -16.520 1.00 87.06 249 LEU A CA 1
ATOM 1966 C C . LEU A 1 249 ? 16.961 15.362 -17.507 1.00 87.06 249 LEU A C 1
ATOM 1968 O O . LEU A 1 249 ? 17.891 14.860 -18.127 1.00 87.06 249 LEU A O 1
ATOM 1972 N N . LEU A 1 250 ? 15.704 14.984 -17.731 1.00 84.75 250 LEU A N 1
ATOM 1973 C CA . LEU A 1 250 ? 15.346 13.944 -18.688 1.00 84.75 250 LEU A CA 1
ATOM 1974 C C . LEU A 1 250 ? 15.366 14.430 -20.142 1.00 84.75 250 LEU A C 1
ATOM 1976 O O . LEU A 1 250 ? 14.992 13.667 -21.032 1.00 84.75 250 LEU A O 1
ATOM 1980 N N . GLY A 1 251 ? 15.741 15.682 -20.424 1.00 81.19 251 GLY A N 1
ATOM 1981 C CA . GLY A 1 251 ? 15.755 16.283 -21.761 1.00 81.19 251 GLY A CA 1
ATOM 1982 C C . GLY A 1 251 ? 14.408 16.230 -22.497 1.00 81.19 251 GLY A C 1
ATOM 1983 O O . GLY A 1 251 ? 14.379 16.088 -23.723 1.00 81.19 251 GLY A O 1
ATOM 1984 N N . ILE A 1 252 ? 13.288 16.271 -21.773 1.00 80.00 252 ILE A N 1
ATOM 1985 C CA . ILE A 1 252 ? 11.932 16.199 -22.337 1.00 80.00 252 ILE A CA 1
ATOM 1986 C C . ILE A 1 252 ? 11.572 17.569 -22.931 1.00 80.00 252 ILE A C 1
ATOM 1988 O O . ILE A 1 252 ? 11.405 18.554 -22.211 1.00 80.00 252 ILE A O 1
ATOM 1992 N N . LYS A 1 253 ? 11.463 17.647 -24.264 1.00 72.12 253 LYS A N 1
ATOM 1993 C CA . LYS A 1 253 ? 11.233 18.914 -24.982 1.00 72.12 253 LYS A CA 1
ATOM 1994 C C . LYS A 1 253 ? 9.765 19.365 -24.955 1.00 72.12 253 LYS A C 1
ATOM 1996 O O . LYS A 1 253 ? 9.506 20.464 -24.477 1.00 72.12 253 LYS A O 1
ATOM 2001 N N . SER A 1 254 ? 8.844 18.530 -25.442 1.00 67.12 254 SER A N 1
ATOM 2002 C CA . SER A 1 254 ? 7.387 18.760 -25.504 1.00 67.12 254 SER A CA 1
ATOM 2003 C C . SER A 1 254 ? 6.651 17.463 -25.903 1.00 67.12 254 SER A C 1
ATOM 2005 O O . SER A 1 254 ? 7.305 16.525 -26.372 1.00 67.12 254 SER A O 1
ATOM 2007 N N . GLY A 1 255 ? 5.321 17.425 -25.736 1.00 62.31 255 GLY A N 1
ATOM 2008 C CA . GLY A 1 255 ? 4.421 16.352 -26.193 1.00 62.31 255 GLY A CA 1
ATOM 2009 C C . GLY A 1 255 ? 3.734 15.555 -25.074 1.00 62.31 255 GLY A C 1
ATOM 2010 O O . GLY A 1 255 ? 4.200 15.551 -23.932 1.00 62.31 255 GLY A O 1
ATOM 2011 N N . ALA A 1 256 ? 2.651 14.865 -25.434 1.00 60.66 256 ALA A N 1
ATOM 2012 C CA . ALA A 1 256 ? 1.886 13.967 -24.570 1.00 60.66 256 ALA A CA 1
ATOM 2013 C C . ALA A 1 256 ? 2.656 12.674 -24.214 1.00 60.66 256 ALA A C 1
ATOM 2015 O O . ALA A 1 256 ? 3.482 12.200 -25.010 1.00 60.66 256 ALA A O 1
ATOM 2016 N N . PRO A 1 257 ? 2.388 12.062 -23.043 1.00 64.56 257 PRO A N 1
ATOM 2017 C CA . PRO A 1 257 ? 2.901 10.731 -22.738 1.00 64.56 257 PRO A CA 1
ATOM 2018 C C . PRO A 1 257 ? 2.356 9.709 -23.747 1.00 64.56 257 PRO A C 1
ATOM 2020 O O . PRO A 1 257 ? 1.239 9.832 -24.246 1.00 64.56 257 PRO A O 1
ATOM 2023 N N . LYS A 1 258 ? 3.153 8.684 -24.070 1.00 63.28 258 LYS A N 1
ATOM 2024 C CA . LYS A 1 258 ? 2.765 7.675 -25.077 1.00 63.28 258 LYS A CA 1
ATOM 2025 C C . LYS A 1 258 ? 1.691 6.700 -24.607 1.00 63.28 258 LYS A C 1
ATOM 2027 O O . LYS A 1 258 ? 1.087 6.026 -25.437 1.00 63.28 258 LYS A O 1
ATOM 2032 N N . ALA A 1 259 ? 1.484 6.644 -23.302 1.00 61.75 259 ALA A N 1
ATOM 2033 C CA . ALA A 1 259 ? 0.456 5.884 -22.626 1.00 61.75 259 ALA A CA 1
ATOM 2034 C C . ALA A 1 259 ? 0.036 6.640 -21.362 1.00 61.75 259 ALA A C 1
ATOM 2036 O O . ALA A 1 259 ? 0.825 7.451 -20.858 1.00 61.75 259 ALA A O 1
ATOM 2037 N N . PRO A 1 260 ? -1.157 6.368 -20.809 1.00 57.66 260 PRO A N 1
ATOM 2038 C CA . PRO A 1 260 ? -1.503 6.835 -19.477 1.00 57.66 260 PRO A CA 1
ATOM 2039 C C . PRO A 1 260 ? -0.406 6.422 -18.493 1.00 57.66 260 PRO A C 1
ATOM 2041 O O . PRO A 1 260 ? 0.021 5.266 -18.459 1.00 57.66 260 PRO A O 1
ATOM 2044 N N . LEU A 1 261 ? 0.087 7.380 -17.708 1.00 59.81 261 LEU A N 1
ATOM 2045 C CA . LEU A 1 261 ? 1.023 7.075 -16.632 1.00 59.81 261 LEU A CA 1
ATOM 2046 C C . LEU A 1 261 ? 0.358 6.090 -15.663 1.00 59.81 261 LEU A C 1
ATOM 2048 O O . LEU A 1 261 ? -0.821 6.237 -15.338 1.00 59.81 261 LEU A O 1
ATOM 2052 N N . ASP A 1 262 ? 1.112 5.098 -15.185 1.00 60.47 262 ASP A N 1
ATOM 2053 C CA . ASP A 1 262 ? 0.628 4.192 -14.144 1.00 60.47 262 ASP A CA 1
ATOM 2054 C C . ASP A 1 262 ? 0.628 4.928 -12.798 1.00 60.47 262 ASP A C 1
ATOM 2056 O O . ASP A 1 262 ? 1.547 4.828 -11.981 1.00 60.47 262 ASP A O 1
ATOM 2060 N N . LEU A 1 263 ? -0.413 5.735 -12.605 1.00 55.62 263 LEU A N 1
ATOM 2061 C CA . LEU A 1 263 ? -0.627 6.548 -11.413 1.00 55.62 263 LEU A CA 1
ATOM 2062 C C . LEU A 1 263 ? -0.775 5.690 -10.159 1.00 55.62 263 LEU A C 1
ATOM 2064 O O . LEU A 1 263 ? -0.443 6.159 -9.076 1.00 55.62 263 LEU A O 1
ATOM 2068 N N . ALA A 1 264 ? -1.244 4.447 -10.297 1.00 51.25 264 ALA A N 1
ATOM 2069 C CA . ALA A 1 264 ? -1.339 3.497 -9.197 1.00 51.25 264 ALA A CA 1
ATOM 2070 C C . ALA A 1 264 ? 0.056 3.075 -8.718 1.00 51.25 264 ALA A C 1
ATOM 2072 O O . ALA A 1 264 ? 0.294 3.007 -7.516 1.00 51.25 264 ALA A O 1
ATOM 2073 N N . SER A 1 265 ? 0.999 2.874 -9.640 1.00 53.78 265 SER A N 1
ATOM 2074 C CA . SER A 1 265 ? 2.398 2.608 -9.298 1.00 53.78 265 SER A CA 1
ATOM 2075 C C . SER A 1 265 ? 3.104 3.836 -8.712 1.00 53.78 265 SER A C 1
ATOM 2077 O O . SER A 1 265 ? 3.867 3.680 -7.765 1.00 53.78 265 SER A O 1
ATOM 2079 N N . ILE A 1 266 ? 2.815 5.057 -9.187 1.00 57.31 266 ILE A N 1
ATOM 2080 C CA . ILE A 1 266 ? 3.365 6.307 -8.610 1.00 57.31 266 ILE A CA 1
ATOM 2081 C C . ILE A 1 266 ? 2.804 6.568 -7.205 1.00 57.31 266 ILE A C 1
ATOM 2083 O O . ILE A 1 266 ? 3.549 6.907 -6.290 1.00 57.31 266 ILE A O 1
ATOM 2087 N N . LEU A 1 267 ? 1.497 6.395 -7.010 1.00 54.53 267 LEU A N 1
ATOM 2088 C CA . LEU A 1 267 ? 0.831 6.601 -5.723 1.00 54.53 267 LEU A CA 1
ATOM 2089 C C . LEU A 1 267 ? 1.191 5.496 -4.720 1.0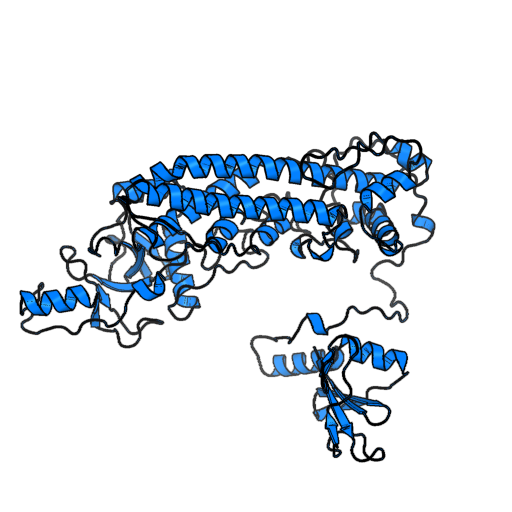0 54.53 267 LEU A C 1
ATOM 2091 O O . LEU A 1 267 ? 1.539 5.781 -3.576 1.00 54.53 267 LEU A O 1
ATOM 2095 N N . GLY A 1 268 ? 1.168 4.239 -5.162 1.00 54.47 268 GLY A N 1
ATOM 2096 C CA . GLY A 1 268 ? 1.603 3.094 -4.371 1.00 54.47 268 GLY A CA 1
ATOM 2097 C C . GLY A 1 268 ? 3.059 3.212 -3.931 1.00 54.47 268 GLY A C 1
ATOM 2098 O O . GLY A 1 268 ? 3.396 2.798 -2.827 1.00 54.47 268 GLY A O 1
ATOM 2099 N N . ALA A 1 269 ? 3.895 3.844 -4.757 1.00 51.88 269 ALA A N 1
ATOM 2100 C CA . ALA A 1 269 ? 5.269 4.179 -4.427 1.00 51.88 269 ALA A CA 1
ATOM 2101 C C . ALA A 1 269 ? 5.407 5.335 -3.430 1.00 51.88 269 ALA A C 1
ATOM 2103 O O . ALA A 1 269 ? 6.121 5.228 -2.436 1.00 51.88 269 ALA A O 1
ATOM 2104 N N . ALA A 1 270 ? 4.697 6.436 -3.668 1.00 50.34 270 ALA A N 1
ATOM 2105 C CA . ALA A 1 270 ? 4.710 7.626 -2.820 1.00 50.34 270 ALA A CA 1
ATOM 2106 C C . ALA A 1 270 ? 4.318 7.337 -1.367 1.00 50.34 270 ALA A C 1
ATOM 2108 O O . ALA A 1 270 ? 4.789 7.996 -0.448 1.00 50.34 270 ALA A O 1
ATOM 2109 N N . PHE A 1 271 ? 3.464 6.341 -1.154 1.00 51.38 271 PHE A N 1
ATOM 2110 C CA . PHE A 1 271 ? 2.986 5.962 0.169 1.00 51.38 271 PHE A CA 1
ATOM 2111 C C . PHE A 1 271 ? 3.544 4.636 0.680 1.00 51.38 271 PHE A C 1
ATOM 2113 O O . PHE A 1 271 ? 3.137 4.193 1.753 1.00 51.38 271 PHE A O 1
ATOM 2120 N N . SER A 1 272 ? 4.501 4.014 -0.016 1.00 51.69 272 SER A N 1
ATOM 2121 C CA . SER A 1 272 ? 5.205 2.823 0.470 1.00 51.69 272 SER A CA 1
ATOM 2122 C C . SER A 1 272 ? 6.197 3.193 1.581 1.00 51.69 272 SER A C 1
ATOM 2124 O O . SER A 1 272 ? 7.412 3.038 1.448 1.00 51.69 272 SER A O 1
ATOM 2126 N N . ILE A 1 273 ? 5.690 3.735 2.687 1.00 45.88 273 ILE A N 1
ATOM 2127 C CA . ILE A 1 273 ? 6.467 3.961 3.897 1.00 45.88 273 ILE A CA 1
ATOM 2128 C C . ILE A 1 273 ? 6.604 2.597 4.552 1.00 45.88 273 ILE A C 1
ATOM 2130 O O . ILE A 1 273 ? 5.626 1.995 5.006 1.00 45.88 273 ILE A O 1
ATOM 2134 N N . GLY A 1 274 ? 7.827 2.084 4.574 1.00 40.97 274 GLY A N 1
ATOM 2135 C CA . GLY A 1 274 ? 8.153 0.933 5.391 1.00 40.97 274 GLY A CA 1
ATOM 2136 C C . GLY A 1 274 ? 7.655 1.107 6.818 1.00 40.97 274 GLY A C 1
ATOM 2137 O O . GLY A 1 274 ? 7.587 2.213 7.345 1.00 40.97 274 GLY A O 1
ATOM 2138 N N . SER A 1 275 ? 7.394 -0.006 7.487 1.00 37.12 275 SER A N 1
ATOM 2139 C CA . SER A 1 275 ? 7.178 -0.122 8.935 1.00 37.12 275 SER A CA 1
ATOM 2140 C C . SER A 1 275 ? 8.321 0.454 9.803 1.00 37.12 275 SER A C 1
ATOM 2142 O O . SER A 1 275 ? 8.397 0.175 10.996 1.00 37.12 275 SER A O 1
ATOM 2144 N N . ALA A 1 276 ? 9.233 1.241 9.228 1.00 31.30 276 ALA A N 1
ATOM 2145 C CA . ALA A 1 276 ? 10.524 1.670 9.742 1.00 31.30 276 ALA A CA 1
ATOM 2146 C C . ALA A 1 276 ? 10.461 2.719 10.864 1.00 31.30 276 ALA A C 1
ATOM 2148 O O . ALA A 1 276 ? 11.482 3.316 11.177 1.00 31.30 276 ALA A O 1
ATOM 2149 N N . LEU A 1 277 ? 9.299 2.929 11.482 1.00 33.41 277 LEU A N 1
ATOM 2150 C CA . LEU A 1 277 ? 9.165 3.707 12.720 1.00 33.41 277 LEU A CA 1
ATOM 2151 C C . LEU A 1 277 ? 8.603 2.883 13.876 1.00 33.41 277 LEU A C 1
ATOM 2153 O O . LEU A 1 277 ? 8.256 3.433 14.920 1.00 33.41 277 LEU A O 1
ATOM 2157 N N . ALA A 1 278 ? 8.564 1.559 13.711 1.00 31.45 278 ALA A N 1
ATOM 2158 C CA . ALA A 1 278 ? 8.479 0.640 14.828 1.00 31.45 278 ALA A CA 1
ATOM 2159 C C . ALA A 1 278 ? 9.758 0.774 15.673 1.00 31.45 278 ALA A C 1
ATOM 2161 O O . ALA A 1 278 ? 10.792 0.166 15.399 1.00 31.45 278 ALA A O 1
ATOM 2162 N N . THR A 1 279 ? 9.688 1.601 16.712 1.00 27.02 279 THR A N 1
ATOM 2163 C CA . THR A 1 279 ? 10.524 1.463 17.906 1.00 27.02 279 THR A CA 1
ATOM 2164 C C . THR A 1 279 ? 10.361 0.044 18.494 1.00 27.02 279 THR A C 1
ATOM 2166 O O . THR A 1 279 ? 9.429 -0.674 18.129 1.00 27.02 279 THR A O 1
ATOM 2169 N N . PRO A 1 280 ? 11.287 -0.423 19.354 1.00 28.00 280 PRO A N 1
ATOM 2170 C CA . PRO A 1 280 ? 11.751 -1.817 19.416 1.00 28.00 280 PRO A CA 1
ATOM 2171 C C . PRO A 1 280 ? 10.811 -2.821 20.123 1.00 28.00 280 PRO A C 1
ATOM 2173 O O . PRO A 1 280 ? 11.275 -3.778 20.742 1.00 28.00 280 PRO A O 1
ATOM 2176 N N . ALA A 1 281 ? 9.492 -2.655 20.019 1.00 28.72 281 ALA A N 1
ATOM 2177 C CA . ALA A 1 281 ? 8.504 -3.653 20.418 1.00 28.72 281 ALA A CA 1
ATOM 2178 C C . ALA A 1 281 ? 8.102 -4.504 19.197 1.00 28.72 281 ALA A C 1
ATOM 2180 O O . ALA A 1 281 ? 7.175 -4.195 18.455 1.00 28.72 281 ALA A O 1
ATOM 2181 N N . ALA A 1 282 ? 8.835 -5.595 18.986 1.00 27.33 282 ALA A N 1
ATOM 2182 C CA . ALA A 1 282 ? 8.792 -6.465 17.808 1.00 27.33 282 ALA A CA 1
ATOM 2183 C C . ALA A 1 282 ? 7.518 -7.330 17.615 1.00 27.33 282 ALA A C 1
ATOM 2185 O O . ALA A 1 282 ? 7.595 -8.343 16.924 1.00 27.33 282 ALA A O 1
ATOM 2186 N N . ALA A 1 283 ? 6.360 -6.996 18.194 1.00 26.61 283 ALA A N 1
ATOM 2187 C CA . ALA A 1 283 ? 5.172 -7.865 18.100 1.00 26.61 283 ALA A CA 1
ATOM 2188 C C . ALA A 1 283 ? 4.055 -7.353 17.179 1.00 26.61 283 ALA A C 1
ATOM 2190 O O . ALA A 1 283 ? 3.187 -8.129 16.794 1.00 26.61 283 ALA A O 1
ATOM 2191 N N . VAL A 1 284 ? 4.063 -6.079 16.797 1.00 33.53 284 VAL A N 1
ATOM 2192 C CA . VAL A 1 284 ? 3.028 -5.501 15.938 1.00 33.53 284 VAL A CA 1
ATOM 2193 C C . VAL A 1 284 ? 3.708 -4.451 15.081 1.00 33.53 284 VAL A C 1
ATOM 2195 O O . VAL A 1 284 ? 4.253 -3.489 15.618 1.00 33.53 284 VAL A O 1
ATOM 2198 N N . GLY A 1 285 ? 3.708 -4.622 13.757 1.00 38.00 285 GLY A N 1
ATOM 2199 C CA . GLY A 1 285 ? 4.036 -3.518 12.860 1.00 38.00 285 GLY A CA 1
ATOM 2200 C C . GLY A 1 285 ? 3.150 -2.344 13.257 1.00 38.00 285 GLY A C 1
ATOM 2201 O O . GLY A 1 285 ? 1.933 -2.469 13.188 1.00 38.00 285 GLY A O 1
ATOM 2202 N N . GLY A 1 286 ? 3.750 -1.276 13.791 1.00 43.53 286 GLY A N 1
ATOM 2203 C CA . GLY A 1 286 ? 3.000 -0.186 14.408 1.00 43.53 286 GLY A CA 1
ATOM 2204 C C . GLY A 1 286 ? 1.925 0.385 13.474 1.00 43.53 286 GLY A C 1
ATOM 2205 O O . GLY A 1 286 ? 1.931 0.097 12.278 1.00 43.53 286 GLY A O 1
ATOM 2206 N N . PRO A 1 287 ? 1.032 1.251 13.972 1.00 44.47 287 PRO A N 1
ATOM 2207 C CA . PRO A 1 287 ? -0.110 1.757 13.205 1.00 44.47 287 PRO A CA 1
ATOM 2208 C C . PRO A 1 287 ? 0.224 2.331 11.813 1.00 44.47 287 PRO A C 1
ATOM 2210 O O . PRO A 1 287 ? -0.616 2.356 10.917 1.00 44.47 287 PRO A O 1
ATOM 2213 N N . LEU A 1 288 ? 1.473 2.762 11.624 1.00 47.53 288 LEU A N 1
ATOM 2214 C CA . LEU A 1 288 ? 2.028 3.295 10.382 1.00 47.53 288 LEU A CA 1
ATOM 2215 C C . LEU A 1 288 ? 2.255 2.239 9.289 1.00 47.53 288 LEU A C 1
ATOM 2217 O O . LEU A 1 288 ? 2.205 2.574 8.109 1.00 47.53 288 LEU A O 1
ATOM 2221 N N . ALA A 1 289 ? 2.456 0.970 9.655 1.00 46.62 289 ALA A N 1
ATOM 2222 C CA . ALA A 1 289 ? 2.582 -0.135 8.704 1.00 46.62 289 ALA A CA 1
ATOM 2223 C C . ALA A 1 289 ? 1.269 -0.388 7.941 1.00 46.62 289 ALA A C 1
ATOM 2225 O O . ALA A 1 289 ? 1.298 -0.796 6.782 1.00 46.62 289 ALA A O 1
ATOM 2226 N N . GLY A 1 290 ? 0.121 -0.099 8.565 1.00 46.91 290 GLY A N 1
ATOM 2227 C CA . GLY A 1 290 ? -1.182 -0.184 7.912 1.00 46.91 290 GLY A CA 1
ATOM 2228 C C . GLY A 1 290 ? -1.400 0.921 6.879 1.00 46.91 290 GLY A C 1
ATOM 2229 O O . GLY A 1 290 ? -1.917 0.647 5.798 1.00 46.91 290 GLY A O 1
ATOM 2230 N N . ILE A 1 291 ? -0.945 2.146 7.169 1.00 52.12 291 ILE A N 1
ATOM 2231 C CA . ILE A 1 291 ? -1.148 3.337 6.324 1.00 52.12 291 ILE A CA 1
ATOM 2232 C C . ILE A 1 291 ? -0.524 3.159 4.932 1.00 52.12 291 ILE A C 1
ATOM 2234 O O . ILE A 1 291 ? -1.152 3.515 3.935 1.00 52.12 291 ILE A O 1
ATOM 2238 N N . SER A 1 292 ? 0.658 2.547 4.832 1.00 47.88 292 SER A N 1
ATOM 2239 C CA . SER A 1 292 ? 1.312 2.321 3.538 1.00 47.88 292 SER A CA 1
ATOM 2240 C C . SER A 1 292 ? 0.589 1.299 2.657 1.00 47.88 292 SER A C 1
ATOM 2242 O O . SER A 1 292 ? 0.468 1.497 1.448 1.00 47.88 292 SER A O 1
ATOM 2244 N N . GLY A 1 293 ? 0.022 0.246 3.254 1.00 47.03 293 GLY A N 1
ATOM 2245 C CA . GLY A 1 293 ? -0.819 -0.720 2.541 1.00 47.03 293 GLY A CA 1
ATOM 2246 C C . GLY A 1 293 ? -2.169 -0.147 2.097 1.00 47.03 293 GLY A C 1
ATOM 2247 O O . GLY A 1 293 ? -2.652 -0.480 1.015 1.00 47.03 293 GLY A O 1
ATOM 2248 N N . VAL A 1 294 ? -2.763 0.758 2.886 1.00 48.41 294 VAL A N 1
ATOM 2249 C CA . VAL A 1 294 ? -4.033 1.433 2.549 1.00 48.41 294 VAL A CA 1
ATOM 2250 C C . VAL A 1 294 ? -3.901 2.282 1.292 1.00 48.41 294 VAL A C 1
ATOM 2252 O O . VAL A 1 294 ? -4.754 2.243 0.409 1.00 48.41 294 VAL A O 1
ATOM 2255 N N . MET A 1 295 ? -2.824 3.054 1.212 1.00 48.62 295 MET A N 1
ATOM 2256 C CA . MET A 1 295 ? -2.635 4.037 0.150 1.00 48.62 295 MET A CA 1
ATOM 2257 C C . MET A 1 295 ? -2.192 3.403 -1.174 1.00 48.62 295 MET A C 1
ATOM 2259 O O . MET A 1 295 ? -2.327 4.026 -2.224 1.00 48.62 295 MET A O 1
ATOM 2263 N N . TYR A 1 296 ? -1.740 2.146 -1.137 1.00 46.28 296 TYR A N 1
ATOM 2264 C CA . TYR A 1 296 ? -1.459 1.325 -2.314 1.00 46.28 296 TYR A CA 1
ATOM 2265 C C . TYR A 1 296 ? -2.713 0.763 -2.998 1.00 46.28 296 TYR A C 1
ATOM 2267 O O . TYR A 1 296 ? -2.720 0.614 -4.218 1.00 46.28 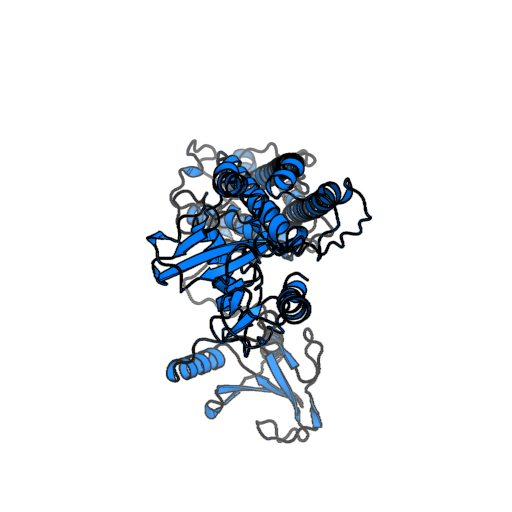296 TYR A O 1
ATOM 2275 N N . MET A 1 297 ? -3.799 0.496 -2.260 1.00 42.84 297 MET A N 1
ATOM 2276 C CA . MET A 1 297 ? -5.058 -0.090 -2.780 1.00 42.84 297 MET A CA 1
ATOM 2277 C C . MET A 1 297 ? -5.844 0.838 -3.723 1.00 42.84 297 MET A C 1
ATOM 2279 O O . MET A 1 297 ? -7.024 0.646 -4.015 1.00 42.84 297 MET A O 1
ATOM 2283 N N . VAL A 1 298 ? -5.184 1.879 -4.195 1.00 43.12 298 VAL A N 1
ATOM 2284 C CA . VAL A 1 298 ? -5.764 3.077 -4.743 1.00 43.12 298 VAL A CA 1
ATOM 2285 C C . VAL A 1 298 ? -5.290 3.159 -6.181 1.00 43.12 298 VAL A C 1
ATOM 2287 O O . VAL A 1 298 ? -4.366 3.883 -6.544 1.00 43.12 298 VAL A O 1
ATOM 2290 N N . SER A 1 299 ? -5.915 2.348 -7.026 1.00 39.59 299 SER A N 1
ATOM 2291 C CA . SER A 1 299 ? -5.718 2.446 -8.462 1.00 39.59 299 SER A CA 1
ATOM 2292 C C . SER A 1 299 ? -6.314 3.766 -8.952 1.00 39.59 299 SER A C 1
ATOM 2294 O O . SER A 1 299 ? -7.531 3.889 -9.089 1.00 39.59 299 SER A O 1
ATOM 2296 N N . ALA A 1 300 ? -5.474 4.768 -9.205 1.00 39.25 300 ALA A N 1
ATOM 2297 C CA . ALA A 1 300 ? -5.895 5.971 -9.905 1.00 39.25 300 ALA A CA 1
ATOM 2298 C C . ALA A 1 300 ? -6.001 5.658 -11.406 1.00 39.25 300 ALA A C 1
ATOM 2300 O O . ALA A 1 300 ? -4.993 5.496 -12.088 1.00 39.25 300 ALA A O 1
ATOM 2301 N N . THR A 1 301 ? -7.223 5.565 -11.932 1.00 39.06 301 THR A N 1
ATOM 2302 C CA . THR A 1 301 ? -7.473 5.615 -13.379 1.00 39.06 301 THR A CA 1
ATOM 2303 C C . THR A 1 301 ? -7.772 7.062 -13.750 1.00 39.06 301 THR A C 1
ATOM 2305 O O . THR A 1 301 ? -8.866 7.560 -13.481 1.00 39.06 301 THR A O 1
ATOM 2308 N N . GLY A 1 302 ? -6.787 7.755 -14.312 1.00 38.62 302 GLY A N 1
ATOM 2309 C CA . GLY A 1 302 ? -6.943 9.099 -14.859 1.00 38.62 302 GLY A CA 1
ATOM 2310 C C . GLY A 1 302 ? -6.562 9.098 -16.332 1.00 38.62 302 GLY A C 1
ATOM 2311 O O . GLY A 1 302 ? -5.520 8.553 -16.684 1.00 38.62 302 GLY A O 1
ATOM 2312 N N . ASP A 1 303 ? -7.406 9.689 -17.175 1.00 41.28 303 ASP A N 1
ATOM 2313 C CA . ASP A 1 303 ? -7.120 9.871 -18.596 1.00 41.28 303 ASP A CA 1
ATOM 2314 C C . ASP A 1 303 ? -6.490 11.257 -18.788 1.00 41.28 303 ASP A C 1
ATOM 2316 O O . ASP A 1 303 ? -7.099 12.281 -18.460 1.00 41.28 303 ASP A O 1
ATOM 2320 N N . SER A 1 304 ? -5.236 11.303 -19.239 1.00 43.12 304 SER A N 1
ATOM 2321 C CA . SER A 1 304 ? -4.534 12.556 -19.515 1.00 43.12 304 SER A CA 1
ATOM 2322 C C . SER A 1 304 ? -4.905 13.046 -20.911 1.00 43.12 304 SER A C 1
ATOM 2324 O O . SER A 1 304 ? -4.196 12.776 -21.879 1.00 43.12 304 SER A O 1
ATOM 2326 N N . GLY A 1 305 ? -6.026 13.755 -21.029 1.00 40.22 305 GLY A N 1
ATOM 2327 C CA . GLY A 1 305 ? -6.311 14.539 -22.229 1.00 40.22 305 GLY A CA 1
ATOM 2328 C C . GLY A 1 305 ? -5.385 15.758 -22.296 1.00 40.22 305 GLY A C 1
ATOM 2329 O O . GLY A 1 305 ? -5.420 16.589 -21.389 1.00 40.22 305 GLY A O 1
ATOM 2330 N N . GLY A 1 306 ? -4.580 15.878 -23.355 1.00 38.19 306 GLY A N 1
ATOM 2331 C CA . GLY A 1 306 ? -3.687 17.018 -23.595 1.00 38.19 306 GLY A CA 1
ATOM 2332 C C . GLY A 1 306 ? -3.425 17.269 -25.088 1.00 38.19 306 GLY A C 1
ATOM 2333 O O . GLY A 1 306 ? -3.567 16.360 -25.905 1.00 38.19 306 GLY A O 1
ATOM 2334 N N . SER A 1 307 ? -3.127 18.530 -25.437 1.00 40.72 307 SER A N 1
ATOM 2335 C CA . SER A 1 307 ? -2.910 19.047 -26.799 1.00 40.72 307 SER A CA 1
ATOM 2336 C C . SER A 1 307 ? -1.523 19.681 -26.977 1.00 40.72 307 SER A C 1
ATOM 2338 O O . SER A 1 307 ? -1.037 20.333 -26.053 1.00 40.72 307 SER A O 1
ATOM 2340 N N . ASP A 1 308 ? -0.987 19.599 -28.202 1.00 41.00 308 ASP A N 1
ATOM 2341 C CA . ASP A 1 308 ? 0.332 20.080 -28.646 1.00 41.00 308 ASP A CA 1
ATOM 2342 C C . ASP A 1 308 ? 0.640 21.548 -28.286 1.00 41.00 308 ASP A C 1
ATOM 2344 O O . ASP A 1 308 ? 0.110 22.472 -28.894 1.00 41.00 308 ASP A O 1
ATOM 2348 N N . ASP A 1 309 ? 1.536 21.749 -27.316 1.00 38.38 309 ASP A N 1
ATOM 2349 C CA . ASP A 1 309 ? 2.660 22.702 -27.335 1.00 38.38 309 ASP A CA 1
ATOM 2350 C C . ASP A 1 309 ? 3.432 22.584 -26.007 1.00 38.38 309 ASP A C 1
ATOM 2352 O O . ASP A 1 309 ? 2.972 21.942 -25.071 1.00 38.38 309 ASP A O 1
ATOM 2356 N N . ALA A 1 310 ? 4.640 23.150 -25.889 1.00 42.12 310 ALA A N 1
ATOM 2357 C CA . ALA A 1 310 ? 5.602 22.931 -24.784 1.00 42.12 310 ALA A CA 1
ATOM 2358 C C . ALA A 1 310 ? 5.124 23.263 -23.339 1.00 42.12 310 ALA A C 1
ATOM 2360 O O . ALA A 1 310 ? 5.891 23.123 -22.384 1.00 42.12 310 ALA A O 1
ATOM 2361 N N . VAL A 1 311 ? 3.861 23.656 -23.186 1.00 51.44 311 VAL A N 1
ATOM 2362 C CA . VAL A 1 311 ? 3.094 23.796 -21.941 1.00 51.44 311 VAL A CA 1
ATOM 2363 C C . VAL A 1 311 ? 2.499 22.440 -21.490 1.00 51.44 311 VAL A C 1
ATOM 2365 O O . VAL A 1 311 ? 2.394 22.178 -20.297 1.00 51.44 311 VAL A O 1
ATOM 2368 N N . GLU A 1 312 ? 2.252 21.501 -22.412 1.00 65.75 312 GLU A N 1
ATOM 2369 C CA . GLU A 1 312 ? 1.530 20.247 -22.164 1.00 65.75 312 GLU A CA 1
ATOM 2370 C C . GLU A 1 312 ? 2.262 19.259 -21.245 1.00 65.75 312 GLU A C 1
ATOM 2372 O O . GLU A 1 312 ? 1.644 18.744 -20.327 1.00 65.75 312 GLU A O 1
ATOM 2377 N N . ALA A 1 313 ? 3.556 18.970 -21.435 1.00 66.94 313 ALA A N 1
ATOM 2378 C CA . ALA A 1 313 ? 4.195 17.866 -20.699 1.00 66.94 313 ALA A CA 1
ATOM 2379 C C . ALA A 1 313 ? 4.256 18.132 -19.185 1.00 66.94 313 ALA A C 1
ATOM 2381 O O . ALA A 1 313 ? 3.884 17.282 -18.382 1.00 66.94 313 ALA A O 1
ATOM 2382 N N . THR A 1 314 ? 4.688 19.335 -18.792 1.00 74.56 314 THR A N 1
ATOM 2383 C CA . THR A 1 314 ? 4.756 19.735 -17.378 1.00 74.56 314 THR A CA 1
ATOM 2384 C C . THR A 1 314 ? 3.359 19.800 -16.765 1.00 74.56 314 THR A C 1
ATOM 2386 O O . THR A 1 314 ? 3.151 19.271 -15.676 1.00 74.56 314 THR A O 1
ATOM 2389 N N . ASP A 1 315 ? 2.394 20.404 -17.464 1.00 73.06 315 ASP A N 1
ATOM 2390 C CA . ASP A 1 315 ? 1.033 20.568 -16.945 1.00 73.06 315 ASP A CA 1
ATOM 2391 C C . ASP A 1 315 ? 0.251 19.251 -16.929 1.00 73.06 315 ASP A C 1
ATOM 2393 O O . ASP A 1 315 ? -0.507 19.003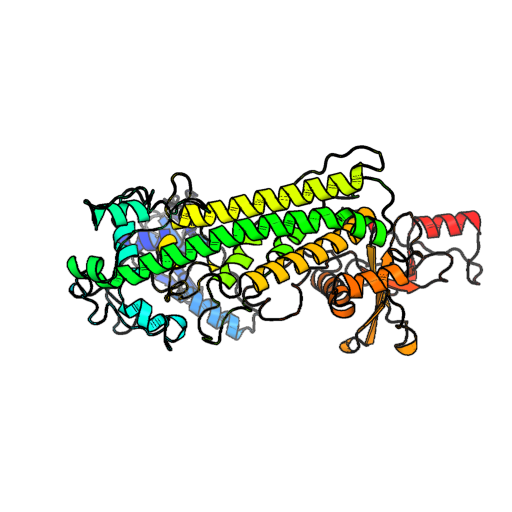 -15.996 1.00 73.06 315 ASP A O 1
ATOM 2397 N N . THR A 1 316 ? 0.518 18.350 -17.874 1.00 71.69 316 THR A N 1
ATOM 2398 C CA . THR A 1 316 ? 0.025 16.966 -17.864 1.00 71.69 316 THR A CA 1
ATOM 2399 C C . THR A 1 316 ? 0.538 16.231 -16.634 1.00 71.69 316 THR A C 1
ATOM 2401 O O . THR A 1 316 ? -0.249 15.635 -15.904 1.00 71.69 316 THR A O 1
ATOM 2404 N N . ILE A 1 317 ? 1.842 16.309 -16.348 1.00 75.62 317 ILE A N 1
ATOM 2405 C CA . ILE A 1 317 ? 2.426 15.647 -15.173 1.00 75.62 317 ILE A CA 1
ATOM 2406 C C . ILE A 1 317 ? 1.881 16.263 -13.875 1.00 75.62 317 ILE A C 1
ATOM 2408 O O . ILE A 1 317 ? 1.546 15.526 -12.950 1.00 75.62 317 ILE A O 1
ATOM 2412 N N . ARG A 1 318 ? 1.707 17.589 -13.810 1.00 79.06 318 ARG A N 1
ATOM 2413 C CA . ARG A 1 318 ? 1.064 18.262 -12.666 1.00 79.06 318 ARG A CA 1
ATOM 2414 C C . ARG A 1 318 ? -0.390 17.841 -12.487 1.00 79.06 318 ARG A C 1
ATOM 2416 O O . ARG A 1 318 ? -0.803 17.569 -11.365 1.00 79.06 318 ARG A O 1
ATOM 2423 N N . GLY A 1 319 ? -1.164 17.760 -13.568 1.00 72.69 319 GLY A N 1
ATOM 2424 C CA . GLY A 1 319 ? -2.554 17.303 -13.536 1.00 72.69 319 GLY A CA 1
ATOM 2425 C C . GLY A 1 319 ? -2.671 15.870 -13.021 1.00 72.69 319 GLY A C 1
ATOM 2426 O O . GLY A 1 319 ? -3.534 15.563 -12.202 1.00 72.69 319 GLY A O 1
ATOM 2427 N N . LEU A 1 320 ? -1.743 15.008 -13.425 1.00 71.00 320 LEU A N 1
ATOM 2428 C CA . LEU A 1 320 ? -1.638 13.636 -12.939 1.00 71.00 320 LEU A CA 1
ATOM 2429 C C . LEU A 1 320 ? -1.250 13.569 -11.458 1.00 71.00 320 LEU A C 1
ATOM 2431 O O . LEU A 1 320 ? -1.894 12.856 -10.687 1.00 71.00 320 LEU A O 1
ATOM 2435 N N . LEU A 1 321 ? -0.269 14.364 -11.033 1.00 76.19 321 LEU A N 1
ATOM 2436 C CA . LEU A 1 321 ? 0.101 14.497 -9.625 1.00 76.19 321 LEU A CA 1
ATOM 2437 C C . LEU A 1 321 ? -1.066 15.035 -8.776 1.00 76.19 321 LEU A C 1
ATOM 2439 O O . LEU A 1 321 ? -1.278 14.579 -7.656 1.00 76.19 321 LEU A O 1
ATOM 2443 N N . ALA A 1 322 ? -1.887 15.935 -9.321 1.00 76.19 322 ALA A N 1
ATOM 2444 C CA . ALA A 1 322 ? -3.092 16.427 -8.659 1.00 76.19 322 ALA A CA 1
ATOM 2445 C C . ALA A 1 322 ? -4.175 15.341 -8.512 1.00 76.19 322 ALA A C 1
ATOM 2447 O O . ALA A 1 322 ? -4.878 15.313 -7.502 1.00 76.19 322 ALA A O 1
ATOM 2448 N N . ILE A 1 323 ? -4.305 14.419 -9.475 1.00 72.12 323 ILE A N 1
ATOM 2449 C CA . ILE A 1 323 ? -5.194 13.247 -9.359 1.00 72.12 323 ILE A CA 1
ATOM 2450 C C . ILE A 1 323 ? -4.713 12.325 -8.231 1.00 72.12 323 ILE A C 1
ATOM 2452 O O . ILE A 1 323 ? -5.516 11.930 -7.383 1.00 72.12 323 ILE A O 1
ATOM 2456 N N . VAL A 1 324 ? -3.409 12.033 -8.196 1.00 70.44 324 VAL A N 1
ATOM 2457 C CA . VAL A 1 324 ? -2.734 11.263 -7.134 1.00 70.44 324 VAL A CA 1
ATOM 2458 C C . VAL A 1 324 ? -3.008 11.901 -5.768 1.00 70.44 324 VAL A C 1
ATOM 2460 O O . VAL A 1 324 ? -3.500 11.232 -4.859 1.00 70.44 324 VAL A O 1
ATOM 2463 N N . ALA A 1 325 ? -2.793 13.211 -5.647 1.00 75.06 325 ALA A N 1
ATOM 2464 C CA . ALA A 1 325 ? -3.045 13.964 -4.424 1.00 75.06 325 ALA A CA 1
ATOM 2465 C C . ALA A 1 325 ? -4.516 13.889 -3.993 1.00 75.06 325 ALA A C 1
ATOM 2467 O O . ALA A 1 325 ? -4.819 13.480 -2.872 1.00 75.06 325 ALA A O 1
ATOM 2468 N N . LYS A 1 326 ? -5.450 14.201 -4.905 1.00 77.69 326 LYS A N 1
ATOM 2469 C CA . LYS A 1 326 ? -6.900 14.167 -4.652 1.00 77.69 326 LYS A CA 1
ATOM 2470 C C . LYS A 1 326 ? -7.345 12.818 -4.101 1.00 77.69 326 LYS A C 1
ATOM 2472 O O . LYS A 1 326 ? -8.116 12.770 -3.143 1.00 77.69 326 LYS A O 1
ATOM 2477 N N . GLN A 1 327 ? -6.881 11.736 -4.715 1.00 72.81 327 GLN A N 1
ATOM 2478 C CA . GLN A 1 327 ? -7.258 10.400 -4.294 1.00 72.81 327 GLN A CA 1
ATOM 2479 C C . GLN A 1 327 ? -6.612 10.034 -2.952 1.00 72.81 327 GLN A C 1
ATOM 2481 O O . GLN A 1 327 ? -7.298 9.496 -2.084 1.00 72.81 327 GLN A O 1
ATOM 2486 N N . GLY A 1 328 ? -5.343 10.396 -2.738 1.00 73.44 328 GLY A N 1
ATOM 2487 C CA . GLY A 1 328 ? -4.681 10.236 -1.445 1.00 73.44 328 GLY A CA 1
ATOM 2488 C C . GLY A 1 328 ? -5.459 10.906 -0.304 1.00 73.44 328 GLY A C 1
ATOM 2489 O O . GLY A 1 328 ? -5.789 10.262 0.693 1.00 73.44 328 GLY A O 1
ATOM 2490 N N . PHE A 1 329 ? -5.872 12.164 -0.484 1.00 78.94 329 PHE A N 1
ATOM 2491 C CA . PHE A 1 329 ? -6.703 12.867 0.501 1.00 78.94 329 PHE A CA 1
ATOM 2492 C C . PHE A 1 329 ? -8.062 12.212 0.722 1.00 78.94 329 PHE A C 1
ATOM 2494 O O . PHE A 1 329 ? -8.535 12.157 1.857 1.00 78.94 329 PHE A O 1
ATOM 2501 N N . ALA A 1 330 ? -8.706 11.727 -0.343 1.00 79.50 330 ALA A N 1
ATOM 2502 C CA . ALA A 1 330 ? -9.988 11.042 -0.228 1.00 79.50 330 ALA A CA 1
ATOM 2503 C C . ALA A 1 330 ? -9.881 9.800 0.667 1.00 79.50 330 ALA A C 1
ATOM 2505 O O . ALA A 1 330 ? -10.775 9.560 1.475 1.00 79.50 330 ALA A O 1
ATOM 2506 N N . ASN A 1 331 ? -8.770 9.065 0.590 1.00 74.94 331 ASN A N 1
ATOM 2507 C CA . ASN A 1 331 ? -8.549 7.884 1.423 1.00 74.94 331 ASN A CA 1
ATOM 2508 C C . ASN A 1 331 ? -8.263 8.246 2.876 1.00 74.94 331 ASN A C 1
ATOM 2510 O O . ASN A 1 331 ? -8.892 7.678 3.760 1.00 74.94 331 ASN A O 1
ATOM 2514 N N . ILE A 1 332 ? -7.374 9.212 3.137 1.00 78.88 332 ILE A N 1
ATOM 2515 C CA . ILE A 1 332 ? -7.106 9.694 4.504 1.00 78.88 332 ILE A CA 1
ATOM 2516 C C . ILE A 1 332 ? -8.424 10.106 5.172 1.00 78.88 332 ILE A C 1
ATOM 2518 O O . ILE A 1 332 ? -8.725 9.665 6.282 1.00 78.88 332 ILE A O 1
ATOM 2522 N N . LYS A 1 333 ? -9.255 10.877 4.457 1.00 86.19 333 LYS A N 1
ATOM 2523 C CA . LYS A 1 333 ? -10.598 11.258 4.913 1.00 86.19 333 LYS A CA 1
ATOM 2524 C C . LYS A 1 333 ? -11.490 10.048 5.142 1.00 86.19 333 LYS A C 1
ATOM 2526 O O . LYS A 1 333 ? -12.125 9.977 6.185 1.00 86.19 333 LYS A O 1
ATOM 2531 N N . ALA A 1 334 ? -11.530 9.095 4.212 1.00 84.31 334 ALA A N 1
ATOM 2532 C CA . ALA A 1 334 ? -12.354 7.899 4.336 1.00 84.31 334 ALA A CA 1
ATOM 2533 C C . ALA A 1 334 ? -11.954 7.032 5.537 1.00 84.31 334 ALA A C 1
ATOM 2535 O O . ALA A 1 334 ? -12.840 6.537 6.226 1.00 84.31 334 ALA A O 1
ATOM 2536 N N . ILE A 1 335 ? -10.659 6.881 5.831 1.00 84.38 335 ILE A N 1
ATOM 2537 C CA . ILE A 1 335 ? -10.181 6.140 7.006 1.00 84.38 335 ILE A CA 1
ATOM 2538 C C . ILE A 1 335 ? -10.644 6.849 8.278 1.00 84.38 335 ILE A C 1
ATOM 2540 O O . ILE A 1 335 ? -11.292 6.223 9.108 1.00 84.38 335 ILE A O 1
ATOM 2544 N N . VAL A 1 336 ? -10.369 8.152 8.419 1.00 90.31 336 VAL A N 1
ATOM 2545 C CA . VAL A 1 336 ? -10.786 8.934 9.598 1.00 90.31 336 VAL A CA 1
ATOM 2546 C C . VAL A 1 336 ? -12.305 8.867 9.774 1.00 90.31 336 VAL A C 1
ATOM 2548 O O . VAL A 1 336 ? -12.799 8.507 10.843 1.00 90.31 336 VAL A O 1
ATOM 2551 N N . ALA A 1 337 ? -13.050 9.111 8.700 1.00 91.38 337 ALA A N 1
ATOM 2552 C CA . ALA A 1 337 ? -14.500 9.012 8.667 1.00 91.38 337 ALA A CA 1
ATOM 2553 C C . ALA A 1 337 ? -14.993 7.627 9.112 1.00 91.38 337 ALA A C 1
ATOM 2555 O O . ALA A 1 337 ? -15.861 7.537 9.976 1.00 91.38 337 ALA A O 1
ATOM 2556 N N . SER A 1 338 ? -14.424 6.545 8.580 1.00 90.00 338 SER A N 1
ATOM 2557 C CA . SER A 1 338 ? -14.832 5.171 8.901 1.00 90.00 338 SER A CA 1
ATOM 2558 C C . SER A 1 338 ? -14.481 4.780 10.336 1.00 90.00 338 SER A C 1
ATOM 2560 O O . SER A 1 338 ? -15.292 4.140 11.009 1.00 90.00 338 SER A O 1
ATOM 2562 N N . THR A 1 339 ? -13.317 5.208 10.836 1.00 92.06 339 THR A N 1
ATOM 2563 C CA . THR A 1 339 ? -12.884 4.983 12.222 1.00 92.06 339 THR A CA 1
ATOM 2564 C C . THR A 1 339 ? -13.824 5.660 13.211 1.00 92.06 339 THR A C 1
ATOM 2566 O O . THR A 1 339 ? -14.178 5.056 14.215 1.00 92.06 339 THR A O 1
ATOM 2569 N N . PHE A 1 340 ? -14.302 6.873 12.922 1.00 93.75 340 PHE A N 1
ATOM 2570 C CA . PHE A 1 340 ? -15.184 7.634 13.822 1.00 93.75 340 PHE A CA 1
ATOM 2571 C C . PHE A 1 340 ? -16.677 7.569 13.449 1.00 93.75 340 PHE A C 1
ATOM 2573 O O . PHE A 1 340 ? -17.502 8.290 14.018 1.00 93.75 340 PHE A O 1
ATOM 2580 N N . GLY A 1 341 ? -17.044 6.697 12.505 1.00 89.12 341 GLY A N 1
ATOM 2581 C CA . GLY A 1 341 ? -18.428 6.427 12.116 1.00 89.12 341 GLY A CA 1
ATOM 2582 C C . GLY A 1 341 ? -19.123 7.568 11.371 1.00 89.12 341 GLY A C 1
ATOM 2583 O O . GLY A 1 341 ? -20.313 7.775 11.554 1.00 89.12 341 GLY A O 1
ATOM 2584 N N . LYS A 1 342 ? -18.442 8.366 10.553 1.00 88.38 342 LYS A N 1
ATOM 2585 C CA . LYS A 1 342 ? -19.119 9.395 9.754 1.00 88.38 342 LYS A CA 1
ATOM 2586 C C . LYS A 1 342 ? -20.166 8.759 8.830 1.00 88.38 342 LYS A C 1
ATOM 2588 O O . LYS A 1 342 ? -19.882 7.787 8.130 1.00 88.38 342 LYS A O 1
ATOM 2593 N N . GLN A 1 343 ? -21.361 9.345 8.783 1.00 83.25 343 GLN A N 1
ATOM 2594 C CA . GLN A 1 343 ? -22.436 8.868 7.914 1.00 83.25 343 GLN A CA 1
ATOM 2595 C C . GLN A 1 343 ? -21.971 8.759 6.449 1.00 83.25 343 GLN A C 1
ATOM 2597 O O . GLN A 1 343 ? -21.345 9.674 5.913 1.00 83.25 343 GLN A O 1
ATOM 2602 N N . GLY A 1 344 ? -22.300 7.637 5.802 1.00 80.44 344 GLY A N 1
ATOM 2603 C CA . GLY A 1 344 ? -21.910 7.344 4.417 1.00 80.44 344 GLY A CA 1
ATOM 2604 C C . GLY A 1 344 ? -20.589 6.583 4.267 1.00 80.44 344 GLY A C 1
ATOM 2605 O O . GLY A 1 344 ? -20.282 6.155 3.158 1.00 80.44 344 GLY A O 1
ATOM 2606 N N . HIS A 1 345 ? -19.856 6.358 5.359 1.00 82.88 345 HIS A N 1
ATOM 2607 C CA . HIS A 1 345 ? -18.624 5.570 5.383 1.00 82.88 345 HIS A CA 1
ATOM 2608 C C . HIS A 1 345 ? -18.817 4.303 6.213 1.00 82.88 345 HIS A C 1
ATOM 2610 O O . HIS A 1 345 ? -19.383 4.346 7.309 1.00 82.88 345 HIS A O 1
ATOM 2616 N N . LYS A 1 346 ? -18.383 3.154 5.693 1.00 84.19 346 LYS A N 1
ATOM 2617 C CA . LYS A 1 346 ? -18.537 1.874 6.389 1.00 84.19 346 LYS A CA 1
ATOM 2618 C C . LYS A 1 346 ? -17.282 1.588 7.195 1.00 84.19 346 LYS A C 1
ATOM 2620 O O . LYS A 1 346 ? -16.173 1.760 6.713 1.00 84.19 346 LYS A O 1
ATOM 2625 N N . GLN A 1 347 ? -17.438 1.008 8.381 1.00 83.31 347 GLN A N 1
ATOM 2626 C CA . GLN A 1 347 ? -16.293 0.530 9.171 1.00 83.31 347 GLN A CA 1
ATOM 2627 C C . GLN A 1 347 ? -15.447 -0.499 8.389 1.00 83.31 347 GLN A C 1
ATOM 2629 O O . GLN A 1 347 ? -14.240 -0.593 8.579 1.00 83.31 347 GLN A O 1
ATOM 2634 N N . THR A 1 348 ? -16.052 -1.226 7.441 1.00 78.81 348 THR A N 1
ATOM 2635 C CA . THR A 1 348 ? -15.344 -2.135 6.525 1.00 78.81 348 THR A CA 1
ATOM 2636 C C . THR A 1 348 ? -14.407 -1.440 5.536 1.00 78.81 348 THR A C 1
ATOM 2638 O O . THR A 1 348 ? -13.595 -2.126 4.921 1.00 78.81 348 THR A O 1
ATOM 2641 N N . ASP A 1 349 ? -14.500 -0.121 5.377 1.00 75.19 349 ASP A N 1
ATOM 2642 C CA . ASP A 1 349 ? -13.621 0.654 4.497 1.00 75.19 349 ASP A CA 1
ATOM 2643 C C . ASP A 1 349 ? -12.247 0.896 5.156 1.00 75.19 349 ASP A C 1
ATOM 2645 O O . ASP A 1 349 ? -11.280 1.218 4.469 1.00 75.19 349 ASP A O 1
ATOM 2649 N N . ILE A 1 350 ? -12.128 0.679 6.476 1.00 76.06 350 ILE A N 1
ATOM 2650 C CA . ILE A 1 350 ? -10.850 0.665 7.206 1.00 76.06 350 ILE A CA 1
ATOM 2651 C C . ILE A 1 350 ? -10.044 -0.548 6.740 1.00 76.06 350 ILE A C 1
ATOM 2653 O O . ILE A 1 350 ? -10.528 -1.663 6.910 1.00 76.06 350 ILE A O 1
ATOM 2657 N N . PRO A 1 351 ? -8.829 -0.413 6.203 1.00 70.50 351 PRO A N 1
ATOM 2658 C CA . PRO A 1 351 ? -8.120 -1.572 5.660 1.00 70.50 351 PRO A CA 1
ATOM 2659 C C . PRO A 1 351 ? -7.678 -2.579 6.713 1.00 70.50 351 PRO A C 1
ATOM 2661 O O . PRO A 1 351 ? -7.364 -2.217 7.841 1.00 70.50 351 PRO A O 1
ATOM 2664 N N . GLU A 1 352 ? -7.620 -3.850 6.317 1.00 64.75 352 GLU A N 1
ATOM 2665 C CA . GLU A 1 352 ? -7.320 -4.980 7.204 1.00 64.75 352 GLU A CA 1
ATOM 2666 C C . GLU A 1 352 ? -5.972 -4.841 7.921 1.00 64.75 352 GLU A C 1
ATOM 2668 O O . GLU A 1 352 ? -5.886 -5.128 9.106 1.00 64.75 352 GLU A O 1
ATOM 2673 N N . LEU A 1 353 ? -4.961 -4.277 7.256 1.00 62.69 353 LEU A N 1
ATOM 2674 C CA . LEU A 1 353 ? -3.642 -4.019 7.846 1.00 62.69 353 LEU A CA 1
ATOM 2675 C C . LEU A 1 353 ? -3.665 -3.002 9.003 1.00 62.69 353 LEU A C 1
ATOM 2677 O O . LEU A 1 353 ? -2.719 -2.938 9.781 1.00 62.69 353 LEU A O 1
ATOM 2681 N N . MET A 1 354 ? -4.714 -2.180 9.109 1.00 71.38 354 MET A N 1
ATOM 2682 C CA . MET A 1 354 ? -4.923 -1.279 10.250 1.00 71.38 354 MET A CA 1
ATOM 2683 C C . MET A 1 354 ? -5.765 -1.925 11.355 1.00 71.38 354 MET A C 1
ATOM 2685 O O . MET A 1 354 ? -5.897 -1.341 12.425 1.00 71.38 354 MET A O 1
ATOM 2689 N N . ARG A 1 355 ? -6.361 -3.096 11.108 1.00 77.69 355 ARG A N 1
ATOM 2690 C CA . ARG A 1 355 ? -7.240 -3.786 12.051 1.00 77.69 355 ARG A CA 1
ATOM 2691 C C . ARG A 1 355 ? -6.417 -4.741 12.896 1.00 77.69 355 ARG A C 1
ATOM 2693 O O . ARG A 1 355 ? -6.090 -5.847 12.480 1.00 77.69 355 ARG A O 1
ATOM 2700 N N . VAL A 1 356 ? -6.082 -4.288 14.090 1.00 71.31 356 VAL A N 1
ATOM 2701 C CA . VAL A 1 356 ? -5.237 -5.006 15.038 1.00 71.31 356 VAL A CA 1
ATOM 2702 C C . VAL A 1 356 ? -5.992 -5.272 16.345 1.00 71.31 356 VAL A C 1
ATOM 2704 O O . VAL A 1 356 ? -7.111 -4.803 16.541 1.00 71.31 356 VAL A O 1
ATOM 2707 N N . GLY A 1 357 ? -5.407 -6.036 17.268 1.00 66.69 357 GLY A N 1
ATOM 2708 C CA . GLY A 1 357 ? -6.055 -6.330 18.552 1.00 66.69 357 GLY A CA 1
ATOM 2709 C C . GLY A 1 357 ? -6.903 -7.603 18.561 1.00 66.69 357 GLY A C 1
ATOM 2710 O O . GLY A 1 357 ? -6.872 -8.412 17.636 1.00 66.69 357 GLY A O 1
ATOM 2711 N N . GLY A 1 358 ? -7.634 -7.807 19.661 1.00 65.56 358 GLY A N 1
ATOM 2712 C CA . GLY A 1 358 ? -8.465 -9.001 19.881 1.00 65.56 358 GLY A CA 1
ATOM 2713 C C . GLY A 1 358 ? -9.943 -8.848 19.502 1.00 65.56 358 GLY A C 1
ATOM 2714 O O . GLY A 1 358 ? -10.704 -9.806 19.627 1.00 65.56 358 GLY A O 1
ATOM 2715 N N . VAL A 1 359 ? -10.365 -7.654 19.078 1.00 70.62 359 VAL A N 1
ATOM 2716 C CA . VAL A 1 359 ? -11.774 -7.300 18.840 1.00 70.62 359 VAL A CA 1
ATOM 2717 C C . VAL A 1 359 ? -12.160 -7.398 17.363 1.00 70.62 359 VAL A C 1
ATOM 2719 O O . VAL A 1 359 ? -11.311 -7.311 16.478 1.00 70.62 359 VAL A O 1
ATOM 2722 N N . LYS A 1 360 ? -13.454 -7.603 17.081 1.00 77.12 360 LYS A N 1
ATOM 2723 C CA . LYS A 1 360 ? -13.946 -7.858 15.714 1.00 77.12 360 LYS A CA 1
ATOM 2724 C C . LYS A 1 360 ? -14.369 -6.591 14.975 1.00 77.12 360 LYS A C 1
ATOM 2726 O O . LYS A 1 360 ? -14.360 -6.601 13.743 1.00 77.12 360 LYS A O 1
ATOM 2731 N N . ASN A 1 361 ? -14.776 -5.529 15.675 1.00 85.88 361 ASN A N 1
ATOM 2732 C CA . ASN A 1 361 ? -15.236 -4.306 15.031 1.00 85.88 361 ASN A CA 1
ATOM 2733 C C . ASN A 1 361 ? -14.054 -3.552 14.396 1.00 85.88 361 ASN A C 1
ATOM 2735 O O . ASN A 1 361 ? -13.127 -3.151 15.110 1.00 85.88 361 ASN A O 1
ATOM 2739 N N . PRO A 1 362 ? -14.094 -3.283 13.075 1.00 87.44 362 PRO A N 1
ATOM 2740 C CA . PRO A 1 362 ? -13.003 -2.604 12.389 1.00 87.44 362 PRO A CA 1
ATOM 2741 C C . PRO A 1 362 ? -12.629 -1.243 12.989 1.00 87.44 362 PRO A C 1
ATOM 2743 O O . PRO A 1 362 ? -11.444 -0.939 13.085 1.00 87.44 362 PRO A O 1
ATOM 2746 N N . ALA A 1 363 ? -13.601 -0.440 13.436 1.00 89.44 363 ALA A N 1
ATOM 2747 C CA . ALA A 1 363 ? -13.338 0.898 13.974 1.00 89.44 363 ALA A CA 1
ATOM 2748 C C . ALA A 1 363 ? -12.555 0.868 15.288 1.00 89.44 363 ALA A C 1
ATOM 2750 O O . ALA A 1 363 ? -11.726 1.740 15.531 1.00 89.44 363 ALA A O 1
ATOM 2751 N N . VAL A 1 364 ? -12.786 -0.152 16.114 1.00 87.94 364 VAL A N 1
ATOM 2752 C CA . VAL A 1 364 ? -12.092 -0.307 17.398 1.00 87.94 364 VAL A CA 1
ATOM 2753 C C . VAL A 1 364 ? -10.735 -0.970 17.206 1.00 87.94 364 VAL A C 1
ATOM 2755 O O . VAL A 1 364 ? -9.762 -0.571 17.840 1.00 87.94 364 VAL A O 1
ATOM 2758 N N . SER A 1 365 ? -10.647 -1.922 16.273 1.00 85.56 365 SER A N 1
ATOM 2759 C CA . SER A 1 365 ? -9.402 -2.630 15.957 1.00 85.56 365 SER A CA 1
ATOM 2760 C C . SER A 1 365 ? -8.270 -1.706 15.481 1.00 85.56 365 SER A C 1
ATOM 2762 O O . SER A 1 365 ? -7.105 -2.045 15.639 1.00 85.56 365 SER A O 1
ATOM 2764 N N . VAL 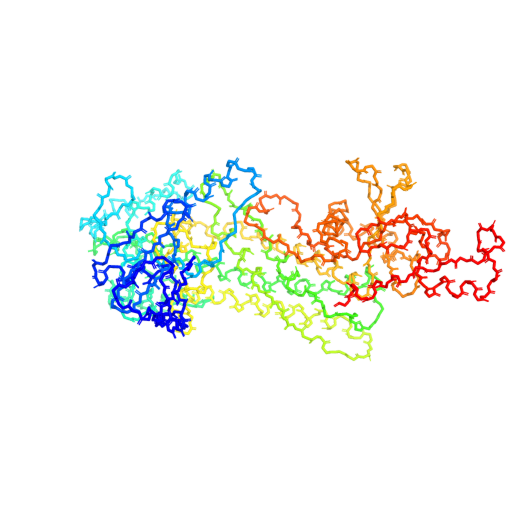A 1 366 ? -8.572 -0.496 14.988 1.00 84.25 366 VAL A N 1
ATOM 2765 C CA . VAL A 1 366 ? -7.552 0.532 14.681 1.00 84.25 366 VAL A CA 1
ATOM 2766 C C . VAL A 1 366 ? -6.691 0.875 15.901 1.00 84.25 366 VAL A C 1
ATOM 2768 O O . VAL A 1 366 ? -5.497 1.141 15.766 1.00 84.25 366 VAL A O 1
ATOM 2771 N N . PHE A 1 367 ? -7.286 0.841 17.093 1.00 86.69 367 PHE A N 1
ATOM 2772 C CA . PHE A 1 367 ? -6.636 1.145 18.370 1.00 86.69 367 PHE A CA 1
ATOM 2773 C C . PHE A 1 367 ? -6.101 -0.100 19.082 1.00 86.69 367 PHE A C 1
ATOM 2775 O O . PHE A 1 367 ? -5.554 0.007 20.179 1.00 86.69 367 PHE A O 1
ATOM 2782 N N . GLY A 1 368 ? -6.269 -1.278 18.476 1.00 78.50 368 GLY A N 1
ATOM 2783 C CA . GLY A 1 368 ? -5.925 -2.554 19.081 1.00 78.50 368 GLY A CA 1
ATOM 2784 C C . GLY A 1 368 ? -4.472 -2.621 19.542 1.00 78.50 368 GLY A C 1
ATOM 2785 O O . GLY A 1 368 ? -3.576 -1.992 18.973 1.00 78.50 368 GLY A O 1
ATOM 2786 N N . TRP A 1 369 ? -4.249 -3.378 20.616 1.00 78.00 369 TRP A N 1
ATOM 2787 C CA . TRP A 1 369 ? -2.949 -3.491 21.294 1.00 78.00 369 TRP A CA 1
ATOM 2788 C C . TRP A 1 369 ? -2.336 -2.152 21.751 1.00 78.00 369 TRP A C 1
ATOM 2790 O O . TRP A 1 369 ? -1.137 -2.096 22.015 1.00 78.00 369 TRP A O 1
ATOM 2800 N N . GLY A 1 370 ? -3.131 -1.080 21.858 1.00 76.44 370 GLY A N 1
ATOM 2801 C CA . GLY A 1 370 ? -2.673 0.235 22.315 1.00 76.44 370 GLY A CA 1
ATOM 2802 C C . GLY A 1 370 ? -1.771 0.939 21.312 1.00 76.44 370 GLY A C 1
ATOM 2803 O O . GLY A 1 370 ? -0.953 1.769 21.696 1.00 76.44 370 GLY A O 1
ATOM 2804 N N . SER A 1 371 ? -1.922 0.614 20.027 1.00 75.19 371 SER A N 1
ATOM 2805 C CA . SER A 1 371 ? -1.095 1.097 18.916 1.00 75.19 371 SER A CA 1
ATOM 2806 C C . SER A 1 371 ? -0.946 2.629 18.875 1.00 75.19 371 SER A C 1
ATOM 2808 O O . SER A 1 371 ? 0.118 3.141 18.522 1.00 75.19 371 SER A O 1
ATOM 2810 N N . TRP A 1 372 ? -1.991 3.358 19.275 1.00 83.38 372 TRP A N 1
ATOM 2811 C CA . TRP A 1 372 ? -2.049 4.823 19.270 1.00 83.38 372 TRP A CA 1
ATOM 2812 C C . TRP A 1 372 ? -1.890 5.468 20.650 1.00 83.38 372 TRP A C 1
ATOM 2814 O O . TRP A 1 372 ? -1.956 6.691 20.757 1.00 83.38 372 TRP A O 1
ATOM 2824 N N . LEU A 1 373 ? -1.651 4.688 21.704 1.00 84.00 373 LEU A N 1
ATOM 2825 C CA . LEU A 1 373 ? -1.417 5.233 23.035 1.00 84.00 373 LEU A CA 1
ATOM 2826 C C . LEU A 1 373 ? 0.048 5.677 23.161 1.00 84.00 373 LEU A C 1
ATOM 2828 O O . LEU A 1 373 ? 0.920 4.878 23.493 1.00 84.00 373 LEU A O 1
ATOM 2832 N N . ARG A 1 374 ? 0.325 6.947 22.841 1.00 79.19 374 ARG A N 1
ATOM 2833 C CA . ARG A 1 374 ? 1.683 7.515 22.759 1.00 79.19 374 ARG A CA 1
ATOM 2834 C C . ARG A 1 374 ? 1.730 8.911 23.366 1.00 79.19 374 ARG A C 1
ATOM 2836 O O . ARG A 1 374 ? 0.765 9.661 23.242 1.00 79.19 374 ARG A O 1
ATOM 2843 N N . ASP A 1 375 ? 2.856 9.283 23.973 1.00 79.00 375 ASP A N 1
ATOM 2844 C CA . ASP A 1 375 ? 3.018 10.626 24.563 1.00 79.00 375 ASP A CA 1
ATOM 2845 C C . ASP A 1 375 ? 3.158 11.705 23.487 1.00 79.00 375 ASP A C 1
ATOM 2847 O O . ASP A 1 375 ? 2.694 12.837 23.631 1.00 79.00 375 ASP A O 1
ATOM 2851 N N . HIS A 1 376 ? 3.800 11.332 22.382 1.00 80.94 376 HIS A N 1
ATOM 2852 C CA . HIS A 1 376 ? 4.087 12.207 21.259 1.00 80.94 376 HIS A CA 1
ATOM 2853 C C . HIS A 1 376 ? 3.644 11.519 19.962 1.00 80.94 376 HIS A C 1
ATOM 2855 O O . HIS A 1 376 ? 4.456 10.890 19.279 1.00 80.94 376 HIS A O 1
ATOM 2861 N N . PRO A 1 377 ? 2.350 11.604 19.605 1.00 77.06 377 PRO A N 1
ATOM 2862 C CA . PRO A 1 377 ? 1.795 10.853 18.479 1.00 77.06 377 PRO A CA 1
ATOM 2863 C C . PRO A 1 377 ? 2.410 11.229 17.127 1.00 77.06 377 PRO A C 1
ATOM 2865 O O . PRO A 1 377 ? 2.403 10.408 16.217 1.00 77.06 377 PRO A O 1
ATOM 2868 N N . LEU A 1 378 ? 2.976 12.435 17.013 1.00 81.56 378 LEU A N 1
ATOM 2869 C CA . LEU A 1 378 ? 3.632 12.939 15.803 1.00 81.56 378 LEU A CA 1
ATOM 2870 C C . LEU A 1 378 ? 5.123 12.587 15.718 1.00 81.56 378 LEU A C 1
ATOM 2872 O O . LEU A 1 378 ? 5.751 12.877 14.704 1.00 81.56 378 LEU A O 1
ATOM 2876 N N . ASN A 1 379 ? 5.709 11.967 16.751 1.00 76.44 379 ASN A N 1
ATOM 2877 C CA . ASN A 1 379 ? 7.117 11.589 16.697 1.00 76.44 379 ASN A CA 1
ATOM 2878 C C . ASN A 1 379 ? 7.378 10.698 15.483 1.00 76.44 379 ASN A C 1
ATOM 2880 O O . ASN A 1 379 ? 6.687 9.696 15.269 1.00 76.44 379 ASN A O 1
ATOM 2884 N N . ASN A 1 380 ? 8.427 11.062 14.745 1.00 69.69 380 ASN A N 1
ATOM 2885 C CA . ASN A 1 380 ? 8.881 10.435 13.512 1.00 69.69 380 ASN A CA 1
ATOM 2886 C C . ASN A 1 380 ? 7.979 10.646 12.278 1.00 69.69 380 ASN A C 1
ATOM 2888 O O . ASN A 1 380 ? 8.258 10.063 11.232 1.00 69.69 380 ASN A O 1
ATOM 2892 N N . LEU A 1 381 ? 6.923 11.463 12.356 1.00 75.00 381 LEU A N 1
ATOM 2893 C CA . LEU A 1 381 ? 6.126 11.804 11.172 1.00 75.00 381 LEU A CA 1
ATOM 2894 C C . LEU A 1 381 ? 6.989 12.476 10.090 1.00 75.00 381 LEU A C 1
ATOM 2896 O O . LEU A 1 381 ? 6.888 12.097 8.930 1.00 75.00 381 LEU A O 1
ATOM 2900 N N . ASP A 1 382 ? 7.924 13.346 10.466 1.00 74.38 382 ASP A N 1
ATOM 2901 C CA . ASP A 1 382 ? 8.851 13.978 9.517 1.00 74.38 382 ASP A CA 1
ATOM 2902 C C . ASP A 1 382 ? 9.644 12.943 8.691 1.00 74.38 382 ASP A C 1
ATOM 2904 O O . ASP A 1 382 ? 9.811 13.090 7.479 1.00 74.38 382 ASP A O 1
ATOM 2908 N N . ASP A 1 383 ? 10.087 11.847 9.321 1.00 72.12 383 ASP A N 1
ATOM 2909 C CA . ASP A 1 383 ? 10.798 10.756 8.643 1.00 72.12 383 ASP A CA 1
ATOM 2910 C C . ASP A 1 383 ? 9.876 9.971 7.699 1.00 72.12 383 ASP A C 1
ATOM 2912 O O . ASP A 1 383 ? 10.305 9.562 6.614 1.00 72.12 383 ASP A O 1
ATOM 2916 N N . VAL A 1 384 ? 8.610 9.758 8.094 1.00 71.69 384 VAL A N 1
ATOM 2917 C CA . VAL A 1 384 ? 7.566 9.189 7.219 1.00 71.69 384 VAL A CA 1
ATOM 2918 C C . VAL A 1 384 ? 7.445 10.044 5.969 1.00 71.69 384 VAL A C 1
ATOM 2920 O O . VAL A 1 384 ? 7.586 9.536 4.859 1.00 71.69 384 VAL A O 1
ATOM 2923 N N . ILE A 1 385 ? 7.203 11.337 6.156 1.00 75.44 385 ILE A N 1
ATOM 2924 C CA . ILE A 1 385 ? 6.908 12.292 5.092 1.00 75.44 385 ILE A CA 1
ATOM 2925 C C . ILE A 1 385 ? 8.113 12.476 4.172 1.00 75.44 385 ILE A C 1
ATOM 2927 O O . ILE A 1 385 ? 7.968 12.450 2.951 1.00 75.44 385 ILE A O 1
ATOM 2931 N N . SER A 1 386 ? 9.319 12.558 4.731 1.00 77.94 386 SER A N 1
ATOM 2932 C CA . SER A 1 386 ? 10.564 12.628 3.961 1.00 77.94 386 SER A CA 1
ATOM 2933 C C . SER A 1 386 ? 10.752 11.405 3.054 1.00 77.94 386 SER A C 1
ATOM 2935 O O . SER A 1 386 ? 11.058 11.540 1.862 1.00 77.94 386 SER A O 1
ATOM 2937 N N . LYS A 1 387 ? 10.489 10.196 3.572 1.00 74.88 387 LYS A N 1
ATOM 2938 C CA . LYS A 1 387 ? 10.535 8.953 2.782 1.00 74.88 387 LYS A CA 1
ATOM 2939 C C . LYS A 1 387 ? 9.429 8.897 1.732 1.00 74.88 387 LYS A C 1
ATOM 2941 O O . LYS A 1 387 ? 9.711 8.523 0.597 1.00 74.88 387 LYS A O 1
ATOM 2946 N N . MET A 1 388 ? 8.205 9.304 2.078 1.00 75.00 388 MET A N 1
ATOM 2947 C CA . MET A 1 388 ? 7.098 9.397 1.118 1.00 75.00 388 MET A CA 1
ATOM 2948 C C . MET A 1 388 ? 7.463 10.283 -0.062 1.00 75.00 388 MET A C 1
ATOM 2950 O O . MET A 1 388 ? 7.345 9.872 -1.214 1.00 75.00 388 MET A O 1
ATOM 2954 N N . LYS A 1 389 ? 7.944 11.493 0.234 1.00 80.12 389 LYS A N 1
ATOM 2955 C CA . LYS A 1 389 ? 8.359 12.465 -0.770 1.00 80.12 389 LYS A CA 1
ATOM 2956 C C . LYS A 1 389 ? 9.469 11.899 -1.651 1.00 80.12 389 LYS A C 1
ATOM 2958 O O . LYS A 1 389 ? 9.361 11.956 -2.870 1.00 80.12 389 LYS A O 1
ATOM 2963 N N . THR A 1 390 ? 10.500 11.310 -1.047 1.00 80.56 390 THR A N 1
ATOM 2964 C CA . THR A 1 390 ? 11.616 10.703 -1.789 1.00 80.56 390 THR A CA 1
ATOM 2965 C C . THR A 1 390 ? 11.119 9.616 -2.744 1.00 80.56 390 THR A C 1
ATOM 2967 O O . THR A 1 390 ? 11.460 9.630 -3.924 1.00 80.56 390 THR A O 1
ATOM 2970 N N . ASN A 1 391 ? 10.261 8.708 -2.276 1.00 77.25 391 ASN A N 1
ATOM 2971 C CA . ASN A 1 391 ? 9.723 7.640 -3.118 1.00 77.25 391 ASN A CA 1
ATOM 2972 C C . ASN A 1 391 ? 8.805 8.175 -4.224 1.00 77.25 391 ASN A C 1
ATOM 2974 O O . ASN A 1 391 ? 8.859 7.686 -5.353 1.00 77.25 391 ASN A O 1
ATOM 2978 N N . LEU A 1 392 ? 7.976 9.178 -3.913 1.00 78.56 392 LEU A N 1
ATOM 2979 C CA . LEU A 1 392 ? 7.117 9.862 -4.879 1.00 78.56 392 LEU A CA 1
ATOM 2980 C C . LEU A 1 392 ? 7.956 10.477 -6.000 1.00 78.56 392 LEU A C 1
ATOM 2982 O O . LEU A 1 392 ? 7.671 10.258 -7.176 1.00 78.56 392 LEU A O 1
ATOM 2986 N N . ASP A 1 393 ? 9.005 11.206 -5.631 1.00 84.06 393 ASP A N 1
ATOM 2987 C CA . ASP A 1 393 ? 9.920 11.860 -6.558 1.00 84.06 393 ASP A CA 1
ATOM 2988 C C . ASP A 1 393 ? 10.623 10.846 -7.470 1.00 84.06 393 ASP A C 1
ATOM 2990 O O . ASP A 1 393 ? 10.636 11.016 -8.692 1.00 84.06 393 ASP A O 1
ATOM 2994 N N . GLN A 1 394 ? 11.153 9.762 -6.892 1.00 84.81 394 GLN A N 1
ATOM 2995 C CA . GLN A 1 394 ? 11.823 8.683 -7.625 1.00 84.81 394 GLN A CA 1
ATOM 2996 C C . GLN A 1 394 ? 10.878 7.957 -8.584 1.00 84.81 394 GLN A C 1
ATOM 2998 O O . GLN A 1 394 ? 11.228 7.710 -9.740 1.00 84.81 394 GLN A O 1
ATOM 3003 N N . ALA A 1 395 ? 9.665 7.628 -8.140 1.00 79.50 395 ALA A N 1
ATOM 3004 C CA . ALA A 1 395 ? 8.673 6.985 -8.991 1.00 79.50 395 ALA A CA 1
ATOM 3005 C C . ALA A 1 395 ? 8.222 7.913 -10.124 1.00 79.50 395 ALA A C 1
ATOM 3007 O O . ALA A 1 395 ? 8.099 7.475 -11.271 1.00 79.50 395 ALA A O 1
ATOM 3008 N N . LEU A 1 396 ? 8.025 9.201 -9.828 1.00 82.88 396 LEU A N 1
ATOM 3009 C CA . LEU A 1 396 ? 7.611 10.195 -10.810 1.00 82.88 396 LEU A CA 1
ATOM 3010 C C . LEU A 1 396 ? 8.670 10.378 -11.896 1.00 82.88 396 LEU A C 1
ATOM 3012 O O . LEU A 1 396 ? 8.355 10.229 -13.079 1.00 82.88 396 LEU A O 1
ATOM 3016 N N . ILE A 1 397 ? 9.928 10.633 -11.521 1.00 86.12 397 ILE A N 1
ATOM 3017 C CA . ILE A 1 397 ? 11.001 10.834 -12.500 1.00 86.12 397 ILE A CA 1
ATOM 3018 C C . ILE A 1 397 ? 11.245 9.573 -13.340 1.00 86.12 397 ILE A C 1
ATOM 3020 O O . ILE A 1 397 ? 11.490 9.661 -14.547 1.00 86.12 397 ILE A O 1
ATOM 3024 N N . TRP A 1 398 ? 11.092 8.387 -12.748 1.00 86.19 398 TRP A N 1
ATOM 3025 C CA . TRP A 1 398 ? 11.241 7.128 -13.469 1.00 86.19 398 TRP A CA 1
ATOM 3026 C C . TRP A 1 398 ? 10.114 6.874 -14.468 1.00 86.19 398 TRP A C 1
ATOM 3028 O O . TRP A 1 398 ? 10.358 6.492 -15.615 1.00 86.19 398 TRP A O 1
ATOM 3038 N N . GLN A 1 399 ? 8.867 7.147 -14.082 1.00 79.75 399 GLN A N 1
ATOM 3039 C CA . GLN A 1 399 ? 7.738 7.045 -15.002 1.00 79.75 399 GLN A CA 1
ATOM 3040 C C . GLN A 1 399 ? 7.807 8.113 -16.100 1.00 79.75 399 GLN A C 1
ATOM 3042 O O . GLN A 1 399 ? 7.481 7.822 -17.253 1.00 79.75 399 GLN A O 1
ATOM 3047 N N . MET A 1 400 ? 8.318 9.312 -15.800 1.00 83.38 400 MET A N 1
ATOM 3048 C CA . MET A 1 400 ? 8.616 10.321 -16.819 1.00 83.38 400 MET A CA 1
ATOM 3049 C C . MET A 1 400 ? 9.646 9.803 -17.833 1.00 83.38 400 MET A C 1
ATOM 3051 O O . MET A 1 400 ? 9.453 9.951 -19.044 1.00 83.38 400 MET A O 1
ATOM 3055 N N . ALA A 1 401 ? 10.711 9.143 -17.367 1.00 84.88 401 ALA A N 1
ATOM 3056 C CA . ALA A 1 401 ? 11.711 8.525 -18.235 1.00 84.88 401 ALA A CA 1
ATOM 3057 C C . ALA A 1 401 ? 11.091 7.444 -19.135 1.00 84.88 401 ALA A C 1
ATOM 3059 O O . ALA A 1 401 ? 11.303 7.442 -20.352 1.00 84.88 401 ALA A O 1
ATOM 3060 N N . ARG A 1 402 ? 10.263 6.562 -18.571 1.00 82.38 402 ARG A N 1
ATOM 3061 C CA . ARG A 1 402 ? 9.560 5.521 -19.332 1.00 82.38 402 ARG A CA 1
ATOM 3062 C C . ARG A 1 402 ? 8.616 6.126 -20.375 1.00 82.38 402 ARG A C 1
ATOM 3064 O O . ARG A 1 402 ? 8.758 5.830 -21.557 1.00 82.38 402 ARG A O 1
ATOM 3071 N N . GLN A 1 403 ? 7.700 7.005 -19.974 1.00 78.44 403 GLN A N 1
ATOM 3072 C CA . GLN A 1 403 ? 6.573 7.413 -20.823 1.00 78.44 403 GLN A CA 1
ATOM 3073 C C . GLN A 1 403 ? 6.883 8.543 -21.809 1.00 78.44 403 GLN A C 1
ATOM 3075 O O . GLN A 1 403 ? 6.373 8.534 -22.931 1.00 78.44 403 GLN A O 1
ATOM 3080 N N . PHE A 1 404 ? 7.749 9.492 -21.444 1.00 78.00 404 PHE A N 1
ATOM 3081 C CA . PHE A 1 404 ? 8.097 10.618 -22.323 1.00 78.00 404 PHE A CA 1
ATOM 3082 C C . PHE A 1 404 ? 9.373 10.360 -23.130 1.00 78.00 404 PHE A C 1
ATOM 3084 O O . PHE A 1 404 ? 9.506 10.843 -24.258 1.00 78.00 404 PHE A O 1
ATOM 3091 N N . ARG A 1 405 ? 10.328 9.593 -22.585 1.00 79.75 405 ARG A N 1
ATOM 3092 C CA . ARG A 1 405 ? 11.606 9.287 -23.258 1.00 79.75 405 ARG A CA 1
ATOM 3093 C C . ARG A 1 405 ? 11.680 7.870 -23.823 1.00 79.75 405 ARG A C 1
ATOM 3095 O O . ARG A 1 405 ? 12.598 7.583 -24.595 1.00 79.75 405 ARG A O 1
ATOM 3102 N N . GLY A 1 406 ? 10.703 7.010 -23.530 1.00 79.94 406 GLY A N 1
ATOM 3103 C CA . GLY A 1 406 ? 10.734 5.614 -23.961 1.00 79.94 406 GLY A CA 1
ATOM 3104 C C . GLY A 1 406 ? 11.942 4.896 -23.372 1.00 79.94 406 GLY A C 1
ATOM 3105 O O . GLY A 1 406 ? 12.667 4.239 -24.119 1.00 79.94 406 GLY A O 1
ATOM 3106 N N . ALA A 1 407 ? 12.232 5.135 -22.089 1.00 85.62 407 ALA A N 1
ATOM 3107 C CA . ALA A 1 407 ? 13.343 4.489 -21.407 1.00 85.62 407 ALA A CA 1
ATOM 3108 C C . ALA A 1 407 ? 13.097 2.981 -21.261 1.00 85.62 407 ALA A C 1
ATOM 3110 O O . ALA A 1 407 ? 11.969 2.551 -21.010 1.00 85.62 407 ALA A O 1
ATOM 3111 N N . TYR A 1 408 ? 14.156 2.195 -21.426 1.00 87.56 408 TYR A N 1
ATOM 3112 C CA . TYR A 1 408 ? 14.148 0.743 -21.264 1.00 87.56 408 TYR A CA 1
ATOM 3113 C C . TYR A 1 408 ? 15.523 0.265 -20.786 1.00 87.56 408 TYR A C 1
ATOM 3115 O O . TYR A 1 408 ? 16.539 0.934 -21.012 1.00 87.56 408 TYR A O 1
ATOM 3123 N N . VAL A 1 409 ? 15.554 -0.896 -20.135 1.00 90.75 409 VAL A N 1
ATOM 3124 C CA . VAL A 1 409 ? 16.787 -1.506 -19.624 1.00 90.75 409 VAL A CA 1
ATOM 3125 C C . VAL A 1 409 ? 17.313 -2.537 -20.611 1.00 90.75 409 VAL A C 1
ATOM 3127 O O . VAL A 1 409 ? 16.552 -3.267 -21.243 1.00 90.75 409 VAL A O 1
ATOM 3130 N N . VAL A 1 410 ? 18.633 -2.614 -20.737 1.00 90.19 410 VAL A N 1
ATOM 3131 C CA . VAL A 1 410 ? 19.330 -3.623 -21.530 1.00 90.19 410 VAL A CA 1
ATOM 3132 C C . VAL A 1 410 ? 20.165 -4.508 -20.621 1.00 90.19 410 VAL A C 1
ATOM 3134 O O . VAL A 1 410 ? 21.041 -4.035 -19.899 1.00 90.19 410 VAL A O 1
ATOM 3137 N N . VAL A 1 411 ? 19.928 -5.811 -20.699 1.00 93.75 411 VAL A N 1
ATOM 3138 C CA . VAL A 1 411 ? 20.772 -6.832 -20.083 1.00 93.75 411 VAL A CA 1
ATOM 3139 C C . VAL A 1 411 ? 21.913 -7.169 -21.044 1.00 93.75 411 VAL A C 1
ATOM 3141 O O . VAL A 1 411 ? 21.679 -7.661 -22.152 1.00 93.75 411 VAL A O 1
ATOM 3144 N N . ARG A 1 412 ? 23.144 -6.886 -20.612 1.00 90.06 412 ARG A N 1
ATOM 3145 C CA . ARG A 1 412 ? 24.399 -7.022 -21.363 1.00 90.06 412 ARG A CA 1
ATOM 3146 C C . ARG A 1 412 ? 25.281 -8.082 -20.706 1.00 90.06 412 ARG A C 1
ATOM 3148 O O . ARG A 1 412 ? 26.090 -7.776 -19.829 1.00 90.06 412 ARG A O 1
ATOM 3155 N N . ASP A 1 413 ? 25.127 -9.326 -21.143 1.00 89.12 413 ASP A N 1
ATOM 3156 C CA . ASP A 1 413 ? 25.978 -10.440 -20.692 1.00 89.12 413 ASP A CA 1
ATOM 3157 C C . ASP A 1 413 ? 27.343 -10.444 -21.412 1.00 89.12 413 ASP A C 1
ATOM 3159 O O . ASP A 1 413 ? 28.282 -11.106 -20.980 1.00 89.12 413 ASP A O 1
ATOM 3163 N N . ASP A 1 414 ? 27.464 -9.707 -22.521 1.00 85.19 414 ASP A N 1
ATOM 3164 C CA . ASP A 1 414 ? 28.675 -9.609 -23.339 1.00 85.19 414 ASP A CA 1
ATOM 3165 C C . ASP A 1 414 ? 29.688 -8.578 -22.826 1.00 85.19 414 ASP A C 1
ATOM 3167 O O . ASP A 1 414 ? 30.851 -8.598 -23.231 1.00 85.19 414 ASP A O 1
ATOM 3171 N N . LEU A 1 415 ? 29.255 -7.650 -21.969 1.00 87.06 415 LEU A N 1
ATOM 3172 C CA . LEU A 1 415 ? 30.092 -6.551 -21.508 1.00 87.06 415 LEU A CA 1
ATOM 3173 C C . LEU A 1 415 ? 30.868 -6.969 -20.248 1.00 87.06 415 LEU A C 1
ATOM 3175 O O . LEU A 1 415 ? 30.239 -7.233 -19.226 1.00 87.06 415 LEU A O 1
ATOM 3179 N N . PRO A 1 416 ? 32.213 -7.006 -20.268 1.00 89.25 416 PRO A N 1
ATOM 3180 C CA . PRO A 1 416 ? 32.987 -7.375 -19.088 1.00 89.25 416 PRO A CA 1
ATOM 3181 C C . PRO A 1 416 ? 32.935 -6.276 -18.014 1.00 89.25 416 PRO A C 1
ATOM 3183 O O . PRO A 1 416 ? 32.682 -5.103 -18.306 1.00 89.25 416 PRO A O 1
ATOM 3186 N N . VAL A 1 417 ? 33.193 -6.657 -16.758 1.00 93.25 417 VAL A N 1
ATOM 3187 C CA . VAL A 1 417 ? 33.060 -5.780 -15.578 1.00 93.25 417 VAL A CA 1
ATOM 3188 C C . VAL A 1 417 ? 33.847 -4.469 -15.696 1.00 93.25 417 VAL A C 1
ATOM 3190 O O . VAL A 1 417 ? 33.341 -3.415 -15.323 1.00 93.25 417 VAL A O 1
ATOM 3193 N N . ASP A 1 418 ? 35.043 -4.495 -16.291 1.00 92.69 418 ASP A N 1
ATOM 3194 C CA . ASP A 1 418 ? 35.902 -3.319 -16.491 1.00 92.69 418 ASP A CA 1
ATOM 3195 C C . ASP A 1 418 ? 35.341 -2.322 -17.522 1.00 92.69 418 ASP A C 1
ATOM 3197 O O . ASP A 1 418 ? 35.793 -1.177 -17.606 1.00 92.69 418 ASP A O 1
ATOM 3201 N N . LYS A 1 419 ? 34.338 -2.742 -18.301 1.00 89.62 419 LYS A N 1
ATOM 3202 C CA . LYS A 1 419 ? 33.629 -1.924 -19.294 1.00 89.62 419 LYS A CA 1
ATOM 3203 C C . LYS A 1 419 ? 32.230 -1.499 -18.836 1.00 89.62 419 LYS A C 1
ATOM 3205 O O . LYS A 1 419 ? 31.651 -0.603 -19.449 1.00 89.62 419 LYS A O 1
ATOM 3210 N N . CYS A 1 420 ? 31.702 -2.077 -17.757 1.00 91.25 420 CYS A N 1
ATOM 3211 C CA . CYS A 1 420 ? 30.430 -1.694 -17.136 1.00 91.25 420 CYS A CA 1
ATOM 3212 C C . CYS A 1 420 ? 30.630 -0.560 -16.110 1.00 91.25 420 CYS A C 1
ATOM 3214 O O . CYS A 1 420 ? 30.407 -0.724 -14.911 1.00 91.25 420 CYS A O 1
ATOM 3216 N N . THR A 1 421 ? 31.148 0.576 -16.577 1.00 89.62 421 THR A N 1
ATOM 3217 C CA . THR A 1 421 ? 31.590 1.697 -15.725 1.00 89.62 421 THR A CA 1
ATOM 3218 C C . THR A 1 421 ? 30.920 3.028 -16.066 1.00 89.62 421 THR A C 1
ATOM 3220 O O . THR A 1 421 ? 31.246 4.060 -15.483 1.00 89.62 421 THR A O 1
ATOM 3223 N N . ASN A 1 422 ? 29.982 3.032 -17.013 1.00 87.81 422 ASN A N 1
ATOM 3224 C CA . ASN A 1 422 ? 29.305 4.241 -17.464 1.00 87.81 422 ASN A CA 1
ATOM 3225 C C . ASN A 1 422 ? 28.204 4.647 -16.460 1.00 87.81 422 ASN A C 1
ATOM 3227 O O . ASN A 1 422 ? 27.591 3.775 -15.841 1.00 87.81 422 ASN A O 1
ATOM 3231 N N . PRO A 1 423 ? 27.881 5.945 -16.321 1.00 88.19 423 PRO A N 1
ATOM 3232 C CA . PRO A 1 423 ? 26.734 6.385 -15.528 1.00 88.19 423 PRO A CA 1
ATOM 3233 C C . PRO A 1 423 ? 25.412 5.677 -15.842 1.00 88.19 423 PRO A C 1
ATOM 3235 O O . PRO A 1 423 ? 24.618 5.472 -14.935 1.00 88.19 423 PRO A O 1
ATOM 3238 N N . ASN A 1 424 ? 25.182 5.247 -17.082 1.00 87.94 424 ASN A N 1
ATOM 3239 C CA . ASN A 1 424 ? 23.951 4.556 -17.487 1.00 87.94 424 ASN A CA 1
ATOM 3240 C C . ASN A 1 424 ? 23.900 3.079 -17.084 1.00 87.94 424 ASN A C 1
ATOM 3242 O O . ASN A 1 424 ? 22.846 2.461 -17.196 1.00 87.94 424 ASN A O 1
ATOM 3246 N N . ASN A 1 425 ? 25.015 2.500 -16.632 1.00 91.31 425 ASN A N 1
ATOM 3247 C CA . ASN A 1 425 ? 25.077 1.073 -16.370 1.00 91.31 425 ASN A CA 1
ATOM 3248 C C . ASN A 1 425 ? 25.573 0.711 -14.973 1.00 91.31 425 ASN A C 1
ATOM 3250 O O . ASN A 1 425 ? 26.253 1.481 -14.289 1.00 91.31 425 ASN A O 1
ATOM 3254 N N . ALA A 1 426 ? 25.178 -0.473 -14.524 1.00 94.88 426 ALA A N 1
ATOM 3255 C CA . ALA A 1 426 ? 25.570 -1.046 -13.250 1.00 94.88 426 ALA A CA 1
ATOM 3256 C C . ALA A 1 426 ? 25.891 -2.528 -13.405 1.00 94.88 426 ALA A C 1
ATOM 3258 O O . ALA A 1 426 ? 25.187 -3.275 -14.086 1.00 94.88 426 ALA A O 1
ATOM 3259 N N . TRP A 1 427 ? 26.958 -2.954 -12.736 1.00 96.69 427 TRP A N 1
ATOM 3260 C CA . TRP A 1 427 ? 27.373 -4.345 -12.725 1.00 96.69 427 TRP A CA 1
ATOM 3261 C C . TRP A 1 427 ? 26.586 -5.145 -11.687 1.00 96.69 427 TRP A C 1
ATOM 3263 O O . TRP A 1 427 ? 26.593 -4.820 -10.499 1.00 96.69 427 TRP A O 1
ATOM 3273 N N . GLU A 1 428 ? 25.952 -6.233 -12.118 1.00 96.00 428 GLU A N 1
ATOM 3274 C CA . GLU A 1 428 ? 25.298 -7.191 -11.238 1.00 96.00 428 GLU A CA 1
ATOM 3275 C C . GLU A 1 428 ? 26.203 -8.407 -11.013 1.00 96.00 428 GLU A C 1
ATOM 3277 O O . GLU A 1 428 ? 26.188 -9.376 -11.774 1.00 96.00 428 GLU A O 1
ATOM 3282 N N . ALA A 1 429 ? 26.975 -8.370 -9.924 1.00 94.38 429 ALA A N 1
ATOM 3283 C CA . ALA A 1 429 ? 27.966 -9.400 -9.613 1.00 94.38 429 ALA A CA 1
ATOM 3284 C C . ALA A 1 429 ? 27.366 -10.814 -9.516 1.00 94.38 429 ALA A C 1
ATOM 3286 O O . ALA A 1 429 ? 27.921 -11.754 -10.078 1.00 94.38 429 ALA A O 1
ATOM 3287 N N . ASN A 1 430 ? 26.202 -10.956 -8.874 1.00 92.75 430 ASN A N 1
ATOM 3288 C CA . ASN A 1 430 ? 25.572 -12.257 -8.619 1.00 92.75 430 ASN A CA 1
ATOM 3289 C C . ASN A 1 430 ? 25.161 -13.004 -9.896 1.00 92.75 430 ASN A C 1
ATOM 3291 O O . ASN A 1 430 ? 25.106 -14.230 -9.896 1.00 92.75 430 ASN A O 1
ATOM 3295 N N . LYS A 1 431 ? 24.859 -12.273 -10.975 1.00 93.56 431 LYS A N 1
ATOM 3296 C CA . LYS A 1 431 ? 24.459 -12.837 -12.273 1.00 93.56 431 LYS A CA 1
ATOM 3297 C C . LYS A 1 431 ? 25.514 -12.616 -13.364 1.00 93.56 431 LYS A C 1
ATOM 3299 O O . LYS A 1 431 ? 25.264 -12.968 -14.510 1.00 93.56 431 LYS A O 1
ATOM 3304 N N . ASN A 1 432 ? 26.681 -12.070 -13.002 1.00 93.94 432 ASN A N 1
ATOM 3305 C CA . ASN A 1 432 ? 27.810 -11.793 -13.893 1.00 93.94 432 ASN A CA 1
ATOM 3306 C C . ASN A 1 432 ? 27.393 -11.078 -15.192 1.00 93.94 432 ASN A C 1
ATOM 3308 O O . ASN A 1 432 ? 27.712 -11.528 -16.293 1.00 93.94 432 ASN A O 1
ATOM 3312 N N . ARG A 1 433 ? 26.635 -9.987 -15.054 1.00 94.00 433 ARG A N 1
ATOM 3313 C CA . ARG A 1 433 ? 26.079 -9.236 -16.186 1.00 94.00 433 ARG A CA 1
ATOM 3314 C C . ARG A 1 433 ? 26.051 -7.741 -15.915 1.00 94.00 433 ARG A C 1
ATOM 3316 O O . ARG A 1 433 ? 25.963 -7.309 -14.765 1.00 94.00 433 ARG A O 1
ATOM 3323 N N . CYS A 1 434 ? 26.084 -6.951 -16.979 1.00 94.88 434 CYS A N 1
ATOM 3324 C CA . CYS A 1 434 ? 25.916 -5.507 -16.909 1.00 94.88 434 CYS A CA 1
ATOM 3325 C C . CYS A 1 434 ? 24.465 -5.131 -17.239 1.00 94.88 434 CYS A C 1
ATOM 3327 O O . CYS A 1 434 ? 23.891 -5.639 -18.202 1.00 94.88 434 CYS A O 1
ATOM 3329 N N . LEU A 1 435 ? 23.866 -4.250 -16.443 1.00 94.75 435 LEU A N 1
ATOM 3330 C CA . LEU A 1 435 ? 22.540 -3.685 -16.693 1.00 94.75 435 LEU A CA 1
ATOM 3331 C C . LEU A 1 435 ? 22.720 -2.251 -17.178 1.00 94.75 435 LEU A C 1
ATOM 3333 O O . LEU A 1 435 ? 23.414 -1.489 -16.517 1.00 94.75 435 LEU A O 1
ATOM 3337 N N . ASP A 1 436 ? 22.131 -1.894 -18.311 1.00 90.25 436 ASP A N 1
ATOM 3338 C CA . ASP A 1 436 ? 22.276 -0.583 -18.958 1.00 90.25 436 ASP A CA 1
ATOM 3339 C C . ASP A 1 436 ? 20.901 0.069 -19.150 1.00 90.25 436 ASP A C 1
ATOM 3341 O O . ASP A 1 436 ? 19.902 -0.643 -19.250 1.00 90.25 436 ASP A O 1
ATOM 3345 N N . ILE A 1 437 ? 20.826 1.398 -19.224 1.00 88.75 437 ILE A N 1
ATOM 3346 C CA . ILE A 1 437 ? 19.580 2.125 -19.509 1.00 88.75 437 ILE A CA 1
ATOM 3347 C C . ILE A 1 437 ? 19.727 3.027 -20.727 1.00 88.75 437 ILE A C 1
ATOM 3349 O O . ILE A 1 437 ? 20.691 3.780 -20.874 1.00 88.75 437 ILE A O 1
ATOM 3353 N N . LEU A 1 438 ? 18.730 2.971 -21.605 1.00 83.69 438 LEU A N 1
ATOM 3354 C CA . LEU A 1 438 ? 18.708 3.707 -22.863 1.00 83.69 438 LEU A CA 1
ATOM 3355 C C . LEU A 1 438 ? 17.358 4.361 -23.100 1.00 83.69 438 LEU A C 1
ATOM 3357 O O . LEU A 1 438 ? 16.345 3.947 -22.541 1.00 83.69 438 LEU A O 1
ATOM 3361 N N . ALA A 1 439 ? 17.337 5.347 -23.996 1.00 79.94 439 ALA A N 1
ATOM 3362 C CA . ALA A 1 439 ? 16.110 5.965 -24.470 1.00 79.94 439 ALA A CA 1
ATOM 3363 C C . ALA A 1 439 ? 15.833 5.571 -25.926 1.00 79.94 439 ALA A C 1
ATOM 3365 O O . ALA A 1 439 ? 16.657 5.746 -26.825 1.00 79.94 439 ALA A O 1
ATOM 3366 N N . TRP A 1 440 ? 14.626 5.074 -26.184 1.00 72.38 440 TRP A N 1
ATOM 3367 C CA . TRP A 1 440 ? 14.133 4.855 -27.544 1.00 72.38 440 TRP A CA 1
ATOM 3368 C C . TRP A 1 440 ? 13.779 6.177 -28.246 1.00 72.38 440 TRP A C 1
ATOM 3370 O O . TRP A 1 440 ? 13.877 6.278 -29.474 1.00 72.38 440 TRP A O 1
ATOM 3380 N N . TYR A 1 441 ? 13.354 7.198 -27.489 1.00 65.81 441 TYR A N 1
ATOM 3381 C CA . TYR A 1 441 ? 12.752 8.418 -28.026 1.00 65.81 441 TYR A CA 1
ATOM 3382 C C . TYR A 1 441 ? 13.539 9.708 -27.688 1.00 65.81 441 TYR A C 1
ATOM 3384 O O . TYR A 1 441 ? 13.952 9.895 -26.537 1.00 65.81 441 TYR A O 1
ATOM 3392 N N . PRO A 1 442 ? 13.712 10.636 -28.666 1.00 56.19 442 PRO A N 1
ATOM 3393 C CA . PRO A 1 442 ? 13.241 10.575 -30.059 1.00 56.19 442 PRO A CA 1
ATOM 3394 C C . PRO A 1 442 ? 14.121 9.716 -30.992 1.00 56.19 442 PRO A C 1
ATOM 3396 O O . PRO A 1 442 ? 15.228 10.101 -31.351 1.00 56.19 442 PRO A O 1
ATOM 3399 N N . LYS A 1 443 ? 13.577 8.557 -31.411 1.00 58.75 443 LYS A N 1
ATOM 3400 C CA . LYS A 1 443 ? 13.983 7.580 -32.457 1.00 58.75 443 LYS A CA 1
ATOM 3401 C C . LYS A 1 443 ? 15.446 7.090 -32.496 1.00 58.75 443 LYS A C 1
ATOM 3403 O O . LYS A 1 443 ? 15.766 6.183 -33.269 1.00 58.75 443 LYS A O 1
ATOM 3408 N N . LYS A 1 444 ? 16.353 7.631 -31.683 1.00 60.38 444 LYS A N 1
ATOM 3409 C CA . LYS A 1 444 ? 17.765 7.240 -31.618 1.00 60.38 444 LYS A CA 1
ATOM 3410 C C . LYS A 1 444 ? 18.043 6.462 -30.336 1.00 60.38 444 LYS A C 1
ATOM 3412 O O . LYS A 1 444 ? 18.531 7.018 -29.372 1.00 60.38 444 LYS A O 1
ATOM 3417 N N . VAL A 1 445 ? 17.833 5.154 -30.410 1.00 61.09 445 VAL A N 1
ATOM 3418 C CA . VAL A 1 445 ? 18.224 4.118 -29.428 1.00 61.09 445 VAL A CA 1
ATOM 3419 C C . VAL A 1 445 ? 19.647 4.260 -28.851 1.00 61.09 445 VAL A C 1
ATOM 3421 O O . VAL A 1 445 ? 19.920 3.744 -27.778 1.00 61.09 445 VAL A O 1
ATOM 3424 N N . SER A 1 446 ? 20.567 4.925 -29.566 1.00 57.66 446 SER A N 1
ATOM 3425 C CA . SER A 1 446 ? 21.935 5.197 -29.100 1.00 57.66 446 SER A CA 1
ATOM 3426 C C . SER A 1 446 ? 22.049 6.396 -28.158 1.00 57.66 446 SER A C 1
ATOM 3428 O O . SER A 1 446 ? 23.138 6.670 -27.661 1.00 57.66 446 SER A O 1
ATOM 3430 N N . GLN A 1 447 ? 20.971 7.153 -27.950 1.00 63.44 447 GLN A N 1
ATOM 3431 C CA . GLN A 1 447 ? 20.967 8.256 -27.004 1.00 63.44 447 GLN A CA 1
ATOM 3432 C C . GLN A 1 447 ? 20.602 7.746 -25.618 1.00 63.44 447 GLN A C 1
ATOM 3434 O O . GLN A 1 447 ? 19.612 7.040 -25.420 1.00 63.44 447 GLN A O 1
ATOM 3439 N N . THR A 1 448 ? 21.415 8.149 -24.656 1.00 66.69 448 THR A N 1
ATOM 3440 C CA . THR A 1 448 ? 21.132 7.964 -23.243 1.00 66.69 448 THR A CA 1
ATOM 3441 C C . THR A 1 448 ? 20.044 8.951 -22.818 1.00 66.69 448 THR A C 1
ATOM 3443 O O . THR A 1 448 ? 19.761 9.952 -23.492 1.00 66.69 448 THR A O 1
ATOM 3446 N N . LEU A 1 449 ? 19.378 8.637 -21.716 1.00 70.44 449 LEU A N 1
ATOM 3447 C CA . LEU A 1 449 ? 18.406 9.522 -21.090 1.00 70.44 449 LEU A CA 1
ATOM 3448 C C . LEU A 1 449 ? 19.151 10.755 -20.548 1.00 70.44 449 LEU A C 1
ATOM 3450 O O . LEU A 1 449 ? 20.093 10.581 -19.793 1.00 70.44 449 LEU A O 1
ATOM 3454 N N . GLY A 1 450 ? 18.802 11.976 -20.973 1.00 66.44 450 GLY A N 1
ATOM 3455 C CA . GLY A 1 450 ? 19.479 13.221 -20.547 1.00 66.44 450 GLY A CA 1
ATOM 3456 C C . GLY A 1 450 ? 20.925 13.399 -21.053 1.00 66.44 450 GLY A C 1
ATOM 3457 O O . GLY A 1 450 ? 21.253 14.402 -21.669 1.00 66.44 450 GLY A O 1
ATOM 3458 N N . GLY A 1 451 ? 21.781 12.389 -20.937 1.00 74.19 451 GLY A N 1
ATOM 3459 C CA . GLY A 1 451 ? 23.226 12.466 -21.145 1.00 74.19 451 GLY A CA 1
ATOM 3460 C C . GLY A 1 451 ? 23.948 11.885 -19.928 1.00 74.19 451 GLY A C 1
ATOM 3461 O O . GLY A 1 451 ? 23.333 11.640 -18.900 1.00 74.19 451 GLY A O 1
ATOM 3462 N N . ASN A 1 452 ? 25.261 11.646 -20.008 1.00 79.56 452 ASN A N 1
ATOM 3463 C CA . ASN A 1 452 ? 25.979 11.003 -18.893 1.00 79.56 452 ASN A CA 1
ATOM 3464 C C . ASN A 1 452 ? 25.932 11.824 -17.593 1.00 79.56 452 ASN A C 1
ATOM 3466 O O . ASN A 1 452 ? 25.698 11.253 -16.537 1.00 79.56 452 ASN A O 1
ATOM 3470 N N . LYS A 1 453 ? 26.108 13.151 -17.679 1.00 81.94 453 LYS A N 1
ATOM 3471 C CA . LYS A 1 453 ? 26.042 14.045 -16.510 1.00 81.94 453 LYS A CA 1
ATOM 3472 C C . LYS A 1 453 ? 24.644 14.107 -15.899 1.00 81.94 453 LYS A C 1
ATOM 3474 O O . LYS A 1 453 ? 24.508 14.131 -14.686 1.00 81.94 453 LYS A O 1
ATOM 3479 N N . ASP A 1 454 ? 23.619 14.096 -16.744 1.00 83.38 454 ASP A N 1
ATOM 3480 C CA . ASP A 1 454 ? 22.228 14.120 -16.297 1.00 83.38 454 ASP A CA 1
ATOM 3481 C C . ASP A 1 454 ? 21.857 12.812 -15.592 1.00 83.38 454 ASP A C 1
ATOM 3483 O O . ASP A 1 454 ? 21.095 12.800 -14.635 1.00 83.38 454 ASP A O 1
ATOM 3487 N N . MET A 1 455 ? 22.451 11.700 -16.017 1.00 85.69 455 MET A N 1
ATOM 3488 C CA . MET A 1 455 ? 22.262 10.408 -15.364 1.00 85.69 455 MET A CA 1
ATOM 3489 C C . MET A 1 455 ? 23.032 10.310 -14.054 1.00 85.69 455 MET A C 1
ATOM 3491 O O . MET A 1 455 ? 22.492 9.793 -13.087 1.00 85.69 455 MET A O 1
ATOM 3495 N N . GLU A 1 456 ? 24.244 10.863 -13.974 1.00 87.25 456 GLU A N 1
ATOM 3496 C CA . GLU A 1 456 ? 24.934 11.044 -12.689 1.00 87.25 456 GLU A CA 1
ATOM 3497 C C . GLU A 1 456 ? 24.058 11.840 -11.714 1.00 87.25 456 GLU A C 1
ATOM 3499 O O . GLU A 1 456 ? 23.819 11.361 -10.609 1.00 87.25 456 GLU A O 1
ATOM 3504 N N . ALA A 1 457 ? 23.502 12.971 -12.160 1.00 86.31 457 ALA A N 1
ATOM 3505 C CA . ALA A 1 457 ? 22.580 13.787 -11.374 1.00 86.31 457 ALA A CA 1
ATOM 3506 C C . ALA A 1 457 ? 21.272 13.051 -11.030 1.00 86.31 457 ALA A C 1
ATOM 3508 O O . ALA A 1 457 ? 20.754 13.212 -9.931 1.00 86.31 457 ALA A O 1
ATOM 3509 N N . LEU A 1 458 ? 20.744 12.190 -11.906 1.00 88.19 458 LEU A N 1
ATOM 3510 C CA . LEU A 1 458 ? 19.600 11.333 -11.578 1.00 88.19 458 LEU A CA 1
ATOM 3511 C C . LEU A 1 458 ? 19.914 10.425 -10.381 1.00 88.19 458 LEU A C 1
ATOM 3513 O O . LEU A 1 458 ? 19.114 10.318 -9.456 1.00 88.19 458 LEU A O 1
ATOM 3517 N N . TRP A 1 459 ? 21.086 9.792 -10.374 1.00 90.06 459 TRP A N 1
ATOM 3518 C CA . TRP A 1 459 ? 21.483 8.892 -9.291 1.00 90.06 459 TRP A CA 1
ATOM 3519 C C . TRP A 1 459 ? 21.803 9.642 -7.998 1.00 90.06 459 TRP A C 1
ATOM 3521 O O . TRP A 1 459 ? 21.425 9.182 -6.922 1.00 90.06 459 TRP A O 1
ATOM 3531 N N . THR A 1 460 ? 22.473 10.794 -8.087 1.00 89.00 460 THR A N 1
ATOM 3532 C CA . THR A 1 460 ? 22.909 11.556 -6.909 1.00 89.00 460 THR A CA 1
ATOM 3533 C C . THR A 1 460 ? 21.818 12.457 -6.351 1.00 89.00 460 THR A C 1
ATOM 3535 O O . THR A 1 460 ? 21.515 12.382 -5.163 1.00 89.00 460 THR A O 1
ATOM 3538 N N . ASP A 1 461 ? 21.206 13.289 -7.189 1.00 87.00 461 ASP A N 1
ATOM 3539 C CA . ASP A 1 461 ? 20.339 14.388 -6.748 1.00 87.00 461 ASP A CA 1
ATOM 3540 C C . ASP A 1 461 ? 18.941 13.882 -6.369 1.00 87.00 461 ASP A C 1
ATOM 3542 O O . ASP A 1 461 ? 18.269 14.488 -5.537 1.00 87.00 461 ASP A O 1
ATOM 3546 N N . TRP A 1 462 ? 18.525 12.743 -6.935 1.00 86.38 462 TRP A N 1
ATOM 3547 C CA . TRP A 1 462 ? 17.266 12.058 -6.608 1.00 86.38 462 TRP A CA 1
ATOM 3548 C C . TRP A 1 462 ? 17.466 10.811 -5.737 1.00 86.38 462 TRP A C 1
ATOM 3550 O O . TRP A 1 462 ? 16.516 10.063 -5.495 1.00 86.38 462 TRP A O 1
ATOM 3560 N N . ASN A 1 463 ? 18.693 10.591 -5.250 1.00 87.19 463 ASN A N 1
ATOM 3561 C CA . ASN A 1 463 ? 19.063 9.498 -4.348 1.00 87.19 463 ASN A CA 1
ATOM 3562 C C . ASN A 1 463 ? 18.624 8.104 -4.847 1.00 87.19 463 ASN A C 1
ATOM 3564 O O . ASN A 1 463 ? 18.157 7.262 -4.078 1.00 87.19 463 ASN A O 1
ATOM 3568 N N . MET A 1 464 ? 18.712 7.874 -6.157 1.00 86.69 464 MET A N 1
ATOM 3569 C CA . MET A 1 464 ? 18.302 6.617 -6.776 1.00 86.69 464 MET A CA 1
ATOM 3570 C C . MET A 1 464 ? 19.455 5.606 -6.734 1.00 86.69 464 MET A C 1
ATOM 3572 O O . MET A 1 464 ? 20.504 5.830 -7.343 1.00 86.69 464 MET A O 1
ATOM 3576 N N . ASP A 1 465 ? 19.258 4.457 -6.074 1.00 88.44 465 ASP A N 1
ATOM 3577 C CA . ASP A 1 465 ? 20.220 3.347 -6.140 1.00 88.44 465 ASP A CA 1
ATOM 3578 C C . ASP A 1 465 ? 20.269 2.802 -7.569 1.00 88.44 465 ASP A C 1
ATOM 3580 O O . ASP A 1 465 ? 19.380 2.066 -7.999 1.00 88.44 465 ASP A O 1
ATOM 3584 N N . LYS A 1 466 ? 21.324 3.146 -8.309 1.00 91.38 466 LYS A N 1
ATOM 3585 C CA . LYS A 1 466 ? 21.501 2.746 -9.706 1.00 91.38 466 LYS A CA 1
ATOM 3586 C C . LYS A 1 466 ? 21.363 1.233 -9.907 1.00 91.38 466 LYS A C 1
ATOM 3588 O O . LYS A 1 466 ? 20.677 0.806 -10.832 1.00 91.38 466 LYS A O 1
ATOM 3593 N N . LEU A 1 467 ? 22.003 0.404 -9.077 1.00 92.81 467 LEU A N 1
ATOM 3594 C CA . LEU A 1 467 ? 21.959 -1.048 -9.280 1.00 92.81 467 LEU A CA 1
ATOM 3595 C C . LEU A 1 467 ? 20.612 -1.620 -8.846 1.00 92.81 467 LEU A C 1
ATOM 3597 O O . LEU A 1 467 ? 20.029 -2.395 -9.601 1.00 92.81 467 LEU A O 1
ATOM 3601 N N . GLY A 1 468 ? 20.106 -1.234 -7.673 1.00 90.81 468 GLY A N 1
ATOM 3602 C CA . GLY A 1 468 ? 18.792 -1.661 -7.195 1.00 90.81 468 GLY A CA 1
ATOM 3603 C C . GLY A 1 468 ? 17.672 -1.273 -8.152 1.00 90.81 468 GLY A C 1
ATOM 3604 O O . GLY A 1 468 ? 16.814 -2.100 -8.446 1.00 90.81 468 GLY A O 1
ATOM 3605 N N . THR A 1 469 ? 17.730 -0.072 -8.728 1.00 89.88 469 THR A N 1
ATOM 3606 C CA . THR A 1 469 ? 16.745 0.430 -9.696 1.00 89.88 469 THR A CA 1
ATOM 3607 C C . THR A 1 469 ? 16.724 -0.421 -10.968 1.00 89.88 469 THR A C 1
ATOM 3609 O O . THR A 1 469 ? 15.672 -0.927 -11.366 1.00 89.88 469 THR A O 1
ATOM 3612 N N . LEU A 1 470 ? 17.886 -0.636 -11.596 1.00 93.00 470 LEU A N 1
ATOM 3613 C CA . LEU A 1 470 ? 17.981 -1.429 -12.829 1.00 93.00 470 LEU A CA 1
ATOM 3614 C C . LEU A 1 470 ? 17.686 -2.914 -12.570 1.00 93.00 470 LEU A C 1
ATOM 3616 O O . LEU A 1 470 ? 17.012 -3.559 -13.372 1.00 93.00 470 LEU A O 1
ATOM 3620 N N . ARG A 1 471 ? 18.138 -3.459 -11.434 1.00 93.25 471 ARG A N 1
ATOM 3621 C CA . ARG A 1 471 ? 17.833 -4.837 -11.023 1.00 93.25 471 ARG A CA 1
ATOM 3622 C C . ARG A 1 471 ? 16.336 -5.033 -10.827 1.00 93.25 471 ARG A C 1
ATOM 3624 O O . ARG A 1 471 ? 15.799 -6.011 -11.331 1.00 93.25 471 ARG A O 1
ATOM 3631 N N . ASN A 1 472 ? 15.663 -4.107 -10.149 1.00 89.81 472 ASN A N 1
ATOM 3632 C CA . ASN A 1 472 ? 14.230 -4.185 -9.881 1.00 89.81 472 ASN A CA 1
ATOM 3633 C C . ASN A 1 472 ? 13.406 -4.301 -11.175 1.00 89.81 472 ASN A C 1
ATOM 3635 O O . ASN A 1 472 ? 12.509 -5.140 -11.270 1.00 89.81 472 ASN A O 1
ATOM 3639 N N . ALA A 1 473 ? 13.765 -3.518 -12.196 1.00 90.25 473 ALA A N 1
ATOM 3640 C CA . ALA A 1 473 ? 13.178 -3.612 -13.529 1.00 90.25 473 ALA A CA 1
ATOM 3641 C C . ALA A 1 473 ? 13.386 -4.991 -14.175 1.00 90.25 473 ALA A C 1
ATOM 3643 O O . ALA A 1 473 ? 12.442 -5.592 -14.690 1.00 90.25 473 ALA A O 1
ATOM 3644 N N . VAL A 1 474 ? 14.619 -5.503 -14.140 1.00 93.31 474 VAL A N 1
ATOM 3645 C CA . VAL A 1 474 ? 14.978 -6.781 -14.772 1.00 93.31 474 VAL A CA 1
ATOM 3646 C C . VAL A 1 474 ? 14.343 -7.962 -14.055 1.00 93.31 474 VAL A C 1
ATOM 3648 O O . VAL A 1 474 ? 13.807 -8.846 -14.712 1.00 93.31 474 VAL A O 1
ATOM 3651 N N . GLU A 1 475 ? 14.352 -7.982 -12.726 1.00 91.25 475 GLU A N 1
ATOM 3652 C CA . GLU A 1 475 ? 13.695 -9.030 -11.943 1.00 91.25 475 GLU A CA 1
ATOM 3653 C C . GLU A 1 475 ? 12.184 -9.013 -12.152 1.00 91.25 475 GLU A C 1
ATOM 3655 O O . GLU A 1 475 ? 11.562 -10.070 -12.243 1.00 91.25 475 GLU A O 1
ATOM 3660 N N . CYS A 1 476 ? 11.583 -7.829 -12.281 1.00 88.44 476 CYS A N 1
ATOM 3661 C CA . CYS A 1 476 ? 10.181 -7.724 -12.649 1.00 88.44 476 CYS A CA 1
ATOM 3662 C C . CYS A 1 476 ? 9.902 -8.389 -14.002 1.00 88.44 476 CYS A C 1
ATOM 3664 O O . CYS A 1 476 ? 9.004 -9.222 -14.100 1.00 88.44 476 CYS A O 1
ATOM 3666 N N . TRP A 1 477 ? 10.698 -8.068 -15.020 1.00 90.44 477 TRP A N 1
ATOM 3667 C CA . TRP A 1 477 ? 10.590 -8.661 -16.351 1.00 90.44 477 TRP A CA 1
ATOM 3668 C C . TRP A 1 477 ? 10.805 -10.187 -16.335 1.00 90.44 477 TRP A C 1
ATOM 3670 O O . TRP A 1 477 ? 10.002 -10.929 -16.901 1.00 90.44 477 TRP A O 1
ATOM 3680 N N . GLU A 1 478 ? 11.825 -10.676 -15.620 1.00 90.94 478 GLU A N 1
ATOM 3681 C CA . GLU A 1 478 ? 12.112 -12.112 -15.463 1.00 90.94 478 GLU A CA 1
ATOM 3682 C C . GLU A 1 478 ? 10.947 -12.860 -14.799 1.00 90.94 478 GLU A C 1
ATOM 3684 O O . GLU A 1 478 ? 10.561 -13.937 -15.253 1.00 90.94 478 GLU A O 1
ATOM 3689 N N . ASN A 1 479 ? 10.352 -12.273 -13.758 1.00 90.00 479 ASN A N 1
ATOM 3690 C CA . ASN A 1 479 ? 9.261 -12.883 -12.995 1.00 90.00 479 ASN A CA 1
ATOM 3691 C C . ASN A 1 479 ? 7.891 -12.793 -13.689 1.00 90.00 479 ASN A C 1
ATOM 3693 O O . ASN A 1 479 ? 6.941 -13.421 -13.227 1.00 90.00 479 ASN A O 1
ATOM 3697 N N . ASN A 1 480 ? 7.774 -12.022 -14.774 1.00 88.44 480 ASN A N 1
ATOM 3698 C CA . ASN A 1 480 ? 6.525 -11.812 -15.514 1.00 88.44 480 ASN A CA 1
ATOM 3699 C C . ASN A 1 480 ? 6.634 -12.288 -16.968 1.00 88.44 480 ASN A C 1
ATOM 3701 O O . ASN A 1 480 ? 6.052 -11.690 -17.872 1.00 88.44 480 ASN A O 1
ATOM 3705 N N . ASN A 1 481 ? 7.385 -13.369 -17.201 1.00 87.75 481 ASN A N 1
ATOM 3706 C CA . ASN A 1 481 ? 7.525 -14.009 -18.512 1.00 87.75 481 ASN A CA 1
ATOM 3707 C C . ASN A 1 481 ? 7.934 -13.035 -19.628 1.00 87.75 481 ASN A C 1
ATOM 3709 O O . ASN A 1 481 ? 7.539 -13.193 -20.779 1.00 87.75 481 ASN A O 1
ATOM 3713 N N . GLY A 1 482 ? 8.750 -12.041 -19.291 1.00 84.06 482 GLY A N 1
ATOM 3714 C CA . GLY A 1 482 ? 9.248 -11.077 -20.254 1.00 84.06 482 GLY A CA 1
ATOM 3715 C C . GLY A 1 482 ? 8.360 -9.859 -20.483 1.00 84.06 482 GLY A C 1
ATOM 3716 O O . GLY A 1 482 ? 8.641 -9.063 -21.377 1.00 84.06 482 GLY A O 1
ATOM 3717 N N . HIS A 1 483 ? 7.309 -9.698 -19.682 1.00 83.69 483 HIS A N 1
ATOM 3718 C CA . HIS A 1 483 ? 6.416 -8.547 -19.722 1.00 83.69 483 HIS A CA 1
ATOM 3719 C C . HIS A 1 483 ? 6.643 -7.620 -18.530 1.00 83.69 483 HIS A C 1
ATOM 3721 O O . HIS A 1 483 ? 7.214 -7.999 -17.506 1.00 83.69 483 HIS A O 1
ATOM 3727 N N . ILE A 1 484 ? 6.163 -6.385 -18.656 1.00 79.44 484 ILE A N 1
ATOM 3728 C CA . ILE A 1 484 ? 6.125 -5.451 -17.533 1.00 79.44 484 ILE A CA 1
ATOM 3729 C C . ILE A 1 484 ? 5.107 -5.976 -16.519 1.00 79.44 484 ILE A C 1
ATOM 3731 O O . ILE A 1 484 ? 3.909 -6.043 -16.792 1.00 79.44 484 ILE A O 1
ATOM 3735 N N . GLY A 1 485 ? 5.599 -6.371 -15.348 1.00 75.31 485 GLY A N 1
ATOM 3736 C CA . GLY A 1 485 ? 4.757 -6.768 -14.230 1.00 75.31 485 GLY A CA 1
ATOM 3737 C C . GLY A 1 485 ? 4.127 -5.573 -13.524 1.00 75.31 485 GLY A C 1
ATOM 3738 O O . GLY A 1 485 ? 4.604 -4.442 -13.612 1.00 75.31 485 GLY A O 1
ATOM 3739 N N . LYS A 1 486 ? 3.059 -5.842 -12.774 1.00 72.44 486 LYS A N 1
ATOM 3740 C CA . LYS A 1 486 ? 2.475 -4.858 -11.858 1.00 72.44 486 LYS A CA 1
ATOM 3741 C C . LYS A 1 486 ? 3.289 -4.807 -10.572 1.00 72.44 486 LYS A C 1
ATOM 3743 O O . LYS A 1 486 ? 3.771 -5.841 -10.109 1.00 72.44 486 LYS A O 1
ATOM 3748 N N . THR A 1 487 ? 3.404 -3.617 -9.989 1.00 67.81 487 THR A N 1
ATOM 3749 C CA . THR A 1 487 ? 3.977 -3.427 -8.652 1.00 67.81 487 THR A CA 1
ATOM 3750 C C . THR A 1 487 ? 3.317 -4.388 -7.668 1.00 67.81 487 THR A C 1
ATOM 3752 O O . THR A 1 487 ? 2.097 -4.392 -7.533 1.00 67.81 487 THR A O 1
ATOM 3755 N N . GLY A 1 488 ? 4.102 -5.251 -7.021 1.00 55.06 488 GLY A N 1
ATOM 3756 C CA . GLY A 1 488 ? 3.600 -6.248 -6.078 1.00 55.06 488 GLY A CA 1
ATOM 3757 C C . GLY A 1 488 ? 3.918 -5.838 -4.649 1.00 55.06 488 GLY A C 1
ATOM 3758 O O . GLY A 1 488 ? 5.047 -6.029 -4.204 1.00 55.06 488 GLY A O 1
ATOM 3759 N N . ILE A 1 489 ? 2.946 -5.302 -3.908 1.00 50.72 489 ILE A N 1
ATOM 3760 C CA . ILE A 1 489 ? 3.139 -5.002 -2.482 1.00 50.72 489 ILE A CA 1
ATOM 3761 C C . ILE A 1 489 ? 2.662 -6.194 -1.650 1.00 50.72 489 ILE A C 1
ATOM 3763 O O . ILE A 1 489 ? 1.478 -6.516 -1.633 1.00 50.72 489 ILE A O 1
ATOM 3767 N N . ARG A 1 490 ? 3.598 -6.869 -0.966 1.00 43.78 490 ARG A N 1
ATOM 3768 C CA . ARG A 1 490 ? 3.292 -7.876 0.066 1.00 43.78 490 ARG A CA 1
ATOM 3769 C C . ARG A 1 490 ? 3.508 -7.289 1.459 1.00 43.78 490 ARG A C 1
ATOM 3771 O O . ARG A 1 490 ? 4.378 -6.435 1.655 1.00 43.78 490 ARG A O 1
ATOM 3778 N N . GLU A 1 491 ? 2.764 -7.794 2.429 1.00 40.19 491 GLU A N 1
ATOM 3779 C CA . GLU A 1 491 ? 2.960 -7.520 3.852 1.00 40.19 491 GLU A CA 1
ATOM 3780 C C . GLU A 1 491 ? 4.422 -7.804 4.262 1.00 40.19 491 GLU A C 1
ATOM 3782 O O . GLU A 1 491 ? 5.002 -8.812 3.860 1.00 40.19 491 GLU A O 1
ATOM 3787 N N . GLY A 1 492 ? 5.068 -6.872 4.972 1.00 38.25 492 GLY A N 1
ATOM 3788 C CA . GLY A 1 492 ? 6.467 -7.007 5.411 1.00 38.25 492 GLY A CA 1
ATOM 3789 C C . GLY A 1 492 ? 7.558 -6.733 4.361 1.00 38.25 492 GLY A C 1
ATOM 3790 O O . GLY A 1 492 ? 8.730 -6.660 4.727 1.00 38.25 492 GLY A O 1
ATOM 3791 N N . SER A 1 493 ? 7.217 -6.497 3.087 1.00 37.34 493 SER A N 1
ATOM 3792 C CA . SER A 1 493 ? 8.214 -6.232 2.020 1.00 37.34 493 SER A CA 1
ATOM 3793 C C . SER A 1 493 ? 9.063 -4.970 2.255 1.00 37.34 493 SER A C 1
ATOM 3795 O O . SER A 1 493 ? 10.151 -4.841 1.702 1.00 37.34 493 SER A O 1
ATOM 3797 N N . TRP A 1 494 ? 8.576 -4.052 3.097 1.00 44.91 494 TRP A N 1
ATOM 3798 C CA . TRP A 1 494 ? 9.134 -2.708 3.305 1.00 44.91 494 TRP A CA 1
ATOM 3799 C C . TRP A 1 494 ? 9.798 -2.512 4.670 1.00 44.91 494 TRP A C 1
ATOM 3801 O O . TRP A 1 494 ? 10.156 -1.393 5.021 1.00 44.91 494 TRP A O 1
ATOM 3811 N N . ALA A 1 495 ? 10.020 -3.583 5.440 1.00 37.34 495 ALA A N 1
ATOM 3812 C CA . ALA A 1 495 ? 10.995 -3.536 6.535 1.00 37.34 495 ALA A CA 1
ATOM 3813 C C . ALA A 1 495 ? 12.446 -3.406 6.012 1.00 37.34 495 ALA A C 1
ATOM 3815 O O . ALA A 1 495 ? 13.376 -3.284 6.805 1.00 37.34 495 ALA A O 1
ATOM 3816 N N . SER A 1 496 ? 12.636 -3.446 4.684 1.00 44.28 496 SER A N 1
ATOM 3817 C CA . SER A 1 496 ? 13.920 -3.346 3.995 1.00 44.28 496 SER A CA 1
ATOM 3818 C C . SER A 1 496 ? 14.057 -2.019 3.239 1.00 44.28 496 SER A C 1
ATOM 3820 O O . SER A 1 496 ? 13.072 -1.467 2.754 1.00 44.28 496 SER A O 1
ATOM 3822 N N . GLU A 1 497 ? 15.288 -1.535 3.080 1.00 52.16 497 GLU A N 1
ATOM 3823 C CA . GLU A 1 497 ? 15.645 -0.376 2.242 1.00 52.16 497 GLU A CA 1
ATOM 3824 C C . GLU A 1 497 ? 15.461 -0.633 0.724 1.00 52.16 497 GLU A C 1
ATOM 3826 O O . GLU A 1 497 ? 15.834 0.198 -0.097 1.00 52.16 497 GLU A O 1
ATOM 3831 N N . THR A 1 498 ? 14.936 -1.798 0.319 1.00 58.94 498 THR A N 1
ATOM 3832 C CA . THR A 1 498 ? 14.969 -2.286 -1.072 1.00 58.94 498 THR A CA 1
ATOM 3833 C C . THR A 1 498 ? 13.594 -2.190 -1.739 1.00 58.94 498 THR A C 1
ATOM 3835 O O . THR A 1 498 ? 12.752 -2.949 -1.289 1.00 58.94 498 THR A O 1
ATOM 3838 N N . PRO A 1 499 ? 13.372 -1.378 -2.803 1.00 67.00 499 PRO A N 1
ATOM 3839 C CA . PRO A 1 499 ? 12.081 -1.095 -3.481 1.00 67.00 499 PRO A CA 1
ATOM 3840 C C . PRO A 1 499 ? 11.224 -2.308 -3.908 1.00 67.00 499 PRO A C 1
ATOM 3842 O O . PRO A 1 499 ? 11.788 -3.374 -4.174 1.00 67.00 499 PRO A O 1
ATOM 3845 N N . PRO A 1 500 ? 9.874 -2.184 -4.014 1.00 69.50 500 PRO A N 1
ATOM 3846 C CA . PRO A 1 500 ? 8.998 -3.347 -4.206 1.00 69.50 500 PRO A CA 1
ATOM 3847 C C . PRO A 1 500 ? 9.245 -4.097 -5.489 1.00 69.50 500 PRO A C 1
ATOM 3849 O O . PRO A 1 500 ? 9.641 -3.468 -6.466 1.00 69.50 500 PRO A O 1
ATOM 3852 N N . PRO A 1 501 ? 8.951 -5.410 -5.548 1.00 76.56 501 PRO A N 1
ATOM 3853 C CA . PRO A 1 501 ? 8.919 -6.113 -6.819 1.00 76.56 501 PRO A CA 1
ATOM 3854 C C . PRO A 1 501 ? 8.126 -5.297 -7.843 1.00 76.56 501 PRO A C 1
ATOM 3856 O O . PRO A 1 501 ? 6.990 -4.895 -7.575 1.00 76.56 501 PRO A O 1
ATOM 3859 N N . CYS A 1 502 ? 8.748 -5.033 -8.994 1.00 78.69 502 CYS A N 1
ATOM 3860 C CA . CYS A 1 502 ? 8.177 -4.241 -10.084 1.00 78.69 502 CYS A CA 1
ATOM 3861 C C . CYS A 1 502 ? 7.978 -2.735 -9.824 1.00 78.69 502 CYS A C 1
ATOM 3863 O O . CYS A 1 502 ? 7.329 -2.076 -10.630 1.00 78.69 502 CYS A O 1
ATOM 3865 N N . PHE A 1 503 ? 8.551 -2.146 -8.773 1.00 78.38 503 PHE A N 1
ATOM 3866 C CA . PHE A 1 503 ? 8.488 -0.697 -8.513 1.00 78.38 503 PHE A CA 1
ATOM 3867 C C . PHE A 1 503 ? 9.020 0.152 -9.668 1.00 78.38 503 PHE A C 1
ATOM 3869 O O . PHE A 1 503 ? 8.386 1.109 -10.105 1.00 78.38 503 PHE A O 1
ATOM 3876 N N . PHE A 1 504 ? 10.166 -0.246 -10.208 1.00 83.12 504 PHE A N 1
ATOM 3877 C CA . PHE A 1 504 ? 10.827 0.404 -11.333 1.00 83.12 504 PHE A CA 1
ATOM 3878 C C . PHE A 1 504 ? 10.577 -0.334 -12.652 1.00 83.12 504 PHE A C 1
ATOM 3880 O O . PHE A 1 504 ? 11.377 -0.215 -13.584 1.00 83.12 504 PHE A O 1
ATOM 3887 N N . ALA A 1 505 ? 9.484 -1.106 -12.733 1.00 83.12 505 ALA A N 1
ATOM 3888 C CA . ALA A 1 505 ? 9.154 -1.921 -13.893 1.00 83.12 505 ALA A CA 1
ATOM 3889 C C . ALA A 1 505 ? 9.157 -1.102 -15.189 1.00 83.12 505 ALA A C 1
ATOM 3891 O O . ALA A 1 505 ? 8.599 -0.006 -15.285 1.00 83.12 505 ALA A O 1
ATOM 3892 N N . MET A 1 506 ? 9.801 -1.665 -16.203 1.00 84.62 506 MET A N 1
ATOM 3893 C CA . MET A 1 506 ? 9.971 -1.051 -17.510 1.00 84.62 506 MET A CA 1
ATOM 3894 C C . MET A 1 506 ? 10.201 -2.133 -18.564 1.00 84.62 506 MET A C 1
ATOM 3896 O O . MET A 1 506 ? 10.463 -3.284 -18.201 1.00 84.62 506 MET A O 1
ATOM 3900 N N . PRO A 1 507 ? 10.166 -1.784 -19.858 1.00 86.75 507 PRO A N 1
ATOM 3901 C CA . PRO A 1 507 ? 10.592 -2.718 -20.879 1.00 86.75 507 PRO A CA 1
ATOM 3902 C C . PRO A 1 507 ? 12.064 -3.108 -20.702 1.00 86.75 507 PRO A C 1
ATOM 3904 O O . PRO A 1 507 ? 12.909 -2.272 -20.366 1.00 86.75 507 PRO A O 1
ATOM 3907 N N . VAL A 1 508 ? 12.374 -4.375 -20.968 1.00 89.75 508 VAL A N 1
ATOM 3908 C CA . VAL A 1 508 ? 13.733 -4.916 -20.877 1.00 89.75 508 VAL A CA 1
ATOM 3909 C C . VAL A 1 508 ? 14.084 -5.636 -22.171 1.00 89.75 508 VAL A C 1
ATOM 3911 O O . VAL A 1 508 ? 13.313 -6.451 -22.676 1.00 89.75 508 VAL A O 1
ATOM 3914 N N . LEU A 1 509 ? 15.275 -5.354 -22.695 1.00 89.00 509 LEU A N 1
ATOM 3915 C CA . LEU A 1 509 ? 15.879 -6.060 -23.821 1.00 89.00 509 LEU A CA 1
ATOM 3916 C C . LEU A 1 509 ? 17.107 -6.833 -23.359 1.00 89.00 509 LEU A C 1
ATOM 3918 O O . LEU A 1 509 ? 17.836 -6.381 -22.480 1.00 89.00 509 LEU A O 1
ATOM 3922 N N . LYS A 1 510 ? 17.390 -7.975 -23.985 1.00 89.94 510 LYS A N 1
ATOM 3923 C CA . LYS A 1 510 ? 18.635 -8.703 -23.740 1.00 89.94 510 LYS A CA 1
ATOM 3924 C C . LYS A 1 510 ? 19.400 -8.889 -25.042 1.00 89.94 510 LYS A C 1
ATOM 3926 O O . LYS A 1 510 ? 18.941 -9.555 -25.970 1.00 89.94 510 LYS A O 1
ATOM 3931 N N . GLY A 1 511 ? 20.579 -8.285 -25.124 1.00 85.56 511 GLY A N 1
ATOM 3932 C CA . GLY A 1 511 ? 21.285 -8.183 -26.393 1.00 85.56 511 GLY A CA 1
ATOM 3933 C C . GLY A 1 511 ? 22.676 -7.585 -26.292 1.00 85.56 511 GLY A C 1
ATOM 3934 O O . GLY A 1 511 ? 23.091 -7.127 -25.238 1.00 85.56 511 GLY A O 1
ATOM 3935 N N . ASN A 1 512 ? 23.375 -7.565 -27.421 1.00 80.81 512 ASN A N 1
ATOM 3936 C CA . ASN A 1 512 ? 24.731 -7.046 -27.560 1.00 80.81 512 ASN A CA 1
ATOM 3937 C C . ASN A 1 512 ? 24.688 -5.820 -28.481 1.00 80.81 512 ASN A C 1
ATOM 3939 O O . ASN A 1 512 ? 23.996 -5.840 -29.505 1.00 80.81 512 ASN A O 1
ATOM 3943 N N . TYR A 1 513 ? 25.409 -4.742 -28.160 1.00 72.62 513 TYR A N 1
ATOM 3944 C CA . TYR A 1 513 ? 25.414 -3.573 -29.047 1.00 72.62 513 TYR A CA 1
ATOM 3945 C C . TYR A 1 513 ? 26.050 -3.903 -30.399 1.00 72.62 513 TYR A C 1
ATOM 3947 O O . TYR A 1 513 ? 27.134 -4.480 -30.477 1.00 72.62 513 TYR A O 1
ATOM 3955 N N . SER A 1 514 ? 25.403 -3.439 -31.467 1.00 59.78 514 SER A N 1
ATOM 3956 C CA . SER A 1 514 ? 26.096 -3.087 -32.708 1.00 59.78 514 SER A CA 1
ATOM 3957 C C . SER A 1 514 ? 26.554 -1.628 -32.594 1.00 59.78 514 SER A C 1
ATOM 3959 O O . SER A 1 514 ? 25.913 -0.866 -31.872 1.00 59.78 514 SER A O 1
ATOM 3961 N N . ASP A 1 515 ? 27.671 -1.249 -33.222 1.00 56.03 515 ASP A N 1
ATOM 3962 C CA . ASP A 1 515 ? 28.366 0.036 -33.012 1.00 56.03 515 ASP A CA 1
ATOM 3963 C C . ASP A 1 515 ? 27.439 1.246 -32.722 1.00 56.03 515 ASP A C 1
ATOM 3965 O O . ASP A 1 515 ? 26.435 1.528 -33.391 1.00 56.03 515 ASP A O 1
ATOM 3969 N N . VAL A 1 516 ? 27.828 1.938 -31.644 1.00 46.25 516 VAL A N 1
ATOM 3970 C CA . VAL A 1 516 ? 27.135 2.991 -30.888 1.00 46.25 516 VAL A CA 1
ATOM 3971 C C . VAL A 1 516 ? 26.591 4.115 -31.775 1.00 46.25 516 VAL A C 1
ATOM 3973 O O . VAL A 1 516 ? 25.589 4.745 -31.438 1.00 46.25 516 VAL A O 1
ATOM 3976 N N . SER A 1 517 ? 27.188 4.349 -32.943 1.00 48.62 517 SER A N 1
ATOM 3977 C CA . SER A 1 517 ? 26.778 5.415 -33.861 1.00 48.62 517 SER A CA 1
ATOM 3978 C C . SER A 1 517 ? 25.380 5.222 -34.474 1.00 48.62 517 SER A C 1
ATOM 3980 O O . SER A 1 517 ? 24.759 6.210 -34.878 1.00 48.62 517 SER A O 1
ATOM 3982 N N . LYS A 1 518 ? 24.835 3.993 -34.503 1.00 55.34 518 LYS A N 1
ATOM 3983 C CA . LYS A 1 518 ? 23.540 3.690 -35.159 1.00 55.34 518 LYS A CA 1
ATOM 3984 C C . LYS A 1 518 ? 22.415 3.265 -34.211 1.00 55.34 518 LYS A C 1
ATOM 3986 O O . LYS A 1 518 ? 21.242 3.318 -34.595 1.00 55.34 518 LYS A O 1
ATOM 3991 N N . GLY A 1 519 ? 22.725 2.914 -32.961 1.00 59.97 519 GLY A N 1
ATOM 3992 C CA . GLY A 1 519 ? 21.728 2.553 -31.945 1.00 59.97 519 GLY A CA 1
ATOM 3993 C C . GLY A 1 519 ? 20.860 1.378 -32.387 1.00 59.97 519 GLY A C 1
ATOM 3994 O O . GLY A 1 519 ? 19.658 1.538 -32.589 1.00 59.97 519 GLY A O 1
ATOM 3995 N N . SER A 1 520 ? 21.482 0.238 -32.660 1.00 73.19 520 SER A N 1
ATOM 3996 C CA . SER A 1 520 ? 20.784 -1.022 -32.928 1.00 73.19 520 SER A CA 1
ATOM 3997 C C . SER A 1 520 ? 21.390 -2.118 -32.052 1.00 73.19 520 SER A C 1
ATOM 3999 O O . SER A 1 520 ? 22.597 -2.102 -31.784 1.00 73.19 520 SER A O 1
ATOM 4001 N N . ILE A 1 521 ? 20.560 -3.041 -31.580 1.00 80.25 521 ILE A N 1
ATOM 4002 C CA . ILE A 1 521 ? 20.927 -4.091 -30.626 1.00 80.25 521 ILE A CA 1
ATOM 4003 C C . ILE A 1 521 ? 20.742 -5.444 -31.309 1.00 80.25 521 ILE A C 1
ATOM 4005 O O . ILE A 1 521 ? 19.699 -5.708 -31.909 1.00 80.25 521 ILE A O 1
ATOM 4009 N N . TRP A 1 522 ? 21.765 -6.292 -31.222 1.00 82.88 522 TRP A N 1
ATOM 4010 C CA . TRP A 1 522 ? 21.668 -7.698 -31.591 1.00 82.88 522 TRP A CA 1
ATOM 4011 C C . TRP A 1 522 ? 21.032 -8.467 -30.450 1.00 82.88 522 TRP A C 1
ATOM 4013 O O . TRP A 1 522 ? 21.573 -8.506 -29.348 1.00 82.88 522 TRP A O 1
ATOM 4023 N N . MET A 1 523 ? 19.904 -9.105 -30.712 1.00 86.25 523 MET A N 1
ATOM 4024 C CA . MET A 1 523 ? 19.196 -9.880 -29.699 1.00 86.25 523 MET A CA 1
ATOM 4025 C C . MET A 1 523 ? 20.004 -11.139 -29.354 1.00 86.25 523 MET A C 1
ATOM 4027 O O . MET A 1 523 ? 20.313 -11.948 -30.233 1.00 86.25 523 MET A O 1
ATOM 4031 N N . ALA A 1 524 ? 20.380 -11.300 -28.082 1.00 82.56 524 ALA A N 1
ATOM 4032 C CA . ALA A 1 524 ? 21.392 -12.281 -27.668 1.00 82.56 524 ALA A CA 1
ATOM 4033 C C . ALA A 1 524 ? 20.872 -13.731 -27.601 1.00 82.56 524 ALA A C 1
ATOM 4035 O O . ALA A 1 524 ? 21.664 -14.661 -27.461 1.00 82.56 524 ALA A O 1
ATOM 4036 N N . GLY A 1 525 ? 19.558 -13.948 -27.696 1.00 82.12 525 GLY A N 1
ATOM 4037 C CA . GLY A 1 525 ? 18.956 -15.270 -27.554 1.00 82.12 525 GLY A CA 1
ATOM 4038 C C . GLY A 1 525 ? 17.432 -15.233 -27.493 1.00 82.12 525 GLY A C 1
ATOM 4039 O O . GLY A 1 525 ? 16.823 -14.176 -27.634 1.00 82.12 525 GLY A O 1
ATOM 4040 N N . ASN A 1 526 ? 16.835 -16.407 -27.285 1.00 81.38 526 ASN A N 1
ATOM 4041 C CA . ASN A 1 526 ? 15.406 -16.544 -27.015 1.00 81.38 526 ASN A CA 1
ATOM 4042 C C . ASN A 1 526 ? 15.192 -16.420 -25.506 1.00 81.38 526 ASN A C 1
ATOM 4044 O O . ASN A 1 526 ? 15.454 -17.364 -24.760 1.00 81.38 526 ASN A O 1
ATOM 4048 N N . PHE A 1 527 ? 14.751 -15.247 -25.076 1.00 85.69 527 PHE A N 1
ATOM 4049 C CA . PHE A 1 527 ? 14.397 -14.964 -23.689 1.00 85.69 527 PHE A CA 1
ATOM 4050 C C . PHE A 1 527 ? 12.886 -14.761 -23.571 1.00 85.69 527 PHE A C 1
ATOM 4052 O O . PHE A 1 527 ? 12.258 -14.487 -24.596 1.00 85.69 527 PHE A O 1
ATOM 4059 N N . PRO A 1 528 ? 12.310 -14.875 -22.359 1.00 82.38 528 PRO A N 1
ATOM 4060 C CA . PRO A 1 528 ? 10.907 -14.546 -22.137 1.00 82.38 528 PRO A CA 1
ATOM 4061 C C . PRO A 1 528 ? 10.555 -13.176 -22.737 1.00 82.38 528 PRO A C 1
ATOM 4063 O O . PRO A 1 528 ? 11.276 -12.203 -22.507 1.00 82.38 528 PRO A O 1
ATOM 4066 N N . GLY A 1 529 ? 9.501 -13.103 -23.551 1.00 80.38 529 GLY A N 1
ATOM 4067 C CA . GLY A 1 529 ? 9.066 -11.882 -24.250 1.00 80.38 529 GLY A CA 1
ATOM 4068 C C . GLY A 1 529 ? 9.907 -11.496 -25.479 1.00 80.38 529 GLY A C 1
ATOM 4069 O O . GLY A 1 529 ? 9.638 -10.484 -26.123 1.00 80.38 529 GLY A O 1
ATOM 4070 N N . GLN A 1 530 ? 10.936 -12.276 -25.818 1.00 85.56 530 GLN A N 1
ATOM 4071 C CA . GLN A 1 530 ? 11.841 -12.084 -26.963 1.00 85.56 530 GLN A CA 1
ATOM 4072 C C . GLN A 1 530 ? 12.035 -13.399 -27.744 1.00 85.56 530 GLN A C 1
ATOM 4074 O O . GLN A 1 530 ? 13.084 -13.652 -28.348 1.00 85.56 530 GLN A O 1
ATOM 4079 N N . GLU A 1 531 ? 11.031 -14.272 -27.741 1.00 88.00 531 GLU A N 1
ATOM 4080 C CA . GLU A 1 531 ? 11.074 -15.568 -28.406 1.00 88.00 531 GLU A CA 1
ATOM 4081 C C . GLU A 1 531 ? 11.189 -15.419 -29.930 1.00 88.00 531 GLU A C 1
ATOM 4083 O O . GLU A 1 531 ? 10.539 -14.591 -30.573 1.00 88.00 531 GLU A O 1
ATOM 4088 N N . GLY A 1 532 ? 12.059 -16.233 -30.530 1.00 87.06 532 GLY A N 1
ATOM 4089 C CA . GLY A 1 532 ? 12.317 -16.212 -31.969 1.00 87.06 532 GLY A CA 1
ATOM 4090 C C . GLY A 1 532 ? 13.110 -14.994 -32.448 1.00 87.06 532 GLY A C 1
ATOM 4091 O O . GLY A 1 532 ? 13.329 -14.869 -33.652 1.00 87.06 532 GLY A O 1
ATOM 4092 N N . GLN A 1 533 ? 13.563 -14.117 -31.542 1.00 87.56 533 GLN A N 1
ATOM 4093 C CA . GLN A 1 533 ? 14.304 -12.907 -31.905 1.00 87.56 533 GLN A CA 1
ATOM 4094 C C . GLN A 1 533 ? 15.824 -13.104 -31.930 1.00 87.56 533 GLN A C 1
ATOM 4096 O O . GLN A 1 533 ? 16.540 -12.193 -32.334 1.00 87.56 533 GLN A O 1
ATOM 4101 N N . ALA A 1 534 ? 16.337 -14.271 -31.525 1.00 87.44 534 ALA A N 1
ATOM 4102 C CA . ALA A 1 534 ? 17.771 -14.539 -31.426 1.00 87.44 534 ALA A CA 1
ATOM 4103 C C . ALA A 1 534 ? 18.537 -14.216 -32.725 1.00 87.44 534 ALA A C 1
ATOM 4105 O O . ALA A 1 534 ? 18.209 -14.715 -33.804 1.00 87.44 534 ALA A O 1
ATOM 4106 N N . GLY A 1 535 ? 19.587 -13.399 -32.614 1.00 82.00 535 GLY A N 1
ATOM 4107 C CA . GLY A 1 535 ? 20.431 -13.005 -33.744 1.00 82.00 535 GLY A CA 1
ATOM 4108 C C . GLY A 1 535 ? 19.768 -12.044 -34.734 1.00 82.00 535 GLY A C 1
ATOM 4109 O O . GLY A 1 535 ? 20.337 -11.804 -35.796 1.00 82.00 535 GLY A O 1
ATOM 4110 N N . LEU A 1 536 ? 18.589 -11.498 -34.419 1.00 85.56 536 LEU A N 1
ATOM 4111 C CA . LEU A 1 536 ? 17.946 -10.445 -35.202 1.00 85.56 536 LEU A CA 1
ATOM 4112 C C . LEU A 1 536 ? 18.413 -9.063 -34.737 1.00 85.56 536 LEU A C 1
ATOM 4114 O O . LEU A 1 536 ? 18.782 -8.872 -33.574 1.00 85.56 536 LEU A O 1
ATOM 4118 N N . LEU A 1 537 ? 18.385 -8.092 -35.650 1.00 82.75 537 LEU A N 1
ATOM 4119 C CA . LEU A 1 537 ? 18.734 -6.708 -35.341 1.00 82.75 537 LEU A CA 1
ATOM 4120 C C . LEU A 1 537 ? 17.480 -5.918 -34.952 1.00 82.75 537 LEU A C 1
ATOM 4122 O O . LEU A 1 537 ? 16.529 -5.823 -35.732 1.00 82.75 537 LEU A O 1
ATOM 4126 N N . TRP A 1 538 ? 17.493 -5.329 -33.760 1.00 82.69 538 TRP A N 1
ATOM 4127 C CA . TRP A 1 538 ? 16.437 -4.453 -33.260 1.00 82.69 538 TRP A CA 1
ATOM 4128 C C . TRP A 1 538 ? 16.910 -2.986 -33.241 1.00 82.69 538 TRP A C 1
ATOM 4130 O O . TRP A 1 538 ? 18.073 -2.727 -32.914 1.00 82.69 538 TRP A O 1
ATOM 4140 N N . PRO A 1 539 ? 16.050 -1.999 -33.550 1.00 78.19 539 PRO A N 1
ATOM 4141 C CA . PRO A 1 539 ? 14.635 -2.116 -33.925 1.00 78.19 539 PRO A CA 1
ATOM 4142 C C . PRO A 1 539 ? 14.397 -2.437 -35.399 1.00 78.19 539 PRO A C 1
ATOM 4144 O O . PRO A 1 539 ? 15.218 -2.100 -36.256 1.00 78.19 539 PRO A O 1
ATOM 4147 N N . LYS A 1 540 ? 13.205 -2.978 -35.698 1.00 79.31 540 LYS A N 1
ATOM 4148 C CA . LYS A 1 540 ? 12.763 -3.296 -37.064 1.00 79.31 540 LYS A CA 1
ATOM 4149 C C . LYS A 1 540 ? 12.970 -2.139 -38.035 1.00 79.31 540 LYS A C 1
ATOM 4151 O O . LYS A 1 540 ? 13.634 -2.307 -39.048 1.00 79.31 540 LYS A O 1
ATOM 4156 N N . SER A 1 541 ? 12.476 -0.954 -37.678 1.00 74.62 541 SER A N 1
ATOM 4157 C CA . SER A 1 541 ? 12.517 0.237 -38.533 1.00 74.62 541 SER A CA 1
ATOM 4158 C C . SER A 1 541 ? 13.934 0.614 -38.964 1.00 74.62 541 SER A C 1
ATOM 4160 O O . SER A 1 541 ? 14.190 0.802 -40.146 1.00 74.62 541 SER A O 1
ATOM 4162 N N . LYS A 1 542 ? 14.889 0.648 -38.028 1.00 73.00 542 LYS A N 1
ATOM 4163 C CA . LYS A 1 542 ? 16.285 0.972 -38.355 1.00 73.00 542 LYS A CA 1
ATOM 4164 C C . LYS A 1 542 ? 16.976 -0.126 -39.145 1.00 73.00 542 LYS A C 1
ATOM 4166 O O . LYS A 1 542 ? 17.801 0.173 -40.004 1.00 73.00 542 LYS A O 1
ATOM 4171 N N . CYS A 1 543 ? 16.678 -1.380 -38.825 1.00 77.00 543 CYS A N 1
ATOM 4172 C CA . CYS A 1 543 ? 17.212 -2.508 -39.569 1.00 77.00 543 CYS A CA 1
ATOM 4173 C C . CYS A 1 543 ? 16.724 -2.478 -41.028 1.00 77.00 543 CYS A C 1
ATOM 4175 O O . CYS A 1 543 ? 17.531 -2.602 -41.947 1.00 77.00 543 CYS A O 1
ATOM 4177 N N . GLU A 1 544 ? 15.434 -2.220 -41.251 1.00 77.75 544 GLU A N 1
ATOM 4178 C CA . GLU A 1 544 ? 14.846 -2.107 -42.587 1.00 77.75 544 GLU A CA 1
ATOM 4179 C C . GLU A 1 544 ? 15.388 -0.905 -43.364 1.00 77.75 544 GLU A C 1
ATOM 4181 O O . GLU A 1 544 ? 15.740 -1.055 -44.533 1.00 77.75 544 GLU A O 1
ATOM 4186 N N . ASP A 1 545 ? 15.504 0.265 -42.733 1.00 71.94 545 ASP A N 1
ATOM 4187 C CA . ASP A 1 545 ? 16.088 1.455 -43.362 1.00 71.94 545 ASP A CA 1
ATOM 4188 C C . ASP A 1 545 ? 17.565 1.225 -43.717 1.00 71.94 545 ASP A C 1
ATOM 4190 O O . ASP A 1 545 ? 17.993 1.524 -44.830 1.00 71.94 545 ASP A O 1
ATOM 4194 N N . GLY A 1 546 ? 18.334 0.593 -42.824 1.00 69.12 546 GLY A N 1
ATOM 4195 C CA . GLY A 1 546 ? 19.721 0.207 -43.088 1.00 69.12 546 GLY A CA 1
ATOM 4196 C C . GLY A 1 546 ? 19.863 -0.765 -44.265 1.00 69.12 546 GLY A C 1
ATOM 4197 O O . GLY A 1 546 ? 20.726 -0.559 -45.121 1.00 69.12 546 GLY A O 1
ATOM 4198 N N . ASN A 1 547 ? 19.001 -1.784 -44.347 1.00 70.62 547 ASN A N 1
ATOM 4199 C CA . ASN A 1 547 ? 18.967 -2.721 -45.476 1.00 70.62 547 ASN A CA 1
ATOM 4200 C C . ASN A 1 547 ? 18.601 -2.013 -46.802 1.00 70.62 547 ASN A C 1
ATOM 4202 O O . ASN A 1 547 ? 19.149 -2.363 -47.849 1.00 70.62 547 ASN A O 1
ATOM 4206 N N . LYS A 1 548 ? 17.716 -1.001 -46.769 1.00 69.62 548 LYS A N 1
ATOM 4207 C CA . LYS A 1 548 ? 17.303 -0.210 -47.948 1.00 69.62 548 LYS A CA 1
ATOM 4208 C C . LYS A 1 548 ? 18.380 0.757 -48.438 1.00 69.62 548 LYS A C 1
ATOM 4210 O O . LYS A 1 548 ? 18.627 0.819 -49.635 1.00 69.62 548 LYS A O 1
ATOM 4215 N N . GLU A 1 549 ? 18.978 1.542 -47.544 1.00 65.25 549 GLU A N 1
ATOM 4216 C CA . GLU A 1 549 ? 19.862 2.654 -47.926 1.00 65.25 549 GLU A CA 1
ATOM 4217 C C . GLU A 1 549 ? 21.296 2.211 -48.219 1.00 65.25 549 GLU A C 1
ATOM 4219 O O . GLU A 1 549 ? 21.981 2.820 -49.041 1.00 65.25 549 GLU A O 1
ATOM 4224 N N . LEU A 1 550 ? 21.779 1.171 -47.535 1.00 59.91 550 LEU A N 1
ATOM 4225 C CA . LEU A 1 550 ? 23.195 0.804 -47.573 1.00 59.91 550 LEU A CA 1
ATOM 4226 C C . LEU A 1 550 ? 23.465 -0.489 -48.347 1.00 59.91 550 LEU A C 1
ATOM 4228 O O . LEU A 1 550 ? 24.619 -0.705 -48.723 1.00 59.91 550 LEU A O 1
ATOM 4232 N N . HIS A 1 551 ? 22.448 -1.338 -48.580 1.00 58.03 551 HIS A N 1
ATOM 4233 C CA . HIS A 1 551 ? 22.553 -2.671 -49.213 1.00 58.03 551 HIS A CA 1
ATOM 4234 C C . HIS A 1 551 ? 23.768 -3.502 -48.735 1.00 58.03 551 HIS A C 1
ATOM 4236 O O . HIS A 1 551 ? 24.335 -4.308 -49.478 1.00 58.03 551 HIS A O 1
ATOM 4242 N N . ARG A 1 552 ? 24.259 -3.226 -47.520 1.00 52.84 552 ARG A N 1
ATOM 4243 C CA . ARG A 1 552 ? 25.508 -3.728 -46.935 1.00 52.84 552 ARG A CA 1
ATOM 4244 C C . ARG A 1 552 ? 25.443 -3.606 -45.420 1.00 52.84 552 ARG A C 1
ATOM 4246 O O . ARG A 1 552 ? 24.771 -2.724 -44.887 1.00 52.84 552 ARG A O 1
ATOM 4253 N N . ASN A 1 553 ? 26.242 -4.427 -44.737 1.00 47.72 553 ASN A N 1
ATOM 4254 C CA . ASN A 1 553 ? 26.527 -4.242 -43.320 1.00 47.72 553 ASN A CA 1
ATOM 4255 C C . ASN A 1 553 ? 27.049 -2.829 -43.056 1.00 47.72 553 ASN A C 1
ATOM 4257 O O . ASN A 1 553 ? 28.046 -2.435 -43.667 1.00 47.72 553 ASN A O 1
ATOM 4261 N N . PRO A 1 554 ? 26.508 -2.114 -42.065 1.00 48.34 554 PRO A N 1
ATOM 4262 C CA . PRO A 1 554 ? 27.240 -1.032 -41.424 1.00 48.34 554 PRO A CA 1
ATOM 4263 C C . PRO A 1 554 ? 28.634 -1.437 -40.897 1.00 48.34 554 PRO A C 1
ATOM 4265 O O . PRO A 1 554 ? 29.498 -0.579 -40.770 1.00 48.34 554 PRO A O 1
ATOM 4268 N N . PHE A 1 555 ? 28.839 -2.724 -40.589 1.00 52.44 555 PHE A N 1
ATOM 4269 C CA . PHE A 1 555 ? 29.914 -3.274 -39.754 1.00 52.44 555 PHE A CA 1
ATOM 4270 C C . PHE A 1 555 ? 30.552 -4.572 -40.317 1.00 52.44 555 PHE A C 1
ATOM 4272 O O . PHE A 1 555 ? 30.920 -5.468 -39.564 1.00 52.44 555 PHE A O 1
ATOM 4279 N N . ASN A 1 556 ? 30.766 -4.633 -41.643 1.00 50.47 556 ASN A N 1
ATOM 4280 C CA . ASN A 1 556 ? 31.712 -5.544 -42.332 1.00 50.47 556 ASN A CA 1
ATOM 4281 C C . ASN A 1 556 ? 31.270 -6.970 -42.786 1.00 50.47 556 ASN A C 1
ATOM 4283 O O . ASN A 1 556 ? 32.092 -7.881 -42.844 1.00 50.47 556 ASN A O 1
ATOM 4287 N N . THR A 1 557 ? 30.021 -7.186 -43.221 1.00 53.41 557 THR A N 1
ATOM 4288 C CA . THR A 1 557 ? 29.612 -8.393 -43.986 1.00 53.41 557 THR A CA 1
ATOM 4289 C C . THR A 1 557 ? 28.819 -8.048 -45.266 1.00 53.41 557 THR A C 1
ATOM 4291 O O . THR A 1 557 ? 28.297 -6.948 -45.436 1.00 53.41 557 THR A O 1
ATOM 4294 N N . LYS A 1 558 ? 28.794 -8.961 -46.246 1.00 51.84 558 LYS A N 1
ATOM 4295 C CA . LYS A 1 558 ? 28.239 -8.724 -47.598 1.00 51.84 558 LYS A CA 1
ATOM 4296 C C . LYS A 1 558 ? 26.748 -9.095 -47.761 1.00 51.84 558 LYS A C 1
ATOM 4298 O O . LYS A 1 558 ? 26.292 -9.173 -48.895 1.00 51.84 558 LYS A O 1
ATOM 4303 N N . SER A 1 559 ? 26.006 -9.356 -46.681 1.00 59.16 559 SER A N 1
ATOM 4304 C CA . SER A 1 559 ? 24.615 -9.850 -46.734 1.00 59.16 559 SER A CA 1
ATOM 4305 C C . SER A 1 559 ? 23.637 -8.964 -45.960 1.00 59.16 559 SER A C 1
ATOM 4307 O O . SER A 1 559 ? 24.029 -8.364 -44.960 1.00 59.16 559 SER A O 1
ATOM 4309 N N . ASP A 1 560 ? 22.374 -8.935 -46.391 1.00 65.81 560 ASP A N 1
ATOM 4310 C CA . ASP A 1 560 ? 21.258 -8.329 -45.650 1.00 65.81 560 ASP A CA 1
ATOM 4311 C C . ASP A 1 560 ? 21.013 -9.058 -44.315 1.00 65.81 560 ASP A C 1
ATOM 4313 O O . ASP A 1 560 ? 21.266 -10.263 -44.196 1.00 65.81 560 ASP A O 1
ATOM 4317 N N . TYR A 1 561 ? 20.506 -8.340 -43.308 1.00 71.88 561 TYR A N 1
ATOM 4318 C CA . TYR A 1 561 ? 20.176 -8.900 -41.987 1.00 71.88 561 TYR A CA 1
ATOM 4319 C C . TYR A 1 561 ? 18.677 -9.072 -41.824 1.00 71.88 561 TYR A C 1
ATOM 4321 O O . TYR A 1 561 ? 17.881 -8.307 -42.369 1.00 71.88 561 TYR A O 1
ATOM 4329 N N . LYS A 1 562 ? 18.294 -10.041 -40.993 1.00 83.31 562 LYS A N 1
ATOM 4330 C CA . LYS A 1 562 ? 16.913 -10.177 -40.543 1.00 83.31 562 LYS A CA 1
ATOM 4331 C C . LYS A 1 562 ? 16.646 -9.206 -39.392 1.00 83.31 562 LYS A C 1
ATOM 4333 O O . LYS A 1 562 ? 17.443 -9.090 -38.459 1.00 83.31 562 LYS A O 1
ATOM 4338 N N . CYS A 1 563 ? 15.513 -8.527 -39.475 1.00 84.06 563 CYS A N 1
ATOM 4339 C CA . CYS A 1 563 ? 15.097 -7.526 -38.506 1.00 84.06 563 CYS A CA 1
ATOM 4340 C C . CYS A 1 563 ? 14.200 -8.151 -37.439 1.00 84.06 563 CYS A C 1
ATOM 4342 O O . CYS A 1 563 ? 13.368 -9.000 -37.758 1.00 84.06 563 CYS A O 1
ATOM 4344 N N . ALA A 1 564 ? 14.371 -7.734 -36.185 1.00 83.94 564 ALA A N 1
ATOM 4345 C CA . ALA A 1 564 ? 13.529 -8.188 -35.084 1.00 83.94 564 ALA A CA 1
ATOM 4346 C C . ALA A 1 564 ? 12.099 -7.668 -35.272 1.00 83.94 564 ALA A C 1
ATOM 4348 O O . ALA A 1 564 ? 11.917 -6.499 -35.601 1.00 83.94 564 ALA A O 1
ATOM 4349 N N . GLU A 1 565 ? 11.089 -8.507 -35.050 1.00 79.88 565 GLU A N 1
ATOM 4350 C CA . GLU A 1 565 ? 9.672 -8.114 -35.168 1.00 79.88 565 GLU A CA 1
ATOM 4351 C C . GLU A 1 565 ? 9.104 -7.506 -33.880 1.00 79.88 565 GLU A C 1
ATOM 4353 O O . GLU A 1 565 ? 7.985 -6.997 -33.863 1.00 79.88 565 GLU A O 1
ATOM 4358 N N . PHE A 1 566 ? 9.900 -7.539 -32.815 1.00 74.06 566 PHE A N 1
ATOM 4359 C CA . PHE A 1 566 ? 9.568 -7.025 -31.497 1.00 74.06 566 PHE A CA 1
ATOM 4360 C C . PHE A 1 566 ? 9.409 -5.492 -31.472 1.00 74.06 566 PHE A C 1
ATOM 4362 O O . PHE A 1 566 ? 10.259 -4.753 -31.982 1.00 74.06 566 PHE A O 1
ATOM 4369 N N . ASP A 1 567 ? 8.344 -5.011 -30.824 1.00 72.25 567 ASP A N 1
ATOM 4370 C CA . ASP A 1 567 ? 7.975 -3.596 -30.753 1.00 72.25 567 ASP A CA 1
ATOM 4371 C C . ASP A 1 567 ? 7.743 -3.142 -29.306 1.00 72.25 567 ASP A C 1
ATOM 4373 O O . ASP A 1 567 ? 6.684 -3.378 -28.727 1.00 72.25 567 ASP A O 1
ATOM 4377 N N . LEU A 1 568 ? 8.722 -2.407 -28.767 1.00 70.12 568 LEU A N 1
ATOM 4378 C CA . LEU A 1 568 ? 8.666 -1.804 -27.433 1.00 70.12 568 LEU A CA 1
ATOM 4379 C C . LEU A 1 568 ? 7.488 -0.843 -27.241 1.00 70.12 568 LEU A C 1
ATOM 4381 O O . LEU A 1 568 ? 7.133 -0.548 -26.105 1.00 70.12 568 LEU A O 1
ATOM 4385 N N . THR A 1 569 ? 6.894 -0.296 -28.307 1.00 63.12 569 THR A N 1
ATOM 4386 C CA . THR A 1 569 ? 5.797 0.669 -28.149 1.00 63.12 569 THR A CA 1
ATOM 4387 C C . THR A 1 569 ? 4.530 0.034 -27.596 1.00 63.12 569 THR A C 1
ATOM 4389 O O . THR A 1 569 ? 3.798 0.719 -26.889 1.00 63.12 569 THR A O 1
ATOM 4392 N N . LYS A 1 570 ? 4.309 -1.265 -27.833 1.00 65.25 570 LYS A N 1
ATOM 4393 C CA . LYS A 1 570 ? 3.188 -2.009 -27.243 1.00 65.25 570 LYS A CA 1
ATOM 4394 C C . LYS A 1 570 ? 3.350 -2.258 -25.745 1.00 65.25 570 LYS A C 1
ATOM 4396 O O . LYS A 1 570 ? 2.341 -2.374 -25.076 1.00 65.25 570 LYS A O 1
ATOM 4401 N N . ASP A 1 571 ? 4.589 -2.321 -25.254 1.00 58.31 571 ASP A N 1
ATOM 4402 C CA . ASP A 1 571 ? 4.904 -2.475 -23.824 1.00 58.31 571 ASP A CA 1
ATOM 4403 C C . ASP A 1 571 ? 5.039 -1.113 -23.104 1.00 58.31 571 ASP A C 1
ATOM 4405 O O . ASP A 1 571 ? 5.090 -1.025 -21.872 1.00 58.31 571 ASP A O 1
ATOM 4409 N N . LEU A 1 572 ? 5.152 -0.017 -23.865 1.00 52.47 572 LEU A N 1
ATOM 4410 C CA . LEU A 1 572 ? 5.041 1.343 -23.330 1.00 52.47 572 LEU A CA 1
ATOM 4411 C C . LEU A 1 572 ? 3.575 1.746 -23.098 1.00 52.47 572 LEU A C 1
ATOM 4413 O O . LEU A 1 572 ? 3.336 2.478 -22.136 1.00 52.47 572 LEU A O 1
ATOM 4417 N N . MET A 1 573 ? 2.662 1.271 -23.962 1.00 44.22 573 MET A N 1
ATOM 4418 C CA . MET A 1 573 ? 1.192 1.348 -23.845 1.00 44.22 573 MET A CA 1
ATOM 4419 C C . MET A 1 573 ? 0.643 0.368 -22.814 1.00 44.22 573 MET A C 1
ATOM 4421 O O . MET A 1 573 ? -0.411 0.701 -22.229 1.00 44.22 573 MET A O 1
#

Secondary structure (DSSP, 8-state):
-EEEEEEES-TT--STT--EEEEPPPPTTT--TTEEEHHHHHHHHHHHT---EEEGGGTEEEEEETTEEEEE--HHHHHHHHHHHHHTT-S----S-GGGG----------SSSS----GGGGSB--TTS-----GGG-TTHHHHHHHHTHHHHHHHHHHH-S--TTHHHHHHHHH-TTS-GGGB-TTSTTS-B-----HHHHHHTTBTTHHHHHHHHHHHHHHHHHHHHHHHHHHHHHHHHHHHHHHHTT--S---SS---HHHHHHHHT---STT--S-TTS--HHHHHHHHHHS----------SSTTHHHHHHHHHHHHHHHHHHHHHHHHHHHHTT-TT--GGGS-GGG--SS-S-HHHHTTGGGTT--S-TTTTHHHHHHHHHHHHHHHHHHHHHHHHH-EEEEEESSS-GGG--STTEEEEGGGTEEEEEEE--SS-TTPPSS-HHHHHHHHHHTT--HHHHHHHHHHHHHHTTTS-PPP---TTTTSSSSPPTTTT---EEEEEEE-TTT-EEEE-S--TT-TT-TT-EE-HHHHHHHHHHHSS-TTS-SS--PBP---THHHH-

Foldseek 3Di:
DKKFKFQAPDPVDADPPGHGPGFDQDFPPRNDGRMAFLQSVVVVCVVVVWDWDQPPVVLWIWTDDDRMIIIGDDPRSVVVVVVVCVVVVDPDDDDPDPVRHHDPPDDDDDDPDDDDDDPPVLQQAQDPPLDDPDFLVNPLQLQVVLVSLCQLVVLLVQCVPDPANAQSVLVVLCVLCVPFDSLQCDLLFQPGRNDNPDGLVSCNVSSNSSNVLVSLLSSLVSPQLNVLLVLLVVLLVVLLVCLVVLCLLQVQQWDDFLDPQQLLLLQLQLLQQFLVPPDPPPPASFLSLQRSVQRSVQRQDDDQDFDDDRVRPSVSLSVSSVSSSVSSSVSSSLQSNLLSRHPPHHLPSNDPSCQDADHDRSSSSNCHSNSRRGPCSCPCVVVSSVSSSLRSNLLSSLSCCCGRFVKEKEKALPAQPVRQPALQWDADPVVRIIIGMAGPPPPQLLHRRSDRVSSVCSCPVSVDPNVLLRVLQVQCCQVVQNAQHDFDDDRNPRVDPHGTRNSSHHHYAYFDDDDSVRNKTQRCDAGRLQHPRHRAIPDQVSLVVCCVPPVDDPPDDNHRGHHRPDDRSVRSD

Organism: NCBI:txid145971

Radius of gyration: 30.34 Å; chains: 1; bounding box: 72×66×90 Å

InterPro domains:
  IPR001223 Glycoside hydrolase family 18, catalytic domain [PF00704] (1-99)
  IPR001223 Glycoside hydrolase family 18, catalytic domain [PS51910] (1-113)
  IPR029070 Chitinase insertion domain superfamily [G3DSA:3.10.50.10] (1-72)
  IPR029070 Chitinase insertion domain superfamily [SSF54556] (2-72)
  IPR050314 Glycosyl hydrolase family 18 [PTHR11177] (1-121)

Sequence (573 aa):
MYGRGYTVSDKSCNELLCSFSGPSKKGECTNSNGVMSLGEIKNLIKNKGLKPNYLRDSLMKELTWDDQWIGYDNEETFKDKKAWADGQCFGGTMIWSIDFQGSSTSAEPVEQNSPGEIPKSLLNKKLPNCKSGESYDAIKDMGTFWYNSGAEQWADEYINSQPDHSNWAQNLYRELFPKKDHTKFSCQEPGAPCDHDLTCDDFNAIDKGGLWYLFQSMAAFHSFMSQLSIEFDQSIGITSDQIGTMRQLLGIKSGAPKAPLDLASILGAAFSIGSALATPAAAVGGPLAGISGVMYMVSATGDSGGSDDAVEATDTIRGLLAIVAKQGFANIKAIVASTFGKQGHKQTDIPELMRVGGVKNPAVSVFGWGSWLRDHPLNNLDDVISKMKTNLDQALIWQMARQFRGAYVVVRDDLPVDKCTNPNNAWEANKNRCLDILAWYPKKVSQTLGGNKDMEALWTDWNMDKLGTLRNAVECWENNNGHIGKTGIREGSWASETPPPCFFAMPVLKGNYSDVSKGSIWMAGNFPGQEGQAGLLWPKSKCEDGNKELHRNPFNTKSDYKCAEFDLTKDLM

pLDDT: mean 76.43, std 17.61, range [26.61, 97.69]